Protein 5T93 (pdb70)

Structure (mmCIF, N/CA/C/O backbone):
data_5T93
#
_entry.id   5T93
#
_cell.length_a   38.459
_cell.length_b   42.118
_cell.length_c   64.995
_cell.angle_alpha   80.66
_cell.angle_beta   86.24
_cell.angle_gamma   63.02
#
_symmetry.space_group_name_H-M   'P 1'
#
loop_
_entity.id
_entity.type
_entity.pdbx_description
1 polymer 'ALT-05 immunoglobulin light chain variable domain from light chain amyloidosis patient'
2 non-polymer 'ZINC ION'
3 non-polymer 'ACETATE ION'
4 water water
#
loop_
_atom_site.group_PDB
_atom_site.id
_atom_site.type_symbol
_atom_site.label_atom_id
_atom_site.label_alt_id
_atom_site.label_comp_id
_atom_site.label_asym_id
_atom_site.label_entity_id
_atom_site.label_seq_id
_atom_site.pdbx_PDB_ins_code
_atom_site.Cartn_x
_atom_site.Cartn_y
_atom_site.Cartn_z
_atom_site.occupancy
_atom_site.B_iso_or_equiv
_atom_site.auth_seq_id
_atom_site.auth_comp_id
_atom_site.auth_asym_id
_atom_site.auth_atom_id
_atom_site.pdbx_PDB_model_num
ATOM 1 N N . GLN A 1 1 ? 45.107 25.844 14.510 1.00 28.76 1 GLN A N 1
ATOM 2 C CA . GLN A 1 1 ? 44.900 24.752 15.501 1.00 30.24 1 GLN A CA 1
ATOM 3 C C . GLN A 1 1 ? 45.996 24.785 16.569 1.00 21.13 1 GLN A C 1
ATOM 4 O O . GLN A 1 1 ? 47.069 25.356 16.393 1.00 21.87 1 GLN A O 1
ATOM 20 N N . SER A 1 2 ? 45.685 24.199 17.701 1.00 17.58 2 SER A N 1
ATOM 21 C CA . SER A 1 2 ? 46.609 24.136 18.828 1.00 25.69 2 SER A CA 1
ATOM 22 C C . SER A 1 2 ? 47.499 22.904 18.724 1.00 18.21 2 SER A C 1
ATOM 23 O O . SER A 1 2 ? 47.095 21.867 18.188 1.00 23.76 2 SER A O 1
ATOM 31 N N . VAL A 1 3 ? 48.722 23.024 19.264 1.00 25.85 3 VAL A N 1
ATOM 32 C CA . VAL A 1 3 ? 49.675 21.911 19.254 1.00 21.61 3 VAL A CA 1
ATOM 33 C C . VAL A 1 3 ? 49.181 20.771 20.128 1.00 20.01 3 VAL A C 1
ATOM 34 O O . VAL A 1 3 ? 49.322 19.595 19.781 1.00 18.94 3 VAL A O 1
ATOM 47 N N . LEU A 1 4 ? 48.565 21.100 21.256 1.00 17.00 4 LEU A N 1
ATOM 48 C CA . LEU A 1 4 ? 47.961 20.133 22.146 1.00 20.96 4 LEU A CA 1
ATOM 49 C C . LEU A 1 4 ? 46.471 20.150 21.867 1.00 19.75 4 LEU A C 1
ATOM 50 O O . LEU A 1 4 ? 45.903 21.202 21.566 1.00 22.05 4 LEU A O 1
ATOM 66 N N . THR A 1 5 ? 45.838 18.992 21.936 1.00 18.81 5 THR A N 1
ATOM 67 C CA . THR A 1 5 ? 44.465 18.870 21.483 1.00 18.94 5 THR A CA 1
ATOM 68 C C . THR A 1 5 ? 43.560 18.590 22.665 1.00 15.31 5 THR A C 1
ATOM 69 O O . THR A 1 5 ? 43.739 17.582 23.353 1.00 24.86 5 THR A O 1
ATOM 80 N N . GLN A 1 6 ? 42.578 19.465 22.862 1.00 18.27 6 GLN A N 1
ATOM 81 C CA . GLN A 1 6 ? 41.519 19.406 23.851 1.00 16.87 6 GLN A CA 1
ATOM 82 C C . GLN A 1 6 ? 40.159 19.456 23.178 1.00 22.46 6 GLN A C 1
ATOM 83 O O . GLN A 1 6 ? 40.012 20.099 22.132 1.00 26.42 6 GLN A O 1
ATOM 97 N N . PRO A 1 7 ? 39.133 18.881 23.791 1.00 19.90 7 PRO A N 1
ATOM 98 C CA . PRO A 1 7 ? 37.794 19.044 23.272 1.00 17.34 7 PRO A CA 1
ATOM 99 C C . PRO A 1 7 ? 37.349 20.483 23.441 1.00 22.06 7 PRO A C 1
ATOM 100 O O . PRO A 1 7 ? 37.726 21.124 24.431 1.00 19.33 7 PRO A O 1
ATOM 111 N N . PRO A 1 8 ? 36.607 21.038 22.479 1.00 22.54 8 PRO A N 1
ATOM 112 C CA . PRO A 1 8 ? 36.208 22.444 22.578 1.00 24.06 8 PRO A CA 1
ATOM 113 C C . PRO A 1 8 ? 35.313 22.719 23.764 1.00 20.05 8 PRO A C 1
ATOM 114 O O . PRO A 1 8 ? 35.316 23.840 24.300 1.00 24.51 8 PRO A O 1
ATOM 125 N N . SER A 1 9 ? 34.551 21.717 24.209 1.00 21.50 9 SER A N 1
ATOM 126 C CA . SER A 1 9 ? 33.595 21.973 25.268 1.00 21.07 9 SER A CA 1
ATOM 127 C C . SER A 1 9 ? 33.240 20.691 25.984 1.00 27.18 9 SER A C 1
ATOM 128 O O . SER A 1 9 ? 33.246 19.598 25.395 1.00 25.69 9 SER A O 1
ATOM 136 N N . VAL A 1 10 ? 32.923 20.860 27.263 1.00 22.12 10 VAL A N 1
ATOM 137 C CA . VAL A 1 10 ? 32.461 19.809 28.155 1.00 24.66 10 VAL A CA 1
ATOM 138 C C . VAL A 1 10 ? 31.376 20.419 29.024 1.00 23.07 10 VAL A C 1
ATOM 139 O O . VAL A 1 10 ? 31.412 21.613 29.347 1.00 19.55 10 VAL A O 1
ATOM 152 N N . SER A 1 11 ? 30.396 19.595 29.392 1.00 25.41 11 SER A N 1
ATOM 153 C CA A SER A 1 11 ? 29.257 20.048 30.177 0.60 23.82 11 SER A CA 1
ATOM 154 C CA B SER A 1 11 ? 29.278 20.056 30.197 0.40 23.82 11 SER A CA 1
ATOM 155 C C . SER A 1 11 ? 28.812 18.938 31.115 1.00 24.17 11 SER A C 1
ATOM 156 O O . SER A 1 11 ? 28.854 17.758 30.762 1.00 28.36 11 SER A O 1
ATOM 171 N N . ALA A 1 12 ? 28.373 19.326 32.298 1.00 16.07 12 ALA A N 1
ATOM 172 C CA . ALA A 1 12 ? 27.771 18.393 33.261 1.00 23.25 12 ALA A CA 1
ATOM 173 C C . ALA A 1 12 ? 27.023 19.192 34.312 1.00 23.64 12 ALA A C 1
ATOM 174 O O . ALA A 1 12 ? 27.012 20.420 34.292 1.00 24.35 12 ALA A O 1
ATOM 181 N N . ALA A 1 13 ? 26.401 18.491 35.233 1.00 21.56 13 ALA A N 1
ATOM 182 C CA . ALA A 1 13 ? 25.553 19.144 36.195 1.00 24.50 13 ALA A CA 1
ATOM 183 C C . ALA A 1 13 ? 26.247 19.251 37.555 1.00 19.58 13 ALA A C 1
ATOM 184 O O . ALA A 1 13 ? 27.212 18.527 37.849 1.00 21.90 13 ALA A O 1
ATOM 191 N N . PRO A 1 14 ? 25.804 20.177 38.407 1.00 21.87 14 PRO A N 1
ATOM 192 C CA . PRO A 1 14 ? 26.415 20.297 39.735 1.00 23.08 14 PRO A CA 1
ATOM 193 C C . PRO A 1 14 ? 26.489 18.969 40.477 1.00 21.10 14 PRO A C 1
ATOM 194 O O . PRO A 1 14 ? 25.527 18.193 40.527 1.00 21.01 14 PRO A O 1
ATOM 205 N N . GLY A 1 15 ? 27.645 18.716 41.080 1.00 25.13 15 GLY A N 1
ATOM 206 C CA . GLY A 1 15 ? 27.855 17.517 41.847 1.00 28.08 15 GLY A CA 1
ATOM 207 C C . GLY A 1 15 ? 28.471 16.392 41.060 1.00 21.11 15 GLY A C 1
ATOM 208 O O . GLY A 1 15 ? 29.002 15.451 41.661 1.00 25.25 15 GLY A O 1
ATOM 212 N N . GLN A 1 16 ? 28.462 16.489 39.739 1.00 21.20 16 GLN A N 1
ATOM 213 C CA . GLN A 1 16 ? 28.993 15.444 38.887 1.00 17.83 16 GLN A CA 1
ATOM 214 C C . GLN A 1 16 ? 30.489 15.658 38.639 1.00 24.47 16 GLN A C 1
ATOM 215 O O . GLN A 1 16 ? 31.041 16.729 38.904 1.00 20.97 16 GLN A O 1
ATOM 229 N N . THR A 1 17 ? 31.135 14.617 38.114 1.00 23.51 17 THR A N 1
ATOM 230 C CA . THR A 1 17 ? 32.545 14.651 37.746 1.00 21.53 17 THR A CA 1
ATOM 231 C C . THR A 1 17 ? 32.718 15.008 36.266 1.00 24.95 17 THR A C 1
ATOM 232 O O . THR A 1 17 ? 31.959 14.555 35.408 1.00 25.60 17 THR A O 1
ATOM 243 N N . VAL A 1 18 ? 33.715 15.838 35.970 1.00 17.99 18 VAL A N 1
ATOM 244 C CA . VAL A 1 18 ? 34.085 16.168 34.594 1.00 21.95 18 VAL A CA 1
ATOM 245 C C . VAL A 1 18 ? 35.557 15.807 34.448 1.00 25.34 18 VAL A C 1
ATOM 246 O O . VAL A 1 18 ? 36.334 15.945 35.396 1.00 22.14 18 VAL A O 1
ATOM 259 N N . THR A 1 19 ? 35.939 15.322 33.281 1.00 20.15 19 THR A N 1
ATOM 260 C CA . THR A 1 19 ? 37.341 15.202 32.947 1.00 20.94 19 THR A CA 1
ATOM 261 C C . THR A 1 19 ? 37.557 15.905 31.631 1.00 27.41 19 THR A C 1
ATOM 262 O O . THR A 1 19 ? 36.678 15.906 30.763 1.00 16.97 19 THR A O 1
ATOM 273 N N . ILE A 1 20 ? 38.746 16.486 31.497 1.00 24.29 20 ILE A N 1
ATOM 274 C CA . ILE A 1 20 ? 39.132 17.233 30.312 1.00 29.69 20 ILE A CA 1
ATOM 275 C C . ILE A 1 20 ? 40.442 16.636 29.808 1.00 28.25 20 ILE A C 1
ATOM 276 O O . ILE A 1 20 ? 41.450 16.590 30.533 1.00 24.01 20 ILE A O 1
ATOM 292 N N . SER A 1 21 ? 40.405 16.124 28.595 1.00 17.49 21 SER A N 1
ATOM 293 C CA . SER A 1 21 ? 41.554 15.479 27.987 1.00 19.27 21 SER A CA 1
ATOM 294 C C . SER A 1 21 ? 42.428 16.496 27.265 1.00 21.19 21 SER A C 1
ATOM 295 O O . SER A 1 21 ? 41.990 17.570 26.847 1.00 22.20 21 SER A O 1
ATOM 303 N N . CYS A 1 22 ? 43.692 16.131 27.129 1.00 20.08 22 CYS A N 1
ATOM 304 C CA . CYS A 1 22 ? 44.670 16.938 26.425 1.00 20.24 22 CYS A CA 1
ATOM 305 C C . CYS A 1 22 ? 45.651 15.993 25.752 1.00 23.65 22 CYS A C 1
ATOM 306 O O . CYS A 1 22 ? 46.373 15.275 26.449 1.00 21.82 22 CYS A O 1
ATOM 313 N N . SER A 1 23 ? 45.695 15.991 24.418 1.00 22.96 23 SER A N 1
ATOM 314 C CA . SER A 1 23 ? 46.491 15.034 23.666 1.00 21.06 23 SER A CA 1
ATOM 315 C C . SER A 1 23 ? 47.691 15.712 23.007 1.00 19.09 23 SER A C 1
ATOM 316 O O . SER A 1 23 ? 47.558 16.761 22.391 1.00 16.48 23 SER A O 1
ATOM 324 N N . GLY A 1 24 ? 48.846 15.058 23.054 1.00 17.70 24 GLY A N 1
ATOM 325 C CA . GLY A 1 24 ? 50.062 15.632 22.529 1.00 25.02 24 GLY A CA 1
ATOM 326 C C . GLY A 1 24 ? 50.964 14.566 21.943 1.00 28.36 24 GLY A C 1
ATOM 327 O O . GLY A 1 24 ? 50.481 13.538 21.456 1.00 24.66 24 GLY A O 1
ATOM 331 N N . SER A 1 25 ? 52.273 14.806 22.012 1.00 15.88 25 SER A N 1
ATOM 332 C CA . SER A 1 25 ? 53.299 13.963 21.416 1.00 21.96 25 SER A CA 1
ATOM 333 C C . SER A 1 25 ? 54.336 13.627 22.459 1.00 21.70 25 SER A C 1
ATOM 334 O O . SER A 1 25 ? 54.322 14.146 23.585 1.00 19.87 25 SER A O 1
ATOM 342 N N . SER A 1 26 ? 55.270 12.758 22.060 1.00 23.61 26 SER A N 1
ATOM 343 C CA . SER A 1 26 ? 56.305 12.332 22.993 1.00 27.86 26 SER A CA 1
ATOM 344 C C . SER A 1 26 ? 57.224 13.487 23.355 1.00 22.99 26 SER A C 1
ATOM 345 O O . SER A 1 26 ? 57.797 13.506 24.448 1.00 22.27 26 SER A O 1
ATOM 353 N N . SER A 1 27 ? 57.332 14.461 22.458 1.00 16.21 27 SER A N 1
ATOM 354 C CA . SER A 1 27 ? 58.176 15.645 22.624 1.00 24.16 27 SER A CA 1
ATOM 355 C C . SER A 1 27 ? 57.665 16.590 23.706 1.00 21.66 27 SER A C 1
ATOM 356 O O . SER A 1 27 ? 58.472 17.290 24.347 1.00 21.32 27 SER A O 1
ATOM 364 N N . ASN A 1 28 ? 56.336 16.643 23.894 1.00 19.41 28 ASN A N 1
ATOM 365 C CA . ASN A 1 28 ? 55.733 17.573 24.812 1.00 18.87 28 ASN A CA 1
ATOM 366 C C . ASN A 1 28 ? 55.135 16.763 25.947 1.00 19.12 28 ASN A C 1
ATOM 367 O O . ASN A 1 28 ? 55.845 16.470 26.943 1.00 22.92 28 ASN A O 1
ATOM 378 N N . ILE A 1 29 ? 53.878 16.329 25.861 1.00 19.56 29 ILE A N 1
ATOM 379 C CA . ILE A 1 29 ? 53.232 15.702 27.019 1.00 21.74 29 ILE A CA 1
ATOM 380 C C . ILE A 1 29 ? 53.949 14.415 27.427 1.00 26.25 29 ILE A C 1
ATOM 381 O O . ILE A 1 29 ? 53.994 14.062 28.620 1.00 23.49 29 ILE A O 1
ATOM 397 N N . GLY A 1 30 ? 54.458 13.660 26.454 1.00 20.59 30 GLY A N 1
ATOM 398 C CA . GLY A 1 30 ? 55.111 12.396 26.779 1.00 26.98 30 GLY A CA 1
ATOM 399 C C . GLY A 1 30 ? 56.265 12.545 27.765 1.00 28.53 30 GLY A C 1
ATOM 400 O O . GLY A 1 30 ? 56.373 11.779 28.730 1.00 26.78 30 GLY A O 1
ATOM 404 N N . ASN A 1 31 ? 57.120 13.552 27.556 1.00 26.22 31 ASN A N 1
ATOM 405 C CA . ASN A 1 31 ? 58.385 13.710 28.271 1.00 26.08 31 ASN A CA 1
ATOM 406 C C . ASN A 1 31 ? 58.406 14.868 29.256 1.00 23.50 31 ASN A C 1
ATOM 407 O O . ASN A 1 31 ? 59.435 15.084 29.899 1.00 24.13 31 ASN A O 1
ATOM 418 N N . ASN A 1 32 ? 57.339 15.645 29.363 1.00 18.19 32 ASN A N 1
ATOM 419 C CA . ASN A 1 32 ? 57.419 16.905 30.089 1.00 19.70 32 ASN A CA 1
ATOM 420 C C . ASN A 1 32 ? 56.224 17.095 31.016 1.00 22.22 32 ASN A C 1
ATOM 421 O O . ASN A 1 32 ? 55.150 16.537 30.796 1.00 20.32 32 ASN A O 1
ATOM 432 N N . TYR A 1 33 ? 56.448 17.885 32.071 1.00 19.23 33 TYR A N 1
ATOM 433 C CA . TYR A 1 33 ? 55.438 18.175 33.083 1.00 18.16 33 TYR A CA 1
ATOM 434 C C . TYR A 1 33 ? 54.303 19.006 32.520 1.00 17.26 33 TYR A C 1
ATOM 435 O O . TYR A 1 33 ? 54.529 20.086 31.964 1.00 20.79 33 TYR A O 1
ATOM 453 N N . VAL A 1 34 ? 53.079 18.567 32.771 1.00 25.86 34 VAL A N 1
ATOM 454 C CA . VAL A 1 34 ? 51.885 19.235 32.260 1.00 21.73 34 VAL A CA 1
ATOM 455 C C . VAL A 1 34 ? 51.287 20.116 33.336 1.00 18.45 34 VAL A C 1
ATOM 456 O O . VAL A 1 34 ? 51.156 19.690 34.483 1.00 19.24 34 VAL A O 1
ATOM 469 N N . SER A 1 35 ? 50.883 21.332 32.946 1.00 13.71 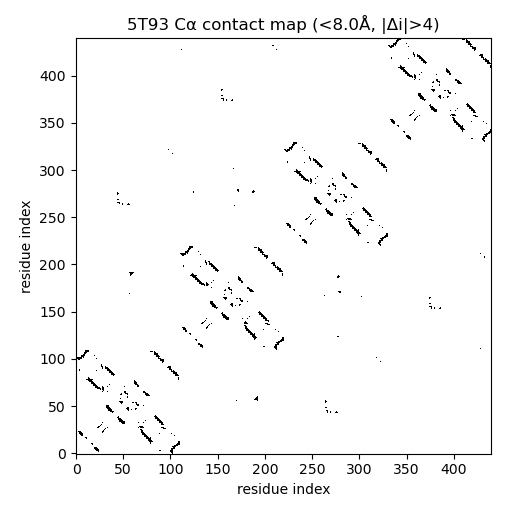35 SER A N 1
ATOM 470 C CA A SER A 1 35 ? 50.118 22.199 33.823 0.56 16.29 35 SER A CA 1
ATOM 471 C CA B SER A 1 35 ? 50.153 22.278 33.776 0.44 17.12 35 SER A CA 1
ATOM 472 C C . SER A 1 35 ? 48.746 22.506 33.239 1.00 14.94 35 SER A C 1
ATOM 473 O O . SER A 1 35 ? 48.501 22.387 32.035 1.00 18.28 35 SER A O 1
ATOM 488 N N . TRP A 1 36 ? 47.837 22.888 34.127 1.00 16.79 36 TRP A N 1
ATOM 489 C CA . TRP A 1 36 ? 46.484 23.300 33.768 1.00 14.69 36 TRP A CA 1
ATOM 490 C C . TRP A 1 36 ? 46.090 24.621 34.429 1.00 16.03 36 TRP A C 1
ATOM 491 O O . TRP A 1 36 ? 46.315 24.827 35.621 1.00 14.75 36 TRP A O 1
ATOM 512 N N . TYR A 1 37 ? 45.373 25.450 33.707 1.00 14.14 37 TYR A N 1
ATOM 513 C CA . TYR A 1 37 ? 44.796 26.648 34.321 1.00 16.95 37 TYR A CA 1
ATOM 514 C C . TYR A 1 37 ? 43.412 26.912 33.763 1.00 17.06 37 TYR A C 1
ATOM 515 O O . TYR A 1 37 ? 43.056 26.421 32.691 1.00 14.81 37 TYR A O 1
ATOM 533 N N . GLN A 1 38 ? 42.655 27.755 34.483 1.00 15.51 38 GLN A N 1
ATOM 534 C CA . GLN A 1 38 ? 41.308 28.153 34.104 1.00 13.16 38 GLN A CA 1
ATOM 535 C C . GLN A 1 38 ? 41.225 29.671 33.993 1.00 16.70 38 GLN A C 1
ATOM 536 O O . GLN A 1 38 ? 41.903 30.406 34.719 1.00 16.45 38 GLN A O 1
ATOM 550 N N . HIS A 1 39 ? 40.400 30.141 33.067 1.00 17.04 39 HIS A N 1
ATOM 551 C CA . HIS A 1 39 ? 40.067 31.547 33.010 1.00 19.52 39 HIS A CA 1
ATOM 552 C C . HIS A 1 39 ? 38.642 31.746 32.532 1.00 26.48 39 HIS A C 1
ATOM 553 O O . HIS A 1 39 ? 38.292 31.277 31.451 1.00 21.24 39 HIS A O 1
ATOM 567 N N . LEU A 1 40 ? 37.851 32.468 33.314 1.00 26.54 40 LEU A N 1
ATOM 568 C CA . LEU A 1 40 ? 36.522 32.955 32.942 1.00 21.24 40 LEU A CA 1
ATOM 569 C C . LEU A 1 40 ? 36.590 34.440 32.694 1.00 23.00 40 LEU A C 1
ATOM 570 O O . LEU A 1 40 ? 37.029 35.168 33.590 1.00 26.67 40 LEU A O 1
ATOM 586 N N . PRO A 1 41 ? 36.151 34.934 31.542 1.00 32.16 41 PRO A N 1
ATOM 587 C CA . PRO A 1 41 ? 36.153 36.382 31.306 1.00 34.03 41 PRO A CA 1
ATOM 588 C C . PRO A 1 41 ? 35.620 37.146 32.501 1.00 21.21 41 PRO A C 1
ATOM 589 O O . PRO A 1 41 ? 34.576 36.809 33.054 1.00 27.88 41 PRO A O 1
ATOM 600 N N . GLY A 1 42 ? 36.375 38.171 32.923 1.00 27.75 42 GLY A N 1
ATOM 601 C CA . GLY A 1 42 ? 36.007 39.013 34.043 1.00 29.26 42 GLY A CA 1
ATOM 602 C C . GLY A 1 42 ? 36.660 38.660 35.366 1.00 24.83 42 GLY A C 1
ATOM 603 O O . GLY A 1 42 ? 36.498 39.408 36.334 1.00 26.19 42 GLY A O 1
ATOM 607 N N . THR A 1 43 ? 37.394 37.558 35.447 1.00 22.99 43 THR A N 1
ATOM 608 C CA . THR A 1 43 ? 37.979 37.141 36.714 1.00 30.26 43 THR A CA 1
ATOM 609 C C . THR A 1 43 ? 39.410 36.702 36.442 1.00 24.53 43 THR A C 1
ATOM 610 O O . THR A 1 43 ? 39.832 36.574 35.292 1.00 19.74 43 THR A O 1
ATOM 621 N N . ALA A 1 44 ? 40.170 36.469 37.503 1.00 18.53 44 ALA A N 1
ATOM 622 C CA . ALA A 1 44 ? 41.583 36.244 37.289 1.00 21.62 44 ALA A CA 1
ATOM 623 C C . ALA A 1 44 ? 41.782 34.850 36.704 1.00 17.96 44 ALA A C 1
ATOM 624 O O . ALA A 1 44 ? 41.118 33.910 37.150 1.00 19.27 44 ALA A O 1
ATOM 631 N N . PRO A 1 45 ? 42.704 34.683 35.747 1.00 19.62 45 PRO A N 1
ATOM 632 C CA . PRO A 1 45 ? 43.205 33.327 35.410 1.00 19.43 45 PRO A CA 1
ATOM 633 C C . PRO A 1 45 ? 43.882 32.713 36.620 1.00 18.67 45 PRO A C 1
ATOM 634 O O . PRO A 1 45 ? 44.538 33.413 37.381 1.00 18.03 45 PRO A O 1
ATOM 645 N N . LYS A 1 46 ? 43.769 31.392 36.768 1.00 18.61 46 LYS A N 1
ATOM 646 C CA . LYS A 1 46 ? 44.323 30.718 37.930 1.00 17.77 46 LYS A CA 1
ATOM 647 C C . LYS A 1 46 ? 44.826 29.332 37.570 1.00 17.22 46 LYS A C 1
ATOM 648 O O . LYS A 1 46 ? 44.126 28.563 36.922 1.00 17.93 46 LYS A O 1
ATOM 667 N N . PHE A 1 47 ? 46.022 29.001 38.021 1.00 12.61 47 PHE A N 1
ATOM 668 C CA . PHE A 1 47 ? 46.583 27.679 37.808 1.00 16.48 47 PHE A CA 1
ATOM 669 C C . PHE A 1 47 ? 45.954 26.673 38.745 1.00 18.04 47 PHE A C 1
ATOM 670 O O . PHE A 1 47 ? 45.726 26.959 39.932 1.00 17.01 47 PHE A O 1
ATOM 687 N N . LEU A 1 48 ? 45.720 25.473 38.228 1.00 13.55 48 LEU A N 1
ATOM 688 C CA . LEU A 1 48 ? 45.061 24.434 39.019 1.00 14.70 48 LEU A CA 1
ATOM 689 C C . LEU A 1 48 ? 45.910 23.213 39.262 1.00 16.88 48 LEU A C 1
ATOM 690 O O . LEU A 1 48 ? 45.743 22.548 40.285 1.00 18.54 48 LEU A O 1
ATOM 706 N N . ILE A 1 49 ? 46.775 22.874 38.318 1.00 14.82 49 ILE A N 1
ATOM 707 C CA . ILE A 1 49 ? 47.625 21.696 38.393 1.00 15.62 49 ILE A CA 1
ATOM 708 C C . ILE A 1 49 ? 48.948 22.063 37.745 1.00 14.89 49 ILE A C 1
ATOM 709 O O . ILE A 1 49 ? 48.982 22.808 36.756 1.00 14.16 49 ILE A O 1
ATOM 725 N N . TYR A 1 50 ? 50.025 21.464 38.255 1.00 16.64 50 TYR A N 1
ATOM 726 C CA . TYR A 1 50 ? 51.361 21.608 37.701 1.00 18.37 50 TYR A CA 1
ATOM 727 C C . TYR A 1 50 ? 52.124 20.312 37.982 1.00 16.32 50 TYR A C 1
ATOM 728 O O . TYR A 1 50 ? 51.700 19.453 38.765 1.00 15.59 50 TYR A O 1
ATOM 746 N N . ASP A 1 51 ? 53.238 20.145 37.299 1.00 16.75 51 ASP A N 1
ATOM 747 C CA . ASP A 1 51 ? 54.014 18.905 37.389 1.00 21.31 51 ASP A CA 1
ATOM 748 C C . ASP A 1 51 ? 53.110 17.663 37.365 1.00 29.56 51 ASP A C 1
ATOM 749 O O . ASP A 1 51 ? 53.258 16.740 38.178 1.00 19.27 51 ASP A O 1
ATOM 758 N N . ASN A 1 52 ? 52.157 17.669 36.413 1.00 23.21 52 ASN A N 1
ATOM 759 C CA . ASN A 1 52 ? 51.254 16.568 36.035 1.00 21.01 52 ASN A CA 1
ATOM 760 C C . ASN A 1 52 ? 50.072 16.396 36.992 1.00 17.67 52 ASN A C 1
ATOM 761 O O . ASN A 1 52 ? 48.926 16.223 36.548 1.00 20.92 52 ASN A O 1
ATOM 772 N N . ASN A 1 53 ? 50.331 16.471 38.308 1.00 19.71 53 ASN A N 1
ATOM 773 C CA . ASN A 1 53 ? 49.342 16.040 39.289 1.00 18.81 53 ASN A CA 1
ATOM 774 C C . ASN A 1 53 ? 49.415 16.821 40.601 1.00 20.13 53 ASN A C 1
ATOM 775 O O . ASN A 1 53 ? 48.732 16.442 41.556 1.00 20.73 53 ASN A O 1
ATOM 786 N N . LYS A 1 54 ? 50.211 17.885 40.684 1.00 17.44 54 LYS A N 1
ATOM 787 C CA . LYS A 1 54 ? 50.382 18.660 41.907 1.00 19.17 54 LYS A CA 1
ATOM 788 C C . LYS A 1 54 ? 49.465 19.872 41.898 1.00 14.69 54 LYS A C 1
ATOM 789 O O . LYS A 1 54 ? 49.238 20.484 40.847 1.00 17.91 54 LYS A O 1
ATOM 808 N N . ARG A 1 55 ? 48.972 20.243 43.093 1.00 16.76 55 ARG A N 1
ATOM 809 C CA . ARG A 1 55 ? 48.068 21.378 43.265 1.00 19.49 55 ARG A CA 1
ATOM 810 C C . ARG A 1 55 ? 48.752 22.568 43.931 1.00 26.44 55 ARG A C 1
ATOM 811 O O . ARG A 1 55 ? 49.266 22.431 45.060 1.00 23.43 55 ARG A O 1
ATOM 832 N N . PRO A 1 56 ? 48.737 23.752 43.300 1.00 18.96 56 PRO A N 1
ATOM 833 C CA . PRO A 1 56 ? 49.114 24.983 44.004 1.00 22.18 56 PRO A CA 1
ATOM 834 C C . PRO A 1 56 ? 48.428 25.074 45.349 1.00 21.98 56 PRO A C 1
ATOM 835 O O . PRO A 1 56 ? 47.322 24.560 45.548 1.00 21.70 56 PRO A O 1
ATOM 846 N N . SER A 1 57 ? 49.095 25.743 46.276 1.00 18.12 57 SER A N 1
ATOM 847 C CA . SER A 1 57 ? 48.474 26.027 47.558 1.00 24.60 57 SER A CA 1
ATOM 848 C C . SER A 1 57 ? 47.172 26.775 47.323 1.00 21.26 57 SER A C 1
ATOM 849 O O . SER A 1 57 ? 47.160 27.790 46.624 1.00 28.34 57 SER A O 1
ATOM 857 N N . GLY A 1 58 ? 46.077 26.255 47.860 1.00 18.11 58 GLY A N 1
ATOM 858 C CA . GLY A 1 58 ? 44.796 26.917 47.767 1.00 26.33 58 GLY A CA 1
ATOM 859 C C . GLY A 1 58 ? 43.856 26.284 46.777 1.00 19.89 58 GLY A C 1
ATOM 860 O O . GLY A 1 58 ? 42.667 26.618 46.771 1.00 21.91 58 GLY A O 1
ATOM 864 N N . ILE A 1 59 ? 44.350 25.383 45.947 1.00 21.17 59 ILE A N 1
ATOM 865 C CA . ILE A 1 59 ? 43.485 24.627 45.066 1.00 26.09 59 ILE A CA 1
ATOM 866 C C . ILE A 1 59 ? 42.969 23.410 45.823 1.00 24.01 59 ILE A C 1
ATOM 867 O O . ILE A 1 59 ? 43.765 22.650 46.399 1.00 18.48 59 ILE A O 1
ATOM 883 N N . PRO A 1 60 ? 41.660 23.182 45.838 1.00 17.09 60 PRO A N 1
ATOM 884 C CA . PRO A 1 60 ? 41.112 22.069 46.604 1.00 25.65 60 PRO A CA 1
ATOM 885 C C . PRO A 1 60 ? 41.281 20.737 45.895 1.00 25.57 60 PRO A C 1
ATOM 886 O O . PRO A 1 60 ? 41.533 20.653 44.692 1.00 19.02 60 PRO A O 1
ATOM 897 N N . ASP A 1 61 ? 41.082 19.672 46.665 1.00 27.27 61 ASP A N 1
ATOM 898 C CA . ASP A 1 61 ? 41.331 18.342 46.133 1.00 28.85 61 ASP A CA 1
ATOM 899 C C . ASP A 1 61 ? 40.244 17.853 45.175 1.00 22.75 61 ASP A C 1
ATOM 900 O O . ASP A 1 61 ? 40.402 16.738 44.666 1.00 23.60 61 ASP A O 1
ATOM 909 N N . ARG A 1 62 ? 39.183 18.638 44.928 1.00 25.76 62 ARG A N 1
ATOM 910 C CA . ARG A 1 62 ? 38.248 18.375 43.825 1.00 22.19 62 ARG A CA 1
ATOM 911 C C . ARG A 1 62 ? 38.936 18.348 42.475 1.00 24.94 62 ARG A C 1
ATOM 912 O O . ARG A 1 62 ? 38.375 17.801 41.500 1.00 22.72 62 ARG A O 1
ATOM 933 N N . PHE A 1 63 ? 40.078 19.009 42.373 1.00 19.48 63 PHE A N 1
ATOM 934 C CA . PHE A 1 63 ? 40.811 19.110 41.123 1.00 20.69 63 PHE A CA 1
ATOM 935 C C . PHE A 1 63 ? 41.956 18.110 41.206 1.00 17.86 63 PHE A C 1
ATOM 936 O O . PHE A 1 63 ? 42.539 17.923 42.273 1.00 22.98 63 PHE A O 1
ATOM 953 N N . SER A 1 64 ? 42.236 17.426 40.114 1.00 16.43 64 SER A N 1
ATOM 954 C CA . SER A 1 64 ? 43.402 16.546 40.091 1.00 19.39 64 SER A CA 1
ATOM 955 C C . SER A 1 64 ? 43.848 16.393 38.658 1.00 21.81 64 SER A C 1
ATOM 956 O O . SER A 1 64 ? 43.097 16.681 37.730 1.00 22.80 64 SER A O 1
ATOM 964 N N . GLY A 1 65 ? 45.075 15.915 38.494 1.00 18.46 65 GLY A N 1
ATOM 965 C CA . GLY A 1 65 ? 45.618 15.659 37.179 1.00 20.15 65 GLY A CA 1
ATOM 966 C C . GLY A 1 65 ? 46.242 14.282 37.104 1.00 20.71 65 GLY A C 1
ATOM 967 O O . GLY A 1 65 ? 46.747 13.760 38.082 1.00 19.80 65 GLY A O 1
ATOM 971 N N . PHE A 1 66 ? 46.219 13.714 35.900 1.00 19.50 66 PHE A N 1
ATOM 972 C CA . PHE A 1 66 ? 46.812 12.419 35.621 1.00 19.08 66 PHE A CA 1
ATOM 973 C C . PHE A 1 66 ? 47.395 12.497 34.237 1.00 23.78 66 PHE A C 1
ATOM 974 O O . PHE A 1 66 ? 46.733 12.989 33.326 1.00 26.21 66 PHE A O 1
ATOM 991 N N . LYS A 1 67 ? 48.623 12.032 34.080 1.00 19.96 67 LYS A N 1
ATOM 992 C CA . LYS A 1 67 ? 49.271 11.959 32.775 1.00 19.32 67 LYS A CA 1
ATOM 993 C C . LYS A 1 67 ? 49.810 10.553 32.586 1.00 32.88 67 LYS A C 1
ATOM 994 O O . LYS A 1 67 ? 50.461 10.011 33.486 1.00 26.88 67 LYS A O 1
ATOM 1013 N N . SER A 1 68 ? 49.541 9.979 31.412 1.00 27.11 68 SER A N 1
ATOM 1014 C CA . SER A 1 68 ? 50.026 8.659 31.025 1.00 25.75 68 SER A CA 1
ATOM 1015 C C . SER A 1 68 ? 50.253 8.674 29.526 1.00 25.60 68 SER A C 1
ATOM 1016 O O . SER A 1 68 ? 49.355 9.055 28.775 1.00 24.12 68 SER A O 1
ATOM 1024 N N . GLY A 1 69 ? 51.437 8.254 29.085 1.00 24.31 69 GLY A N 1
ATOM 1025 C CA . GLY A 1 69 ? 51.711 8.290 27.657 1.00 29.07 69 GLY A CA 1
ATOM 1026 C C . GLY A 1 69 ? 51.778 9.716 27.186 1.00 23.46 69 GLY A C 1
ATOM 1027 O O . GLY A 1 69 ? 52.404 10.561 27.827 1.00 23.94 69 GLY A O 1
ATOM 1031 N N . THR A 1 70 ? 51.117 9.995 26.063 1.00 20.78 70 THR A N 1
ATOM 1032 C CA . THR A 1 70 ? 51.116 11.299 25.421 1.00 23.02 70 THR A CA 1
ATOM 1033 C C . THR A 1 70 ? 49.806 12.045 25.641 1.00 22.63 70 THR A C 1
ATOM 1034 O O . THR A 1 70 ? 49.480 12.938 24.870 1.00 22.90 70 THR A O 1
ATOM 1045 N N . SER A 1 71 ? 49.081 11.751 26.713 1.00 17.75 71 SER A N 1
ATOM 1046 C CA . SER A 1 71 ? 47.828 12.431 27.025 1.00 20.68 71 SER A CA 1
ATOM 1047 C C . SER A 1 71 ? 47.781 12.739 28.519 1.00 17.16 71 SER A C 1
ATOM 1048 O O . SER A 1 71 ? 48.303 11.974 29.333 1.00 22.59 71 SER A O 1
ATOM 1056 N N . ALA A 1 72 ? 47.204 13.882 28.862 1.00 13.92 72 ALA A N 1
ATOM 1057 C CA . ALA A 1 72 ? 47.000 14.290 30.240 1.00 20.75 72 ALA A CA 1
ATOM 1058 C C . ALA A 1 72 ? 45.525 14.605 30.413 1.00 19.65 72 ALA A C 1
ATOM 1059 O O . ALA A 1 72 ? 44.839 14.984 29.452 1.00 21.17 72 ALA A O 1
ATOM 1066 N N . THR A 1 73 ? 45.045 14.462 31.645 1.00 16.79 73 THR A N 1
ATOM 1067 C CA . THR A 1 73 ? 43.645 14.706 31.956 1.00 16.74 73 THR A CA 1
ATOM 1068 C C . THR A 1 73 ? 43.545 15.490 33.255 1.00 21.25 73 THR A C 1
ATOM 1069 O O . THR A 1 73 ? 44.258 15.217 34.229 1.00 18.28 73 THR A O 1
ATOM 1080 N N . LEU A 1 74 ? 42.654 16.472 33.232 1.00 14.86 74 LEU A N 1
ATOM 1081 C CA . LEU A 1 74 ? 42.204 17.200 34.405 1.00 21.71 74 LEU A CA 1
ATOM 1082 C C . LEU A 1 74 ? 40.862 16.642 34.833 1.00 16.85 74 LEU A C 1
ATOM 1083 O O . LEU A 1 74 ? 39.935 16.568 34.025 1.00 18.73 74 LEU A O 1
ATOM 1099 N N . GLY A 1 75 ? 40.782 16.216 36.085 1.00 18.43 75 GLY A N 1
ATOM 1100 C CA . GLY A 1 75 ? 39.543 15.772 36.684 1.00 19.69 75 GLY A CA 1
ATOM 1101 C C . GLY A 1 75 ? 39.023 16.797 37.673 1.00 20.74 75 GLY A C 1
ATOM 1102 O O . GLY A 1 75 ? 39.786 17.387 38.436 1.00 22.33 75 GLY A O 1
ATOM 1106 N N . ILE A 1 76 ? 37.721 17.018 37.627 1.00 18.16 76 ILE A N 1
ATOM 1107 C CA . ILE A 1 76 ? 37.029 17.910 38.545 1.00 16.29 76 ILE A CA 1
ATOM 1108 C C . ILE A 1 76 ? 35.869 17.096 39.130 1.00 21.67 76 ILE A C 1
ATOM 1109 O O . ILE A 1 76 ? 34.980 16.663 38.386 1.00 19.37 76 ILE A O 1
ATOM 1125 N N . THR A 1 77 ? 35.885 16.864 40.435 1.00 15.67 77 THR A N 1
ATOM 1126 C CA . THR A 1 77 ? 34.743 16.274 41.127 1.00 24.90 77 THR A CA 1
ATOM 1127 C C . THR A 1 77 ? 33.924 17.367 41.837 1.00 28.93 77 THR A C 1
ATOM 1128 O O . THR A 1 77 ? 34.377 18.500 42.002 1.00 23.46 77 THR A O 1
ATOM 1139 N N . GLY A 1 78 ? 32.701 17.025 42.240 1.00 22.75 78 GLY A N 1
ATOM 1140 C CA . GLY A 1 78 ? 31.860 17.984 42.943 1.00 19.24 78 GLY A CA 1
ATOM 1141 C C . GLY A 1 78 ? 31.654 19.252 42.153 1.00 25.44 78 GLY A C 1
ATOM 1142 O O . GLY A 1 78 ? 31.701 20.358 42.713 1.00 24.20 78 GLY A O 1
ATOM 1146 N N . LEU A 1 79 ? 31.406 19.117 40.858 1.00 24.30 79 LEU A N 1
ATOM 1147 C CA . LEU A 1 79 ? 31.319 20.281 39.985 1.00 20.47 79 LEU A CA 1
ATOM 1148 C C . LEU A 1 79 ? 30.422 21.359 40.582 1.00 21.75 79 LEU A C 1
ATOM 1149 O O . LEU A 1 79 ? 29.276 21.114 40.953 1.00 20.73 79 LEU A O 1
ATOM 1165 N N . GLN A 1 80 ? 30.949 22.559 40.651 1.00 20.00 80 GLN A N 1
ATOM 1166 C CA . GLN A 1 80 ? 30.234 23.722 41.134 1.00 25.78 80 GLN A CA 1
ATOM 1167 C C . GLN A 1 80 ? 30.029 24.722 40.004 1.00 25.18 80 GLN A C 1
ATOM 1168 O O . GLN A 1 80 ? 30.832 24.812 39.073 1.00 21.58 80 GLN A O 1
ATOM 1182 N N . THR A 1 81 ? 28.956 25.513 40.126 1.00 23.19 81 THR A N 1
ATOM 1183 C CA . THR A 1 81 ? 28.687 26.551 39.153 1.00 21.33 81 THR A CA 1
ATOM 1184 C C . THR A 1 81 ? 29.861 27.509 39.003 1.00 17.82 81 THR A C 1
ATOM 1185 O O . THR A 1 81 ? 30.046 28.104 37.935 1.00 19.98 81 THR A O 1
ATOM 1196 N N . GLY A 1 82 ? 30.628 27.704 40.056 1.00 16.18 82 GLY A N 1
ATOM 1197 C CA . GLY A 1 82 ? 31.817 28.511 39.986 1.00 25.38 82 GLY A CA 1
ATOM 1198 C C . GLY A 1 82 ? 32.958 27.910 39.203 1.00 24.78 82 GLY A C 1
ATOM 1199 O O . GLY A 1 82 ? 33.985 28.576 39.034 1.00 18.89 82 GLY A O 1
ATOM 1203 N N . ASP A 1 83 ? 32.821 26.676 38.727 1.00 25.05 83 ASP A N 1
ATOM 1204 C CA . ASP A 1 83 ? 33.841 26.059 37.895 1.00 23.93 83 ASP A CA 1
ATOM 1205 C C . ASP A 1 83 ? 33.654 26.364 36.421 1.00 25.81 83 ASP A C 1
ATOM 1206 O O . ASP A 1 83 ? 34.461 25.919 35.600 1.00 24.22 83 ASP A O 1
ATOM 1215 N N . GLU A 1 84 ? 32.627 27.117 36.054 1.00 23.75 84 GLU A N 1
ATOM 1216 C CA . GLU A 1 84 ? 32.482 27.497 34.651 1.00 20.61 84 GLU A CA 1
ATOM 1217 C C . GLU A 1 84 ? 33.633 28.389 34.226 1.00 24.18 84 GLU A C 1
ATOM 1218 O O . GLU A 1 84 ? 33.892 29.418 34.849 1.00 18.37 84 GLU A O 1
ATOM 1230 N N . ALA A 1 85 ? 34.278 28.032 33.118 1.00 23.60 85 ALA A N 1
ATOM 1231 C CA . ALA A 1 85 ? 35.468 28.738 32.676 1.00 23.99 85 ALA A CA 1
ATOM 1232 C C . ALA A 1 85 ? 36.054 28.017 31.493 1.00 18.83 85 ALA A C 1
ATOM 1233 O O . ALA A 1 85 ? 35.687 26.871 31.238 1.00 21.02 85 ALA A O 1
ATOM 1240 N N . ASP A 1 86 ? 36.981 28.659 30.805 1.00 15.76 86 ASP A N 1
ATOM 1241 C CA . ASP A 1 86 ? 37.833 28.002 29.828 1.00 19.39 86 ASP A CA 1
ATOM 1242 C C . ASP A 1 86 ? 39.056 27.403 30.510 1.00 16.66 86 ASP A C 1
ATOM 1243 O O . ASP A 1 86 ? 39.789 28.113 31.204 1.00 19.79 86 ASP A O 1
ATOM 1252 N N . TYR A 1 87 ? 39.329 26.138 30.205 1.00 15.24 87 TYR A N 1
ATOM 1253 C CA . TYR A 1 87 ? 40.401 25.361 30.812 1.00 13.37 87 TYR A CA 1
ATOM 1254 C C . TYR A 1 87 ? 41.451 25.008 29.763 1.00 17.70 87 TYR A C 1
ATOM 1255 O O . TYR A 1 87 ? 41.121 24.573 28.658 1.00 16.31 87 TYR A O 1
ATOM 1273 N N . TYR A 1 88 ? 42.717 25.128 30.133 1.00 15.01 88 TYR A N 1
ATOM 1274 C CA . TYR A 1 88 ? 43.844 25.002 29.202 1.00 17.09 88 TYR A CA 1
ATOM 1275 C C . TYR A 1 88 ? 44.954 24.145 29.801 1.00 17.79 88 TYR A C 1
ATOM 1276 O O . TYR A 1 88 ? 45.295 24.303 30.981 1.00 15.61 88 TYR A O 1
ATOM 1294 N N . CYS A 1 89 ? 45.513 23.240 28.992 1.00 14.78 89 CYS A N 1
ATOM 1295 C CA . CYS A 1 89 ? 46.691 22.474 29.373 1.00 19.26 89 CYS A CA 1
ATOM 1296 C C . CYS A 1 89 ? 47.899 23.055 28.671 1.00 18.13 89 CYS A C 1
ATOM 1297 O O . CYS A 1 89 ? 47.793 23.633 27.589 1.00 20.53 89 CYS A O 1
ATOM 1304 N N . GLY A 1 90 ? 49.055 22.912 29.289 1.00 17.88 90 GLY A N 1
ATOM 1305 C CA . GLY A 1 90 ? 50.254 23.459 28.695 1.00 18.95 90 GLY A CA 1
ATOM 1306 C C . GLY A 1 90 ? 51.452 22.651 29.124 1.00 24.32 90 GLY A C 1
ATOM 1307 O O . GLY A 1 90 ? 51.424 22.003 30.168 1.00 18.70 90 GLY A O 1
ATOM 1311 N N . THR A 1 91 ? 52.513 22.699 28.313 1.00 14.37 91 THR A N 1
ATOM 1312 C CA . THR A 1 91 ? 53.706 21.912 28.606 1.00 20.09 91 THR A CA 1
ATOM 1313 C C . THR A 1 91 ? 54.834 22.390 27.719 1.00 18.79 91 THR A C 1
ATOM 1314 O O . THR A 1 91 ? 54.615 23.078 26.723 1.00 19.33 91 THR A O 1
ATOM 1325 N N . TRP A 1 92 ? 56.042 21.967 28.079 1.00 23.27 92 TRP A N 1
ATOM 1326 C CA . TRP A 1 92 ? 57.226 22.227 27.270 1.00 20.93 92 TRP A CA 1
ATOM 1327 C C . TRP A 1 92 ? 57.316 21.247 26.115 1.00 18.74 92 TRP A C 1
ATOM 1328 O O . TRP A 1 92 ? 57.072 20.054 26.277 1.00 24.49 92 TRP A O 1
ATOM 1349 N N . ASP A 1 93 ? 57.691 21.741 24.956 1.00 18.51 93 ASP A N 1
ATOM 1350 C CA . ASP A 1 93 ? 57.933 20.867 23.821 1.00 22.70 93 ASP A CA 1
ATOM 1351 C C . ASP A 1 93 ? 59.420 20.847 23.569 1.00 20.57 93 ASP A C 1
ATOM 1352 O O . ASP A 1 93 ? 60.003 21.859 23.149 1.00 24.45 93 ASP A O 1
ATOM 1361 N N . SER A 1 94 ? 60.017 19.679 23.823 1.00 22.02 94 SER A N 1
ATOM 1362 C CA . SER A 1 94 ? 61.452 19.508 23.686 1.00 29.11 94 SER A CA 1
ATOM 1363 C C . SER A 1 94 ? 61.909 19.730 22.258 1.00 29.84 94 SER A C 1
ATOM 1364 O O . SER A 1 94 ? 63.033 20.190 22.034 1.00 31.57 94 SER A O 1
ATOM 1372 N N . SER A 1 95 ? 61.055 19.423 21.285 1.00 23.24 95 SER A N 1
ATOM 1373 C CA . SER A 1 95 ? 61.455 19.524 19.887 1.00 24.67 95 SER A CA 1
ATOM 1374 C C . SER A 1 95 ? 61.433 20.956 19.413 1.00 28.90 95 SER A C 1
ATOM 1375 O O . SER A 1 95 ? 62.263 21.352 18.591 1.00 25.80 95 SER A O 1
ATOM 1383 N N . LEU A 1 96 ? 60.498 21.743 19.931 1.00 34.52 96 LEU A N 1
ATOM 1384 C CA . LEU A 1 96 ? 60.358 23.132 19.537 1.00 29.86 96 LEU A CA 1
ATOM 1385 C C . LEU A 1 96 ? 61.124 24.079 20.438 1.00 25.82 96 LEU A C 1
ATOM 1386 O O . LEU A 1 96 ? 61.161 25.270 20.142 1.00 28.82 96 LEU A O 1
ATOM 1402 N N . SER A 1 97 ? 61.738 23.560 21.509 1.00 26.67 97 SER A N 1
ATOM 1403 C CA . SER A 1 97 ? 62.218 24.351 22.638 1.00 31.09 97 SER A CA 1
ATOM 1404 C C . SER A 1 97 ? 61.275 25.518 22.901 1.00 25.18 97 SER A C 1
ATOM 1405 O O . SER A 1 97 ? 61.634 26.680 22.720 1.00 24.07 97 SER A O 1
ATOM 1413 N N . ALA A 1 98 ? 60.062 25.215 23.353 1.00 23.88 98 ALA A N 1
ATOM 1414 C CA . ALA A 1 98 ? 59.046 26.239 23.526 1.00 19.63 98 ALA A CA 1
ATOM 1415 C C . ALA A 1 98 ? 57.898 25.642 24.317 1.00 20.56 98 ALA A C 1
ATOM 1416 O O . ALA A 1 98 ? 57.644 24.445 24.235 1.00 21.22 98 ALA A O 1
ATOM 1423 N N . LEU A 1 99 ? 57.209 26.483 25.075 1.00 19.51 99 LEU A N 1
ATOM 1424 C CA . LEU A 1 99 ? 55.981 26.037 25.727 1.00 19.46 99 LEU A CA 1
ATOM 1425 C C . LEU A 1 99 ? 54.877 25.954 24.689 1.00 22.73 99 LEU A C 1
ATOM 1426 O O . LEU A 1 99 ? 54.803 26.782 23.788 1.00 17.92 99 LEU A O 1
ATOM 1442 N N . VAL A 1 100 ? 54.019 24.944 24.815 1.00 23.87 100 VAL A N 1
ATOM 1443 C CA . VAL A 1 100 ? 52.852 24.798 23.963 1.00 19.92 100 VAL A CA 1
ATOM 1444 C C . VAL A 1 100 ? 51.633 24.593 24.839 1.00 19.95 100 VAL A C 1
ATOM 1445 O O . VAL A 1 100 ? 51.741 24.074 25.953 1.00 19.64 100 VAL A O 1
ATOM 1458 N N . PHE A 1 101 ? 50.461 24.947 24.298 1.00 15.63 101 PHE A N 1
ATOM 1459 C CA . PHE A 1 101 ? 49.198 24.925 25.026 1.00 14.66 101 PHE A CA 1
ATOM 1460 C C . PHE A 1 101 ? 48.118 24.275 24.179 1.00 19.42 101 PHE A C 1
ATOM 1461 O O . PHE A 1 101 ? 48.186 24.267 22.954 1.00 20.89 101 PHE A O 1
ATOM 1478 N N . GLY A 1 102 ? 47.133 23.719 24.857 1.00 17.47 102 GLY A N 1
ATOM 1479 C CA . GLY A 1 102 ? 45.898 23.325 24.216 1.00 18.71 102 GLY A CA 1
ATOM 1480 C C . GLY A 1 102 ? 45.115 24.535 23.771 1.00 24.74 102 GLY A C 1
ATOM 1481 O O . GLY A 1 102 ? 45.401 25.665 24.158 1.00 18.68 102 GLY A O 1
ATOM 1485 N N . GLY A 1 103 ? 44.093 24.286 22.945 1.00 20.79 103 GLY A N 1
ATOM 1486 C CA . GLY A 1 103 ? 43.236 25.337 22.438 1.00 18.12 103 GLY A CA 1
ATOM 1487 C C . GLY A 1 103 ? 42.084 25.710 23.345 1.00 17.35 103 GLY A C 1
ATOM 1488 O O . GLY A 1 103 ? 41.303 26.606 23.009 1.00 23.24 103 GLY A O 1
ATOM 1492 N N . GLY A 1 104 ? 41.955 25.064 24.507 1.00 18.59 104 GLY A N 1
ATOM 1493 C CA . GLY A 1 104 ? 40.954 25.447 25.462 1.00 19.27 104 GLY A CA 1
ATOM 1494 C C . GLY A 1 104 ? 39.686 24.629 25.377 1.00 23.78 104 GLY A C 1
ATOM 1495 O O . GLY A 1 104 ? 39.199 24.293 24.290 1.00 20.28 104 GLY A O 1
ATOM 1499 N N . THR A 1 105 ? 39.141 24.325 26.542 1.00 19.32 105 THR A N 1
ATOM 1500 C CA . THR A 1 105 ? 37.867 23.624 26.690 1.00 21.59 105 THR A CA 1
ATOM 1501 C C . THR A 1 105 ? 36.952 24.518 27.522 1.00 23.43 105 THR A C 1
ATOM 1502 O O . THR A 1 105 ? 37.313 24.909 28.632 1.00 19.38 105 THR A O 1
ATOM 1513 N N . LYS A 1 106 ? 35.788 24.857 26.979 1.00 17.41 106 LYS A N 1
ATOM 1514 C CA . LYS A 1 106 ? 34.787 25.626 27.692 1.00 23.42 106 LYS A CA 1
ATOM 1515 C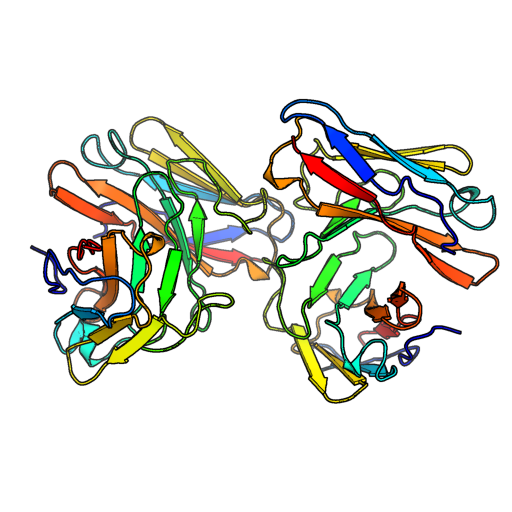 C . LYS A 1 106 ? 33.947 24.684 28.543 1.00 18.79 106 LYS A C 1
ATOM 1516 O O . LYS A 1 106 ? 33.326 23.758 28.014 1.00 24.20 106 LYS A O 1
ATOM 1535 N N . LEU A 1 107 ? 33.951 24.881 29.849 1.00 20.75 107 LEU A N 1
ATOM 1536 C CA . LEU A 1 107 ? 33.159 24.047 30.745 1.00 16.67 107 LEU A CA 1
ATOM 1537 C C . LEU A 1 107 ? 31.847 24.746 31.080 1.00 18.74 107 LEU A C 1
ATOM 1538 O O . LEU A 1 107 ? 31.848 25.873 31.591 1.00 23.36 107 LEU A O 1
ATOM 1554 N N . THR A 1 108 ? 30.742 24.062 30.794 1.00 18.40 108 THR A N 1
ATOM 1555 C CA . THR A 1 108 ? 29.378 24.529 31.003 1.00 21.43 108 THR A CA 1
ATOM 1556 C C . THR A 1 108 ? 28.737 23.701 32.109 1.00 20.26 108 THR A C 1
ATOM 1557 O O . THR A 1 108 ? 28.700 22.474 32.026 1.00 30.17 108 THR A O 1
ATOM 1568 N N . VAL A 1 109 ? 28.254 24.354 33.144 1.00 21.00 109 VAL A N 1
ATOM 1569 C CA . VAL A 1 109 ? 27.525 23.666 34.197 1.00 23.07 109 VAL A CA 1
ATOM 1570 C C . VAL A 1 109 ? 26.048 23.791 33.884 1.00 26.41 109 VAL A C 1
ATOM 1571 O O . VAL A 1 109 ? 25.540 24.896 33.651 1.00 32.84 109 VAL A O 1
ATOM 1584 N N . LEU A 1 110 ? 25.369 22.657 33.846 1.00 34.66 110 LEU A N 1
ATOM 1585 C CA . LEU A 1 110 ? 23.984 22.600 33.387 1.00 40.15 110 LEU A CA 1
ATOM 1586 C C . LEU A 1 110 ? 23.030 22.486 34.563 1.00 38.03 110 LEU A C 1
ATOM 1587 O O . LEU A 1 110 ? 23.332 21.882 35.581 1.00 29.52 110 LEU A O 1
ATOM 1604 N N . GLN B 1 1 ? 44.484 21.503 78.635 1.00 43.82 1 GLN B N 1
ATOM 1605 C CA . GLN B 1 1 ? 44.467 22.823 77.923 1.00 37.00 1 GLN B CA 1
ATOM 1606 C C . GLN B 1 1 ? 45.807 23.198 77.308 1.00 35.42 1 GLN B C 1
ATOM 1607 O O . GLN B 1 1 ? 46.854 23.096 77.943 1.00 33.02 1 GLN B O 1
ATOM 1623 N N . SER B 1 2 ? 45.746 23.673 76.068 1.00 39.51 2 SER B N 1
ATOM 1624 C CA . SER B 1 2 ? 46.936 24.094 75.333 1.00 27.97 2 SER B CA 1
ATOM 1625 C C . SER B 1 2 ? 47.748 25.102 76.137 1.00 22.57 2 SER B C 1
ATOM 1626 O O . SER B 1 2 ? 47.188 25.961 76.812 1.00 21.48 2 SER B O 1
ATOM 1634 N N . VAL B 1 3 ? 49.080 25.025 76.027 1.00 26.59 3 VAL B N 1
ATOM 1635 C CA . VAL B 1 3 ? 49.932 26.054 76.623 1.00 26.68 3 VAL B CA 1
ATOM 1636 C C . VAL B 1 3 ? 49.740 27.388 75.913 1.00 24.97 3 VAL B C 1
ATOM 1637 O O . VAL B 1 3 ? 49.681 28.438 76.563 1.00 18.54 3 VAL B O 1
ATOM 1650 N N . LEU B 1 4 ? 49.697 27.375 74.572 1.00 19.83 4 LEU B N 1
ATOM 1651 C CA . LEU B 1 4 ? 49.420 28.562 73.776 1.00 16.98 4 LEU B CA 1
ATOM 1652 C C . LEU B 1 4 ? 47.956 28.546 73.383 1.00 15.57 4 LEU B C 1
ATOM 1653 O O . LEU B 1 4 ? 47.419 27.490 73.062 1.00 18.15 4 LEU B O 1
ATOM 1669 N N . THR B 1 5 ? 47.319 29.711 73.338 1.00 17.26 5 THR B N 1
ATOM 1670 C CA . THR B 1 5 ? 45.874 29.760 73.138 1.00 20.52 5 THR B CA 1
ATOM 1671 C C . THR B 1 5 ? 45.551 30.339 71.776 1.00 15.96 5 THR B C 1
ATOM 1672 O O . THR B 1 5 ? 46.010 31.431 71.436 1.00 22.81 5 THR B O 1
ATOM 1683 N N . GLN B 1 6 ? 44.745 29.608 71.019 1.00 17.78 6 GLN B N 1
ATOM 1684 C CA . GLN B 1 6 ? 44.286 29.925 69.677 1.00 17.13 6 GLN B CA 1
ATOM 1685 C C . GLN B 1 6 ? 42.769 29.814 69.649 1.00 19.74 6 GLN B C 1
ATOM 1686 O O . GLN B 1 6 ? 42.202 28.932 70.303 1.00 20.28 6 GLN B O 1
ATOM 1700 N N . PRO B 1 7 ? 42.087 30.641 68.866 1.00 23.21 7 PRO B N 1
ATOM 1701 C CA . PRO B 1 7 ? 40.650 30.431 68.669 1.00 20.56 7 PRO B CA 1
ATOM 1702 C C . PRO B 1 7 ? 40.401 29.045 68.103 1.00 21.68 7 PRO B C 1
ATOM 1703 O O . PRO B 1 7 ? 41.174 28.580 67.257 1.00 24.66 7 PRO B O 1
ATOM 1714 N N . PRO B 1 8 ? 39.328 28.362 68.515 1.00 24.93 8 PRO B N 1
ATOM 1715 C CA . PRO B 1 8 ? 39.110 27.001 68.014 1.00 20.73 8 PRO B CA 1
ATOM 1716 C C . PRO B 1 8 ? 38.808 26.944 66.522 1.00 19.18 8 PRO B C 1
ATOM 1717 O O . PRO B 1 8 ? 39.219 25.996 65.845 1.00 21.29 8 PRO B O 1
ATOM 1728 N N . SER B 1 9 ? 38.129 27.943 65.985 1.00 23.75 9 SER B N 1
ATOM 1729 C CA . SER B 1 9 ? 37.745 27.906 64.579 1.00 21.72 9 SER B CA 1
ATOM 1730 C C . SER B 1 9 ? 37.587 29.339 64.121 1.00 21.73 9 SER B C 1
ATOM 1731 O O . SER B 1 9 ? 37.258 30.227 64.922 1.00 21.22 9 SER B O 1
ATOM 1739 N N . VAL B 1 10 ? 37.878 29.554 62.836 1.00 23.49 10 VAL B N 1
ATOM 1740 C CA . VAL B 1 10 ? 37.626 30.816 62.146 1.00 21.73 10 VAL B CA 1
ATOM 1741 C C . VAL B 1 10 ? 37.076 30.483 60.761 1.00 21.85 10 VAL B C 1
ATOM 1742 O O . VAL B 1 10 ? 37.212 29.359 60.275 1.00 21.24 10 VAL B O 1
ATOM 1755 N N . SER B 1 11 ? 36.426 31.464 60.126 1.00 21.64 11 SER B N 1
ATOM 1756 C CA . SER B 1 11 ? 35.910 31.253 58.777 1.00 23.48 11 SER B CA 1
ATOM 1757 C C . SER B 1 11 ? 35.745 32.577 58.044 1.00 26.05 11 SER B C 1
ATOM 1758 O O . SER B 1 11 ? 35.435 33.617 58.635 1.00 15.61 11 SER B O 1
ATOM 1766 N N . ALA B 1 12 ? 35.913 32.517 56.737 1.00 18.99 12 ALA B N 1
ATOM 1767 C CA . ALA B 1 12 ? 35.720 33.693 55.920 1.00 20.36 12 ALA B CA 1
ATOM 1768 C C . ALA B 1 12 ? 35.409 33.191 54.524 1.00 19.86 12 ALA B C 1
ATOM 1769 O O . ALA B 1 12 ? 35.473 31.993 54.260 1.00 17.84 12 ALA B O 1
ATOM 1776 N N . ALA B 1 13 ? 35.088 34.102 53.658 1.00 22.44 13 ALA B N 1
ATOM 1777 C CA . ALA B 1 13 ? 34.768 33.762 52.285 1.00 23.22 13 ALA B CA 1
ATOM 1778 C C . ALA B 1 13 ? 36.001 33.847 51.403 1.00 20.75 13 ALA B C 1
ATOM 1779 O O . ALA B 1 13 ? 36.974 34.526 51.740 1.00 22.99 13 ALA B O 1
ATOM 1786 N N . PRO B 1 14 ? 35.990 33.169 50.254 1.00 21.16 14 PRO B N 1
ATOM 1787 C CA . PRO B 1 14 ? 37.095 33.323 49.309 1.00 23.91 14 PRO B CA 1
ATOM 1788 C C . PRO B 1 14 ? 37.343 34.783 49.003 1.00 24.89 14 PRO B C 1
ATOM 1789 O O . PRO B 1 14 ? 36.410 35.575 48.880 1.00 24.46 14 PRO B O 1
ATOM 1800 N N . GLY B 1 15 ? 38.617 35.122 48.880 1.00 20.58 15 GLY B N 1
ATOM 1801 C CA . GLY B 1 15 ? 39.064 36.466 48.609 1.00 25.16 15 GLY B CA 1
ATOM 1802 C C . GLY B 1 15 ? 39.361 37.290 49.831 1.00 22.60 15 GLY B C 1
ATOM 1803 O O . GLY B 1 15 ? 40.056 38.323 49.713 1.00 23.89 15 GLY B O 1
ATOM 1807 N N . GLN B 1 16 ? 38.881 36.872 50.990 1.00 21.15 16 GLN B N 1
ATOM 1808 C CA . GLN B 1 16 ? 39.015 37.650 52.212 1.00 18.76 16 GLN B CA 1
ATOM 1809 C C . GLN B 1 16 ? 40.330 37.336 52.930 1.00 24.76 16 GLN B C 1
ATOM 1810 O O . GLN B 1 16 ? 40.978 36.314 52.690 1.00 26.46 16 GLN B O 1
ATOM 1824 N N . THR B 1 17 ? 40.714 38.231 53.837 1.00 21.96 17 THR B N 1
ATOM 1825 C CA . THR B 1 17 ? 41.919 38.050 54.629 1.00 23.53 17 THR B CA 1
ATOM 1826 C C . THR B 1 17 ? 41.485 37.537 55.997 1.00 25.12 17 THR B C 1
ATOM 1827 O O . THR B 1 17 ? 40.543 38.065 56.593 1.00 23.48 17 THR B O 1
ATOM 1838 N N . VAL B 1 18 ? 42.126 36.456 56.438 1.00 24.13 18 VAL B N 1
ATOM 1839 C CA . VAL B 1 18 ? 41.885 35.837 57.734 1.00 21.72 18 VAL B CA 1
ATOM 1840 C C . VAL B 1 18 ? 43.125 36.036 58.590 1.00 16.97 18 VAL B C 1
ATOM 1841 O O . VAL B 1 18 ? 44.254 35.950 58.095 1.00 19.66 18 VAL B O 1
ATOM 1854 N N . THR B 1 19 ? 42.915 36.283 59.878 1.00 23.55 19 THR B N 1
ATOM 1855 C CA . THR B 1 19 ? 43.997 36.368 60.836 1.00 18.71 19 THR B CA 1
ATOM 1856 C C . THR B 1 19 ? 43.677 35.407 61.963 1.00 24.65 19 THR B C 1
ATOM 1857 O O . THR B 1 19 ? 42.531 35.304 62.409 1.00 23.05 19 THR B O 1
ATOM 1868 N N . ILE B 1 20 ? 44.704 34.695 62.390 1.00 15.51 20 ILE B N 1
ATOM 1869 C CA . ILE B 1 20 ? 44.608 33.654 63.387 1.00 19.73 20 ILE B CA 1
ATOM 1870 C C . ILE B 1 20 ? 45.566 34.020 64.498 1.00 22.59 20 ILE B C 1
ATOM 1871 O O . ILE B 1 20 ? 46.773 34.159 64.254 1.00 22.12 20 ILE B O 1
ATOM 1887 N N . SER B 1 21 ? 45.038 34.203 65.699 1.00 18.08 21 SER B N 1
ATOM 1888 C CA . SER B 1 21 ? 45.856 34.677 66.808 1.00 17.99 21 SER B CA 1
ATOM 1889 C C . SER B 1 21 ? 46.473 33.543 67.607 1.00 29.75 21 SER B C 1
ATOM 1890 O O . SER B 1 21 ? 45.960 32.424 67.665 1.00 24.71 21 SER B O 1
ATOM 1898 N N . CYS B 1 22 ? 47.590 33.860 68.262 1.00 23.64 22 CYS B N 1
ATOM 1899 C CA . CYS B 1 22 ? 48.249 32.904 69.132 1.00 20.36 22 CYS B CA 1
ATOM 1900 C C . CYS B 1 22 ? 48.710 33.643 70.383 1.00 24.00 22 CYS B C 1
ATOM 1901 O O . CYS B 1 22 ? 49.458 34.615 70.280 1.00 28.94 22 CYS B O 1
ATOM 1908 N N . SER B 1 23 ? 48.225 33.227 71.553 1.00 21.70 23 SER B N 1
ATOM 1909 C CA . SER B 1 23 ? 48.519 33.925 72.807 1.00 22.54 23 SER B CA 1
ATOM 1910 C C . SER B 1 23 ? 49.388 33.095 73.755 1.00 18.82 23 SER B C 1
ATOM 1911 O O . SER B 1 23 ? 49.071 31.952 74.067 1.00 22.87 23 SER B O 1
ATOM 1919 N N . GLY B 1 24 ? 50.436 33.707 74.280 1.00 27.52 24 GLY B N 1
ATOM 1920 C CA . GLY B 1 24 ? 51.289 33.000 75.212 1.00 27.34 24 GLY B CA 1
ATOM 1921 C C . GLY B 1 24 ? 51.747 33.827 76.391 1.00 23.95 24 GLY B C 1
ATOM 1922 O O . GLY B 1 24 ? 51.036 34.718 76.867 1.00 21.40 24 GLY B O 1
ATOM 1926 N N . SER B 1 25 ? 52.951 33.521 76.864 1.00 21.79 25 SER B N 1
ATOM 1927 C CA . SER B 1 25 ? 53.517 34.131 78.069 1.00 25.92 25 SER B CA 1
ATOM 1928 C C . SER B 1 25 ? 54.904 34.682 77.789 1.00 24.68 25 SER B C 1
ATOM 1929 O O . SER B 1 25 ? 55.485 34.471 76.716 1.00 22.86 25 SER B O 1
ATOM 1937 N N . SER B 1 26 ? 55.442 35.381 78.804 1.00 21.76 26 SER B N 1
ATOM 1938 C CA A SER B 1 26 ? 56.805 35.883 78.727 0.72 21.86 26 SER B CA 1
ATOM 1939 C CA B SER B 1 26 ? 56.805 35.882 78.720 0.28 21.87 26 SER B CA 1
ATOM 1940 C C . SER B 1 26 ? 57.820 34.757 78.597 1.00 19.63 26 SER B C 1
ATOM 1941 O O . SER B 1 26 ? 58.947 35.000 78.152 1.00 27.60 26 SER B O 1
ATOM 1956 N N . SER B 1 27 ? 57.457 33.534 78.966 1.00 20.01 27 SER B N 1
ATOM 1957 C CA A SER B 1 27 ? 58.404 32.431 78.912 0.51 23.54 27 SER B CA 1
ATOM 1958 C CA B SER B 1 27 ? 58.430 32.460 78.894 0.49 23.57 27 SER B CA 1
ATOM 1959 C C . SER B 1 27 ? 58.499 31.827 77.516 1.00 30.13 27 SER B C 1
ATOM 1960 O O . SER B 1 27 ? 59.565 31.313 77.138 1.00 28.98 27 SER B O 1
ATOM 1975 N N . ASN B 1 28 ? 57.414 31.882 76.731 1.00 23.82 28 ASN B N 1
ATOM 1976 C CA . ASN B 1 28 ? 57.424 31.240 75.428 1.00 23.81 28 ASN B CA 1
ATOM 1977 C C . ASN B 1 28 ? 57.375 32.326 74.370 1.00 18.37 28 ASN B C 1
ATOM 1978 O O . ASN B 1 28 ? 58.432 32.886 74.011 1.00 21.19 28 ASN B O 1
ATOM 1989 N N . ILE B 1 29 ? 56.199 32.733 73.896 1.00 18.86 29 ILE B N 1
ATOM 1990 C CA . ILE B 1 29 ? 56.144 33.713 72.814 1.00 20.82 29 ILE B CA 1
ATOM 1991 C C . ILE B 1 29 ? 56.922 34.971 73.159 1.00 24.47 29 ILE B C 1
ATOM 1992 O O . ILE B 1 29 ? 57.531 35.581 72.282 1.00 20.77 29 ILE B O 1
ATOM 2008 N N . GLY B 1 30 ? 56.954 35.357 74.440 1.00 22.70 30 GLY B N 1
ATOM 2009 C CA . GLY B 1 30 ? 57.569 36.619 74.810 1.00 20.70 30 GLY B CA 1
ATOM 2010 C C . GLY B 1 30 ? 59.053 36.697 74.521 1.00 23.51 30 GLY B C 1
ATOM 2011 O O . GLY B 1 30 ? 59.576 37.771 74.212 1.00 31.01 30 GLY B O 1
ATOM 2015 N N . ASN B 1 31 ? 59.749 35.576 74.590 1.00 23.13 31 ASN B N 1
ATOM 2016 C CA A ASN B 1 31 ? 61.189 35.558 74.444 0.64 30.45 31 ASN B CA 1
ATOM 2017 C CA B ASN B 1 31 ? 61.195 35.585 74.423 0.36 30.44 31 ASN B CA 1
ATOM 2018 C C . ASN B 1 31 ? 61.681 34.632 73.340 1.00 27.48 31 ASN B C 1
ATOM 2019 O O . ASN B 1 31 ? 62.893 34.465 73.196 1.00 28.72 31 ASN B O 1
ATOM 2040 N N . ASN B 1 32 ? 60.784 34.008 72.572 1.00 25.81 32 ASN B N 1
ATOM 2041 C CA . ASN B 1 32 ? 61.193 32.993 71.609 1.00 25.94 32 ASN B CA 1
ATOM 2042 C C . ASN B 1 32 ? 60.495 33.202 70.273 1.00 24.70 32 ASN B C 1
ATOM 2043 O O . ASN B 1 32 ? 59.472 33.889 70.191 1.00 23.84 32 ASN B O 1
ATOM 2054 N N . TYR B 1 33 ? 61.067 32.573 69.235 1.00 21.15 33 TYR B N 1
ATOM 2055 C CA . TYR B 1 33 ? 60.538 32.636 67.872 1.00 23.08 33 TYR B CA 1
ATOM 2056 C C . TYR B 1 33 ? 59.315 31.748 67.685 1.00 21.87 33 TYR B C 1
ATOM 2057 O O . TYR B 1 33 ? 59.236 30.631 68.190 1.00 21.61 33 TYR B O 1
ATOM 2075 N N . VAL B 1 34 ? 58.408 32.216 66.848 1.00 18.26 34 VAL B N 1
ATOM 2076 C CA . VAL B 1 34 ? 57.151 31.536 66.638 1.00 19.86 34 VAL B CA 1
ATOM 2077 C C . VAL B 1 34 ? 57.141 30.998 65.220 1.00 23.94 34 VAL B C 1
ATOM 2078 O O . VAL B 1 34 ? 57.651 31.637 64.284 1.00 18.65 34 VAL B O 1
ATOM 2091 N N . SER B 1 35 ? 56.564 29.820 65.071 1.00 20.85 35 SER B N 1
ATOM 2092 C CA . SER B 1 35 ? 56.361 29.213 63.777 1.00 16.94 35 SER B CA 1
ATOM 2093 C C . SER B 1 35 ? 54.926 28.732 63.690 1.00 20.96 35 SER B C 1
ATOM 2094 O O . SER B 1 35 ? 54.262 28.522 64.704 1.00 20.31 35 SER B O 1
ATOM 2102 N N . TRP B 1 36 ? 54.462 28.569 62.450 1.00 19.90 36 TRP B N 1
ATOM 2103 C CA . TRP B 1 36 ? 53.116 28.135 62.124 1.00 16.27 36 TRP B CA 1
ATOM 2104 C C . TRP B 1 36 ? 53.156 26.971 61.132 1.00 16.86 36 TRP B C 1
ATOM 2105 O O . TRP B 1 36 ? 53.943 26.989 60.181 1.00 20.04 36 TRP B O 1
ATOM 2126 N N . TYR B 1 37 ? 52.300 25.973 61.311 1.00 12.91 37 TYR B N 1
ATOM 2127 C CA . TYR B 1 37 ? 52.125 24.988 60.249 1.00 13.37 37 TYR B CA 1
ATOM 2128 C C . TYR B 1 37 ? 50.648 24.704 60.076 1.00 16.00 37 TYR B C 1
ATOM 2129 O O . TYR B 1 37 ? 49.844 24.978 60.956 1.00 19.04 37 TYR B O 1
ATOM 2147 N N . GLN B 1 38 ? 50.305 24.202 58.898 1.00 16.82 38 GLN B N 1
ATOM 2148 C CA . GLN B 1 38 ? 48.947 23.803 58.573 1.00 17.09 38 GLN B CA 1
ATOM 2149 C C . GLN B 1 38 ? 48.938 22.294 58.376 1.00 21.63 38 GLN B C 1
ATOM 2150 O O . GLN B 1 38 ? 49.926 21.682 57.935 1.00 18.38 38 GLN B O 1
ATOM 2164 N N . HIS B 1 39 ? 47.825 21.692 58.751 1.00 18.62 39 HIS B N 1
ATOM 2165 C CA . HIS B 1 39 ? 47.602 20.283 58.466 1.00 19.96 39 HIS B CA 1
ATOM 2166 C C . HIS B 1 39 ? 46.142 20.108 58.080 1.00 24.20 39 HIS B C 1
ATOM 2167 O O . HIS B 1 39 ? 45.248 20.263 58.922 1.00 21.30 39 HIS B O 1
ATOM 2182 N N . LEU B 1 40 ? 45.905 19.807 56.810 1.00 20.48 40 LEU B N 1
ATOM 2183 C CA . LEU B 1 40 ? 44.626 19.261 56.399 1.00 23.95 40 LEU B CA 1
ATOM 2184 C C . LEU B 1 40 ? 44.711 17.741 56.476 1.00 22.56 40 LEU B C 1
ATOM 2185 O O . LEU B 1 40 ? 45.528 17.144 55.766 1.00 23.45 40 LEU B O 1
ATOM 2201 N N . PRO B 1 41 ? 43.938 17.090 57.330 1.00 23.29 41 PRO B N 1
ATOM 2202 C CA . PRO B 1 41 ? 43.965 15.624 57.398 1.00 22.96 41 PRO B CA 1
ATOM 2203 C C . PRO B 1 41 ? 43.880 14.983 56.029 1.00 21.94 41 PRO B C 1
ATOM 2204 O O . PRO B 1 41 ? 43.080 15.383 55.185 1.00 19.87 41 PRO B O 1
ATOM 2215 N N . GLY B 1 42 ? 44.690 13.956 55.832 1.00 24.75 42 GLY B N 1
ATOM 2216 C CA . GLY B 1 42 ? 44.771 13.270 54.563 1.00 25.86 42 GLY B CA 1
ATOM 2217 C C . GLY B 1 42 ? 45.848 13.788 53.645 1.00 26.20 42 GLY B C 1
ATOM 2218 O O . GLY B 1 42 ? 46.037 13.241 52.563 1.00 25.60 42 GLY B O 1
ATOM 2222 N N . THR B 1 43 ? 46.554 14.830 54.043 1.00 29.07 43 THR B N 1
ATOM 2223 C CA . THR B 1 43 ? 47.554 15.480 53.215 1.00 29.29 43 THR B CA 1
ATOM 2224 C C . THR B 1 43 ? 48.718 15.849 54.118 1.00 24.53 43 THR B C 1
ATOM 2225 O O . THR B 1 43 ? 48.591 15.889 55.351 1.00 23.65 43 THR B O 1
ATOM 2236 N N . ALA B 1 44 ? 49.847 16.182 53.487 1.00 22.77 44 ALA B N 1
ATOM 2237 C CA . ALA B 1 44 ? 51.071 16.438 54.236 1.00 27.15 44 ALA B CA 1
ATOM 2238 C C . ALA B 1 44 ? 50.906 17.674 55.104 1.00 21.39 44 ALA B C 1
ATOM 2239 O O . ALA B 1 44 ? 50.474 18.721 54.613 1.00 21.93 44 ALA B O 1
ATOM 2246 N N . PRO B 1 45 ? 51.286 17.628 56.355 1.00 19.25 45 PRO B N 1
ATOM 2247 C CA . PRO B 1 45 ? 51.374 18.879 57.080 1.00 22.41 45 PRO B CA 1
ATOM 2248 C C . PRO B 1 45 ? 52.520 19.691 56.490 1.00 20.92 45 PRO B C 1
ATOM 2249 O O . PRO B 1 45 ? 53.493 19.144 55.945 1.00 18.50 45 PRO B O 1
ATOM 2260 N N . LYS B 1 46 ? 52.384 21.014 56.575 1.00 17.15 46 LYS B N 1
ATOM 2261 C CA . LYS B 1 46 ? 53.367 21.900 55.982 1.00 20.65 46 LYS B CA 1
ATOM 2262 C C . LYS B 1 46 ? 53.651 23.117 56.841 1.00 12.39 46 LYS B C 1
ATOM 2263 O O . LYS B 1 46 ? 52.723 23.811 57.265 1.00 16.17 46 LYS B O 1
ATOM 2282 N N . PHE B 1 47 ? 54.929 23.438 57.040 1.00 17.05 47 PHE B N 1
ATOM 2283 C CA . PHE B 1 47 ? 55.243 24.665 57.766 1.00 19.95 47 PHE B CA 1
ATOM 2284 C C . PHE B 1 47 ? 55.061 25.880 56.868 1.00 21.16 47 PHE B C 1
ATOM 2285 O O . PHE B 1 47 ? 55.497 25.890 55.725 1.00 16.93 47 PHE B O 1
ATOM 2302 N N . LEU B 1 48 ? 54.493 26.935 57.441 1.00 14.82 48 LEU B N 1
ATOM 2303 C CA . LEU B 1 48 ? 54.152 28.151 56.729 1.00 19.54 48 LEU B CA 1
ATOM 2304 C C . LEU B 1 48 ? 55.012 29.328 57.118 1.00 20.82 48 LEU B C 1
ATOM 2305 O O . LEU B 1 48 ? 55.378 30.120 56.261 1.00 21.04 48 LEU B O 1
ATOM 2321 N N . ILE B 1 49 ? 55.322 29.460 58.400 1.00 16.18 49 ILE B N 1
ATOM 2322 C CA . ILE B 1 49 ? 56.040 30.606 58.921 1.00 18.29 49 ILE B CA 1
ATOM 2323 C C . ILE B 1 49 ? 56.944 30.097 60.022 1.00 16.99 49 ILE B C 1
ATOM 2324 O O . ILE B 1 49 ? 56.595 29.155 60.748 1.00 18.53 49 ILE B O 1
ATOM 2340 N N . TYR B 1 50 ? 58.113 30.710 60.134 1.00 17.28 50 TYR B N 1
ATOM 2341 C CA . TYR B 1 50 ? 59.066 30.399 61.195 1.00 19.36 50 TYR B CA 1
ATOM 2342 C C . TYR B 1 50 ? 59.823 31.683 61.506 1.00 19.50 50 TYR B C 1
ATOM 2343 O O . TYR B 1 50 ? 59.783 32.632 60.740 1.00 19.44 50 TYR B O 1
ATOM 2361 N N . ASP B 1 51 ? 60.548 31.696 62.624 1.00 21.42 51 ASP B N 1
ATOM 2362 C CA . ASP B 1 51 ? 61.259 32.899 63.060 1.00 22.33 51 ASP B CA 1
ATOM 2363 C C . ASP B 1 51 ? 60.343 34.128 62.999 1.00 21.78 51 ASP B C 1
ATOM 2364 O O . ASP B 1 51 ? 60.743 35.202 62.547 1.00 18.01 51 ASP B O 1
ATOM 2373 N N . ASN B 1 52 ? 59.103 33.943 63.481 1.00 17.71 52 ASN B N 1
ATOM 2374 C CA . ASN B 1 52 ? 58.068 34.964 63.638 1.00 17.69 52 ASN B CA 1
ATOM 2375 C C . ASN B 1 52 ? 57.416 35.344 62.307 1.00 21.32 52 ASN B C 1
ATOM 2376 O O . ASN B 1 52 ? 56.181 35.403 62.233 1.00 16.87 52 ASN B O 1
ATOM 2387 N N . ASN B 1 53 ? 58.224 35.618 61.253 1.00 22.67 53 ASN B N 1
ATOM 2388 C CA . ASN B 1 53 ? 57.703 36.237 60.034 1.00 18.65 53 ASN B CA 1
ATOM 2389 C C . ASN B 1 53 ? 58.368 35.733 58.748 1.00 16.04 53 ASN B C 1
ATOM 2390 O O . ASN B 1 53 ? 58.091 36.279 57.666 1.00 18.23 53 ASN B O 1
ATOM 2401 N N . LYS B 1 54 ? 59.227 34.734 58.814 1.00 18.43 54 LYS B N 1
ATOM 2402 C CA . LYS B 1 54 ? 59.848 34.192 57.614 1.00 22.33 54 LYS B CA 1
ATOM 2403 C C . LYS B 1 54 ? 59.027 33.070 57.003 1.00 27.01 54 LYS B C 1
ATOM 2404 O O . LYS B 1 54 ? 58.407 32.267 57.707 1.00 22.04 54 LYS B O 1
ATOM 2423 N N . ARG B 1 55 ? 59.051 33.014 55.672 1.00 20.95 55 ARG B N 1
ATOM 2424 C CA A ARG B 1 55 ? 58.371 32.002 54.882 0.40 21.10 55 ARG B CA 1
ATOM 2425 C CA B ARG B 1 55 ? 58.376 31.990 54.909 0.60 21.03 55 ARG B CA 1
ATOM 2426 C C . ARG B 1 55 ? 59.366 30.979 54.358 1.00 30.26 55 ARG B C 1
ATOM 2427 O O . ARG B 1 55 ? 60.367 31.368 53.733 1.00 23.71 55 ARG B O 1
ATOM 2468 N N . PRO B 1 56 ? 59.125 29.680 54.551 1.00 21.63 56 PRO B N 1
ATOM 2469 C CA . PRO B 1 56 ? 59.953 28.683 53.876 1.00 27.74 56 PRO B CA 1
ATOM 2470 C C . PRO B 1 56 ? 59.855 28.835 52.373 1.00 34.38 56 PRO B C 1
ATOM 2471 O O . PRO B 1 56 ? 58.874 29.352 51.840 1.00 21.95 56 PRO B O 1
ATOM 2482 N N . SER B 1 57 ? 60.882 28.373 51.679 1.00 28.89 57 SER B N 1
ATOM 2483 C CA A SER B 1 57 ? 60.821 28.382 50.227 0.61 33.99 57 SER B CA 1
ATOM 2484 C CA B SER B 1 57 ? 60.827 28.368 50.226 0.39 33.97 57 SER B CA 1
ATOM 2485 C C . SER B 1 57 ? 59.629 27.560 49.760 1.00 30.16 57 SER B C 1
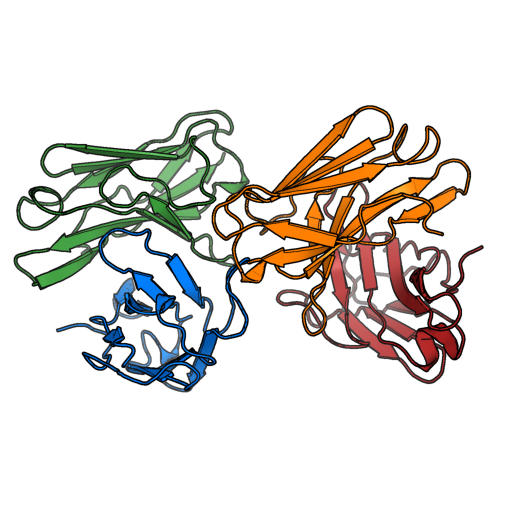ATOM 2486 O O . SER B 1 57 ? 59.344 26.482 50.287 1.00 32.15 57 SER B O 1
ATOM 2501 N N . GLY B 1 58 ? 58.925 28.082 48.784 1.00 24.51 58 GLY B N 1
ATOM 2502 C CA . GLY B 1 58 ? 57.759 27.418 48.260 1.00 28.66 58 GLY B CA 1
ATOM 2503 C C . GLY B 1 58 ? 56.454 27.913 48.830 1.00 35.62 58 GLY B C 1
ATOM 2504 O O . GLY B 1 58 ? 55.395 27.582 48.290 1.00 41.85 58 GLY B O 1
ATOM 2508 N N . ILE B 1 59 ? 56.491 28.680 49.911 1.00 29.23 59 ILE B N 1
ATOM 2509 C CA . ILE B 1 59 ? 55.284 29.162 50.566 1.00 25.77 59 ILE B CA 1
ATOM 2510 C C . ILE B 1 59 ? 54.941 30.528 49.969 1.00 24.50 59 ILE B C 1
ATOM 2511 O O . ILE B 1 59 ? 55.775 31.448 50.042 1.00 24.24 59 ILE B O 1
ATOM 2527 N N . PRO B 1 60 ? 53.749 30.713 49.405 1.00 20.61 60 PRO B N 1
ATOM 2528 C CA . PRO B 1 60 ? 53.455 32.001 48.775 1.00 33.66 60 PRO B CA 1
ATOM 2529 C C . PRO B 1 60 ? 53.288 33.089 49.823 1.00 27.54 60 PRO B C 1
ATOM 2530 O O . PRO B 1 60 ? 52.875 32.832 50.955 1.00 25.37 60 PRO B O 1
ATOM 2541 N N . ASP B 1 61 ? 53.659 34.311 49.445 1.00 26.45 61 ASP B N 1
ATOM 2542 C CA . ASP B 1 61 ? 53.609 35.445 50.356 1.00 27.33 61 ASP B CA 1
ATOM 2543 C C . ASP B 1 61 ? 52.192 35.847 50.731 1.00 28.41 61 ASP B C 1
ATOM 2544 O O . ASP B 1 61 ? 52.068 36.824 51.467 1.00 29.33 61 ASP B O 1
ATOM 2553 N N . ARG B 1 62 ? 51.167 35.103 50.272 1.00 20.39 62 ARG B N 1
ATOM 2554 C CA . ARG B 1 62 ? 49.819 35.144 50.835 1.00 27.75 62 ARG B CA 1
ATOM 2555 C C . ARG B 1 62 ? 49.796 34.918 52.342 1.00 25.38 62 ARG B C 1
ATOM 2556 O O . ARG B 1 62 ? 48.837 35.303 53.029 1.00 23.07 62 ARG B O 1
ATOM 2577 N N . PHE B 1 63 ? 50.761 34.181 52.841 1.00 18.29 63 PHE B N 1
ATOM 2578 C CA . PHE B 1 63 ? 50.861 33.854 54.254 1.00 19.41 63 PHE B CA 1
ATOM 2579 C C . PHE B 1 63 ? 51.900 34.757 54.874 1.00 22.98 63 PHE B C 1
ATOM 2580 O O . PHE B 1 63 ? 53.012 34.894 54.352 1.00 19.40 63 PHE B O 1
ATOM 2597 N N . SER B 1 64 ? 51.532 35.387 55.975 1.00 21.41 64 SER B N 1
ATOM 2598 C CA . SER B 1 64 ? 52.478 36.209 56.691 1.00 16.00 64 SER B CA 1
ATOM 2599 C C . SER B 1 64 ? 52.267 36.023 58.182 1.00 19.42 64 SER B C 1
ATOM 2600 O O . SER B 1 64 ? 51.217 35.541 58.657 1.00 20.07 64 SER B O 1
ATOM 2608 N N . GLY B 1 65 ? 53.300 36.406 58.910 1.00 19.27 65 GLY B N 1
ATOM 2609 C CA . GLY B 1 65 ? 53.321 36.237 60.345 1.00 17.56 65 GLY B CA 1
ATOM 2610 C C . GLY B 1 65 ? 53.698 37.533 61.025 1.00 18.03 65 GLY B C 1
ATOM 2611 O O . GLY B 1 65 ? 54.478 38.326 60.504 1.00 17.55 65 GLY B O 1
ATOM 2615 N N . PHE B 1 66 ? 53.111 37.742 62.204 1.00 19.19 66 PHE B N 1
ATOM 2616 C CA . PHE B 1 66 ? 53.438 38.895 63.026 1.00 17.89 66 PHE B CA 1
ATOM 2617 C C . PHE B 1 66 ? 53.512 38.455 64.479 1.00 17.48 66 PHE B C 1
ATOM 2618 O O . PHE B 1 66 ? 52.747 37.590 64.900 1.00 18.20 66 PHE B O 1
ATOM 2635 N N . LYS B 1 67 ? 54.433 39.048 65.242 1.00 19.55 67 LYS B N 1
ATOM 2636 C CA . LYS B 1 67 ? 54.607 38.702 66.658 1.00 17.79 67 LYS B CA 1
ATOM 2637 C C . LYS B 1 67 ? 54.912 39.991 67.370 1.00 23.66 67 LYS B C 1
ATOM 2638 O O . LYS B 1 67 ? 55.732 40.785 66.903 1.00 20.31 67 LYS B O 1
ATOM 2657 N N . SER B 1 68 ? 54.226 40.207 68.469 1.00 23.29 68 SER B N 1
ATOM 2658 C CA . SER B 1 68 ? 54.413 41.421 69.232 1.00 23.80 68 SER B CA 1
ATOM 2659 C C . SER B 1 68 ? 54.114 41.099 70.680 1.00 23.03 68 SER B C 1
ATOM 2660 O O . SER B 1 68 ? 53.034 40.591 70.986 1.00 22.87 68 SER B O 1
ATOM 2668 N N . GLY B 1 69 ? 55.057 41.377 71.564 1.00 24.56 69 GLY B N 1
ATOM 2669 C CA . GLY B 1 69 ? 54.875 41.012 72.963 1.00 23.50 69 GLY B CA 1
ATOM 2670 C C . GLY B 1 69 ? 54.810 39.512 73.166 1.00 20.81 69 GLY B C 1
ATOM 2671 O O . GLY B 1 69 ? 55.719 38.785 72.768 1.00 24.43 69 GLY B O 1
ATOM 2675 N N . THR B 1 70 ? 53.739 39.039 73.794 1.00 22.57 70 THR B N 1
ATOM 2676 C CA . THR B 1 70 ? 53.546 37.620 74.036 1.00 16.59 70 THR B CA 1
ATOM 2677 C C . THR B 1 70 ? 52.479 37.013 73.148 1.00 23.97 70 THR B C 1
ATOM 2678 O O . THR B 1 70 ? 51.976 35.931 73.469 1.00 22.45 70 THR B O 1
ATOM 2689 N N . SER B 1 71 ? 52.102 37.692 72.063 1.00 21.12 71 SER B N 1
ATOM 2690 C CA . SER B 1 71 ? 51.092 37.185 71.142 1.00 26.56 71 SER B CA 1
ATOM 2691 C C . SER B 1 71 ? 51.651 37.133 69.724 1.00 18.68 71 SER B C 1
ATOM 2692 O O . SER B 1 71 ? 52.531 37.927 69.353 1.00 23.82 71 SER B O 1
ATOM 2700 N N . ALA B 1 72 ? 51.138 36.191 68.924 1.00 17.80 72 ALA B N 1
ATOM 2701 C CA . ALA B 1 72 ? 51.544 36.102 67.530 1.00 20.70 72 ALA B CA 1
ATOM 2702 C C . ALA B 1 72 ? 50.298 35.892 66.675 1.00 18.76 72 ALA B C 1
ATOM 2703 O O . ALA B 1 72 ? 49.252 35.444 67.158 1.00 23.64 72 ALA B O 1
ATOM 2710 N N . THR B 1 73 ? 50.415 36.247 65.397 1.00 18.23 73 THR B N 1
ATOM 2711 C CA . THR B 1 73 ? 49.301 36.128 64.468 1.00 15.09 73 THR B CA 1
ATOM 2712 C C . THR B 1 73 ? 49.777 35.614 63.121 1.00 23.76 73 THR B C 1
ATOM 2713 O O . THR B 1 73 ? 50.817 36.047 62.607 1.00 19.15 73 THR B O 1
ATOM 2724 N N . LEU B 1 74 ? 48.961 34.758 62.529 1.00 15.36 74 LEU B N 1
ATOM 2725 C CA . LEU B 1 74 ? 49.108 34.326 61.149 1.00 19.38 74 LEU B CA 1
ATOM 2726 C C . LEU B 1 74 ? 48.076 35.031 60.274 1.00 16.95 74 LEU B C 1
ATOM 2727 O O . LEU B 1 74 ? 46.878 35.010 60.581 1.00 19.57 74 LEU B O 1
ATOM 2743 N N . GLY B 1 75 ? 48.519 35.569 59.151 1.00 19.92 75 GLY B N 1
ATOM 2744 C CA . GLY B 1 75 ? 47.625 36.194 58.174 1.00 18.10 75 GLY B CA 1
ATOM 2745 C C . GLY B 1 75 ? 47.540 35.346 56.920 1.00 14.96 75 GLY B C 1
ATOM 2746 O O . GLY B 1 75 ? 48.558 34.855 56.427 1.00 14.46 75 GLY B O 1
ATOM 2750 N N . ILE B 1 76 ? 46.322 35.190 56.401 1.00 18.09 76 ILE B N 1
ATOM 2751 C CA . ILE B 1 76 ? 46.084 34.513 55.119 1.00 14.95 76 ILE B CA 1
ATOM 2752 C C . ILE B 1 76 ? 45.339 35.513 54.237 1.00 18.52 76 ILE B C 1
ATOM 2753 O O . ILE B 1 76 ? 44.144 35.753 54.454 1.00 23.37 76 ILE B O 1
ATOM 2769 N N . THR B 1 77 ? 46.019 36.115 53.259 1.00 24.03 77 THR B N 1
ATOM 2770 C CA . THR B 1 77 ? 45.342 36.995 52.313 1.00 29.70 77 THR B CA 1
ATOM 2771 C C . THR B 1 77 ? 44.898 36.179 51.107 1.00 27.56 77 THR B C 1
ATOM 2772 O O . THR B 1 77 ? 45.441 35.113 50.820 1.00 19.78 77 THR B O 1
ATOM 2783 N N . GLY B 1 78 ? 43.874 36.681 50.432 1.00 22.86 78 GLY B N 1
ATOM 2784 C CA . GLY B 1 78 ? 43.352 36.051 49.237 1.00 23.14 78 GLY B CA 1
ATOM 2785 C C . GLY B 1 78 ? 42.907 34.645 49.530 1.00 20.95 78 GLY B C 1
ATOM 2786 O O . GLY B 1 78 ? 43.263 33.719 48.811 1.00 23.79 78 GLY B O 1
ATOM 2790 N N . LEU B 1 79 ? 42.164 34.476 50.623 1.00 23.25 79 LEU B N 1
ATOM 2791 C CA . LEU B 1 79 ? 41.704 33.161 51.046 1.00 18.41 79 LEU B CA 1
ATOM 2792 C C . LEU B 1 79 ? 41.158 32.361 49.877 1.00 21.98 79 LEU B C 1
ATOM 2793 O O . LEU B 1 79 ? 40.348 32.872 49.095 1.00 23.94 79 LEU B O 1
ATOM 2809 N N . GLN B 1 80 ? 41.579 31.095 49.781 1.00 21.07 80 GLN B N 1
ATOM 2810 C CA . GLN B 1 80 ? 41.011 30.159 48.816 1.00 21.78 80 GLN B CA 1
ATOM 2811 C C . GLN B 1 80 ? 40.529 28.884 49.493 1.00 25.27 80 GLN B C 1
ATOM 2812 O O . GLN B 1 80 ? 40.952 28.516 50.598 1.00 23.02 80 GLN B O 1
ATOM 2826 N N . THR B 1 81 ? 39.634 28.183 48.799 1.00 27.35 81 THR B N 1
ATOM 2827 C CA . THR B 1 81 ? 38.967 27.066 49.453 1.00 24.14 81 THR B CA 1
ATOM 2828 C C . THR B 1 81 ? 39.925 25.943 49.784 1.00 23.09 81 THR B C 1
ATOM 2829 O O . THR B 1 81 ? 39.618 25.131 50.665 1.00 25.76 81 THR B O 1
ATOM 2840 N N . GLY B 1 82 ? 41.080 25.895 49.145 1.00 23.47 82 GLY B N 1
ATOM 2841 C CA . GLY B 1 82 ? 42.083 24.906 49.496 1.00 24.93 82 GLY B CA 1
ATOM 2842 C C . GLY B 1 82 ? 42.943 25.252 50.694 1.00 35.92 82 GLY B C 1
ATOM 2843 O O . GLY B 1 82 ? 43.886 24.520 51.028 1.00 22.38 82 GLY B O 1
ATOM 2847 N N . ASP B 1 83 ? 42.663 26.389 51.324 1.00 23.17 83 ASP B N 1
ATOM 2848 C CA . ASP B 1 83 ? 43.310 26.765 52.571 1.00 24.82 83 ASP B CA 1
ATOM 2849 C C . ASP B 1 83 ? 42.607 26.149 53.770 1.00 25.54 83 ASP B C 1
ATOM 2850 O O . ASP B 1 83 ? 43.124 26.243 54.893 1.00 24.96 83 ASP B O 1
ATOM 2859 N N . GLU B 1 84 ? 41.445 25.521 53.574 1.00 19.62 84 GLU B N 1
ATOM 2860 C CA . GLU B 1 84 ? 40.824 24.798 54.669 1.00 23.60 84 GLU B CA 1
ATOM 2861 C C . GLU B 1 84 ? 41.817 23.811 55.255 1.00 29.94 84 GLU B C 1
ATOM 2862 O O . GLU B 1 84 ? 42.424 23.012 54.531 1.00 30.73 84 GLU B O 1
ATOM 2874 N N . ALA B 1 85 ? 42.012 23.900 56.571 1.00 18.45 85 ALA B N 1
ATOM 2875 C CA . ALA B 1 85 ? 42.983 23.063 57.249 1.00 18.70 85 ALA B CA 1
ATOM 2876 C C . ALA B 1 85 ? 42.907 23.471 58.711 1.00 19.02 85 ALA B C 1
ATOM 2877 O O . ALA B 1 85 ? 42.173 24.399 59.057 1.00 20.89 85 ALA B O 1
ATOM 2884 N N . ASP B 1 86 ? 43.610 22.724 59.566 1.00 21.55 86 ASP B N 1
ATOM 2885 C CA . ASP B 1 86 ? 43.885 23.148 60.937 1.00 20.85 86 ASP B CA 1
ATOM 2886 C C . ASP B 1 86 ? 45.230 23.853 60.972 1.00 17.88 86 ASP B C 1
ATOM 2887 O O . ASP B 1 86 ? 46.186 23.386 60.359 1.00 20.07 86 ASP B O 1
ATOM 2896 N N . TYR B 1 87 ? 45.306 24.952 61.706 1.00 16.14 87 TYR B N 1
ATOM 2897 C CA . TYR B 1 87 ? 46.506 25.779 61.757 1.00 14.33 87 TYR B CA 1
ATOM 2898 C C . TYR B 1 87 ? 47.055 25.839 63.176 1.00 16.49 87 TYR B C 1
ATOM 2899 O O . TYR B 1 87 ? 46.304 26.079 64.115 1.00 18.19 87 TYR B O 1
ATOM 2917 N N . TYR B 1 88 ? 48.367 25.677 63.333 1.00 18.04 88 TYR B N 1
ATOM 2918 C CA . TYR B 1 88 ? 48.968 25.602 64.670 1.00 13.84 88 TYR B CA 1
ATOM 2919 C C . TYR B 1 88 ? 50.120 26.577 64.793 1.00 17.44 88 TYR B C 1
ATOM 2920 O O . TYR B 1 88 ? 50.918 26.717 63.878 1.00 19.42 88 TYR B O 1
ATOM 2938 N N . CYS B 1 89 ? 50.248 27.207 65.953 1.00 22.70 89 CYS B N 1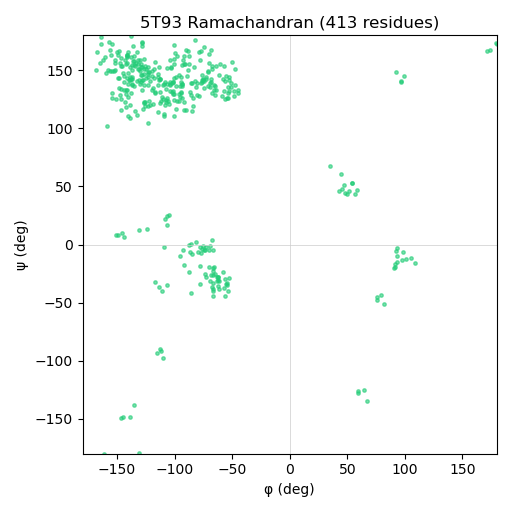
ATOM 2939 C CA . CYS B 1 89 ? 51.428 27.974 66.293 1.00 21.27 89 CYS B CA 1
ATOM 2940 C C . CYS B 1 89 ? 52.229 27.202 67.324 1.00 15.56 89 CYS B C 1
ATOM 2941 O O . CYS B 1 89 ? 51.681 26.417 68.098 1.00 17.86 89 CYS B O 1
ATOM 2948 N N . GLY B 1 90 ? 53.531 27.428 67.323 1.00 18.32 90 GLY B N 1
ATOM 2949 C CA . GLY B 1 90 ? 54.406 26.786 68.276 1.00 18.46 90 GLY B CA 1
ATOM 2950 C C . GLY B 1 90 ? 55.615 27.657 68.533 1.00 22.55 90 GLY B C 1
ATOM 2951 O O . GLY B 1 90 ? 55.967 28.523 67.723 1.00 20.86 90 GLY B O 1
ATOM 2955 N N . THR B 1 91 ? 56.251 27.421 69.676 1.00 19.97 91 THR B N 1
ATOM 2956 C CA . THR B 1 91 ? 57.475 28.123 70.037 1.00 23.43 91 THR B CA 1
ATOM 2957 C C . THR B 1 91 ? 58.165 27.364 71.169 1.00 17.43 91 THR B C 1
ATOM 2958 O O . THR B 1 91 ? 57.611 26.428 71.745 1.00 21.79 91 THR B O 1
ATOM 2969 N N . TRP B 1 92 ? 59.376 27.813 71.497 1.00 20.65 92 TRP B N 1
ATOM 2970 C CA . TRP B 1 92 ? 60.113 27.284 72.636 1.00 24.86 92 TRP B CA 1
ATOM 2971 C C . TRP B 1 92 ? 59.635 27.958 73.913 1.00 21.16 92 TRP B C 1
ATOM 2972 O O . TRP B 1 92 ? 59.322 29.148 73.918 1.00 22.39 92 TRP B O 1
ATOM 2993 N N . ASP B 1 93 ? 59.532 27.177 74.982 1.00 23.83 93 ASP B N 1
ATOM 2994 C CA . ASP B 1 93 ? 59.174 27.694 76.298 1.00 19.50 93 ASP B CA 1
ATOM 2995 C C . ASP B 1 93 ? 60.426 27.609 77.164 1.00 23.03 93 ASP B C 1
ATOM 2996 O O . ASP B 1 93 ? 60.899 26.516 77.489 1.00 26.69 93 ASP B O 1
ATOM 3005 N N . SER B 1 94 ? 60.977 28.768 77.492 1.00 21.38 94 SER B N 1
ATOM 3006 C CA . SER B 1 94 ? 62.214 28.839 78.260 1.00 32.27 94 SER B CA 1
ATOM 3007 C C . SER B 1 94 ? 62.059 28.321 79.693 1.00 27.10 94 SER B C 1
ATOM 3008 O O . SER B 1 94 ? 63.066 27.985 80.328 1.00 32.59 94 SER B O 1
ATOM 3016 N N . SER B 1 95 ? 60.839 28.252 80.232 1.00 30.02 95 SER B N 1
ATOM 3017 C CA . SER B 1 95 ? 60.668 27.692 81.580 1.00 33.09 95 SER B CA 1
ATOM 3018 C C . SER B 1 95 ? 60.537 26.170 81.572 1.00 33.69 95 SER B C 1
ATOM 3019 O O . SER B 1 95 ? 61.059 25.484 82.465 1.00 28.51 95 SER B O 1
ATOM 3027 N N . LEU B 1 96 ? 59.786 25.632 80.615 1.00 25.45 96 LEU B N 1
ATOM 3028 C CA . LEU B 1 96 ? 59.648 24.184 80.490 1.00 25.07 96 LEU B CA 1
ATOM 3029 C C . LEU B 1 96 ? 60.856 23.548 79.831 1.00 22.54 96 LEU B C 1
ATOM 3030 O O . LEU B 1 96 ? 61.039 22.338 79.963 1.00 25.30 96 LEU B O 1
ATOM 3046 N N . SER B 1 97 ? 61.666 24.341 79.128 1.00 28.57 97 SER B N 1
ATOM 3047 C CA . SER B 1 97 ? 62.752 23.837 78.294 1.00 33.05 97 SER B CA 1
ATOM 3048 C C . SER B 1 97 ? 62.229 22.797 77.304 1.00 28.16 97 SER B C 1
ATOM 3049 O O . SER B 1 97 ? 62.746 21.685 77.197 1.00 25.68 97 SER B O 1
ATOM 3057 N N . ALA B 1 98 ? 61.195 23.187 76.561 1.00 23.29 98 ALA B N 1
ATOM 3058 C CA . ALA B 1 98 ? 60.530 22.306 75.613 1.00 27.97 98 ALA B CA 1
ATOM 3059 C C . ALA B 1 98 ? 59.714 23.158 74.654 1.00 25.39 98 ALA B C 1
ATOM 3060 O O . ALA B 1 98 ? 59.344 24.290 74.968 1.00 24.26 98 ALA B O 1
ATOM 3067 N N . LEU B 1 99 ? 59.416 22.588 73.496 1.00 25.56 99 LEU B N 1
ATOM 3068 C CA . LEU B 1 99 ? 58.488 23.227 72.570 1.00 22.37 99 LEU B CA 1
ATOM 3069 C C . LEU B 1 99 ? 57.066 23.128 73.088 1.00 18.62 99 LEU B C 1
ATOM 3070 O O . LEU B 1 99 ? 56.672 22.136 73.716 1.00 18.97 99 LEU B O 1
ATOM 3086 N N . VAL B 1 100 ? 56.300 24.186 72.867 1.00 19.56 100 VAL B N 1
ATOM 3087 C CA . VAL B 1 100 ? 54.899 24.196 73.234 1.00 19.29 100 VAL B CA 1
ATOM 3088 C C . VAL B 1 100 ? 54.141 24.699 72.026 1.00 19.15 100 VAL B C 1
ATOM 3089 O O . VAL B 1 100 ? 54.664 25.498 71.248 1.00 16.01 100 VAL B O 1
ATOM 3102 N N . PHE B 1 101 ? 52.887 24.241 71.897 1.00 21.61 101 PHE B N 1
ATOM 3103 C CA . PHE B 1 101 ? 52.055 24.521 70.742 1.00 18.96 101 PHE B CA 1
ATOM 3104 C C . PHE B 1 101 ? 50.687 25.022 71.179 1.00 19.07 101 PHE B C 1
ATOM 3105 O O . PHE B 1 101 ? 50.238 24.762 72.297 1.00 20.04 101 PHE B O 1
ATOM 3122 N N . GLY B 1 102 ? 50.019 25.711 70.267 1.00 22.94 102 GLY B N 1
ATOM 3123 C CA . GLY B 1 102 ? 48.616 26.015 70.457 1.00 25.38 102 GLY B CA 1
ATOM 3124 C C . GLY B 1 102 ? 47.743 24.794 70.237 1.00 20.34 102 GLY B C 1
ATOM 3125 O O . GLY B 1 102 ? 48.181 23.751 69.747 1.00 16.71 102 GLY B O 1
ATOM 3129 N N . GLY B 1 103 ? 46.460 24.941 70.593 1.00 17.14 103 GLY B N 1
ATOM 3130 C CA . GLY B 1 103 ? 45.474 23.891 70.397 1.00 28.44 103 GLY B CA 1
ATOM 3131 C C . GLY B 1 103 ? 44.981 23.741 68.968 1.00 25.47 103 GLY B C 1
ATOM 3132 O O . GLY B 1 103 ? 44.240 22.800 68.694 1.00 21.94 103 GLY B O 1
ATOM 3136 N N . GLY B 1 104 ? 45.364 24.649 68.073 1.00 25.34 104 GLY B N 1
ATOM 3137 C CA . GLY B 1 104 ? 44.936 24.577 66.681 1.00 21.09 104 GLY B CA 1
ATOM 3138 C C . GLY B 1 104 ? 43.672 25.374 66.429 1.00 20.34 104 GLY B C 1
ATOM 3139 O O . GLY B 1 104 ? 42.834 25.573 67.307 1.00 20.90 104 GLY B O 1
ATOM 3143 N N . THR B 1 105 ? 43.574 25.899 65.213 1.00 15.89 105 THR B N 1
ATOM 3144 C CA . THR B 1 105 ? 42.410 26.646 64.763 1.00 16.20 105 THR B CA 1
ATOM 3145 C C . THR B 1 105 ? 41.937 25.987 63.480 1.00 13.72 105 THR B C 1
ATOM 3146 O O . THR B 1 105 ? 42.703 25.918 62.513 1.00 16.51 105 THR B O 1
ATOM 3157 N N . LYS B 1 106 ? 40.679 25.546 63.461 1.00 16.79 106 LYS B N 1
ATOM 3158 C CA . LYS B 1 106 ? 40.064 25.018 62.253 1.00 15.92 106 LYS B CA 1
ATOM 3159 C C . LYS B 1 106 ? 39.601 26.170 61.371 1.00 21.33 106 LYS B C 1
ATOM 3160 O O . LYS B 1 106 ? 38.888 27.080 61.823 1.00 19.23 106 LYS B O 1
ATOM 3179 N N . LEU B 1 107 ? 39.998 26.135 60.108 1.00 19.58 107 LEU B N 1
ATOM 3180 C CA . LEU B 1 107 ? 39.637 27.190 59.171 1.00 24.94 107 LEU B CA 1
ATOM 3181 C C . LEU B 1 107 ? 38.639 26.638 58.168 1.00 22.88 107 LEU B C 1
ATOM 3182 O O . LEU B 1 107 ? 38.898 25.612 57.530 1.00 19.36 107 LEU B O 1
ATOM 3198 N N . THR B 1 108 ? 37.494 27.303 58.054 1.00 17.25 108 THR B N 1
ATOM 3199 C CA . THR B 1 108 ? 36.483 26.957 57.069 1.00 21.61 108 THR B CA 1
ATOM 3200 C C . THR B 1 108 ? 36.301 28.115 56.096 1.00 26.99 108 THR B C 1
ATOM 3201 O O . THR B 1 108 ? 36.116 29.272 56.503 1.00 20.29 108 THR B O 1
ATOM 3212 N N . VAL B 1 109 ? 36.334 27.805 54.811 1.00 29.51 109 VAL B N 1
ATOM 3213 C CA . VAL B 1 109 ? 36.073 28.791 53.783 1.00 18.34 109 VAL B CA 1
ATOM 3214 C C . VAL B 1 109 ? 34.606 28.657 53.406 1.00 29.75 109 VAL B C 1
ATOM 3215 O O . VAL B 1 109 ? 34.129 27.544 53.146 1.00 26.63 109 VAL B O 1
ATOM 3228 N N . LEU B 1 110 ? 33.887 29.777 53.406 1.00 30.05 110 LEU B N 1
ATOM 3229 C CA . LEU B 1 110 ? 32.432 29.782 53.190 1.00 33.45 110 LEU B CA 1
ATOM 3230 C C . LEU B 1 110 ? 32.027 29.919 51.719 1.00 38.65 110 LEU B C 1
ATOM 3231 O O . LEU B 1 110 ? 30.849 29.768 51.364 1.00 46.49 110 LEU B O 1
ATOM 3248 N N . GLN C 1 1 ? 59.887 30.904 16.646 1.00 50.80 1 GLN C N 1
ATOM 3249 C CA . GLN C 1 1 ? 60.085 32.159 17.455 1.00 59.29 1 GLN C CA 1
ATOM 3250 C C . GLN C 1 1 ? 58.768 32.631 18.061 1.00 45.66 1 GLN C C 1
ATOM 3251 O O . GLN C 1 1 ? 57.719 32.549 17.424 1.00 32.37 1 GLN C O 1
ATOM 3267 N N . SER C 1 2 ? 58.817 33.156 19.285 1.00 36.54 2 SER C N 1
ATOM 3268 C CA . SER C 1 2 ? 57.580 33.475 19.976 1.00 28.68 2 SER C CA 1
ATOM 3269 C C . SER C 1 2 ? 56.893 34.676 19.333 1.00 27.99 2 SER C C 1
ATOM 3270 O O . SER C 1 2 ? 57.534 35.581 18.804 1.00 22.20 2 SER C O 1
ATOM 3278 N N . VAL C 1 3 ? 55.561 34.674 19.406 1.00 28.69 3 VAL C N 1
ATOM 3279 C CA . VAL C 1 3 ? 54.745 35.724 18.807 1.00 24.45 3 VAL C CA 1
ATOM 3280 C C . VAL C 1 3 ? 54.968 37.058 19.509 1.00 26.66 3 VAL C C 1
ATOM 3281 O O . VAL C 1 3 ? 54.956 38.119 18.870 1.00 24.23 3 VAL C O 1
ATOM 3294 N N . LEU C 1 4 ? 55.081 37.025 20.842 1.00 24.71 4 LEU C N 1
ATOM 3295 C CA . LEU C 1 4 ? 55.358 38.191 21.665 1.00 18.06 4 LEU C CA 1
ATOM 3296 C C . LEU C 1 4 ? 56.813 38.136 22.089 1.00 23.59 4 LEU C C 1
ATOM 3297 O O . LEU C 1 4 ? 57.329 37.064 22.427 1.00 23.98 4 LEU C O 1
ATOM 3313 N N . THR C 1 5 ? 57.473 39.291 22.081 1.00 24.31 5 THR C N 1
ATOM 3314 C CA . THR C 1 5 ? 58.912 39.361 22.278 1.00 14.91 5 THR C CA 1
ATOM 3315 C C . THR C 1 5 ? 59.222 39.960 23.656 1.00 18.85 5 THR C C 1
ATOM 3316 O O . THR C 1 5 ? 58.797 41.082 23.969 1.00 22.14 5 THR C O 1
ATOM 3327 N N . GLN C 1 6 ? 59.919 39.176 24.487 1.00 16.37 6 GLN C N 1
ATOM 3328 C CA . GLN C 1 6 ? 60.405 39.549 25.800 1.00 18.69 6 GLN C CA 1
ATOM 3329 C C . GLN C 1 6 ? 61.924 39.436 25.829 1.00 22.86 6 GLN C C 1
ATOM 3330 O O . GLN C 1 6 ? 62.489 38.593 25.132 1.00 21.48 6 GLN C O 1
ATOM 3344 N N . PRO C 1 7 ? 62.607 40.247 26.622 1.00 23.06 7 PRO C N 1
ATOM 3345 C CA . PRO C 1 7 ? 64.058 40.008 26.866 1.00 22.93 7 PRO C CA 1
ATOM 3346 C C . PRO C 1 7 ? 64.296 38.607 27.408 1.00 21.12 7 PRO C C 1
ATOM 3347 O O . PRO C 1 7 ? 63.552 38.143 28.279 1.00 22.13 7 PRO C O 1
ATOM 3358 N N . PRO C 1 8 ? 65.353 37.920 26.978 1.00 20.74 8 PRO C N 1
ATOM 3359 C CA . PRO C 1 8 ? 65.602 36.587 27.532 1.00 20.52 8 PRO C CA 1
ATOM 3360 C C . PRO C 1 8 ? 65.857 36.565 29.044 1.00 21.90 8 PRO C C 1
ATOM 3361 O O . PRO C 1 8 ? 65.434 35.613 29.713 1.00 20.99 8 PRO C O 1
ATOM 3372 N N . SER C 1 9 ? 66.576 37.540 29.602 1.00 25.16 9 SER C N 1
ATOM 3373 C CA . SER C 1 9 ? 66.866 37.542 31.044 1.00 21.45 9 SER C CA 1
ATOM 3374 C C . SER C 1 9 ? 66.936 38.971 31.559 1.00 21.73 9 SER C C 1
ATOM 3375 O O . SER C 1 9 ? 67.177 39.907 30.810 1.00 25.87 9 SER C O 1
ATOM 3383 N N . VAL C 1 10 ? 66.691 39.124 32.861 1.00 24.00 10 VAL C N 1
ATOM 3384 C CA . VAL C 1 10 ? 66.900 40.382 33.574 1.00 20.70 10 VAL C CA 1
ATOM 3385 C C . VAL C 1 10 ? 67.470 40.049 34.946 1.00 24.15 10 VAL C C 1
ATOM 3386 O O . VAL C 1 10 ? 67.294 38.943 35.462 1.00 20.23 10 VAL C O 1
ATOM 3399 N N . SER C 1 11 ? 68.164 41.021 35.541 1.00 23.99 11 SER C N 1
ATOM 3400 C CA . SER C 1 11 ? 68.805 40.804 36.829 1.00 24.51 11 SER C CA 1
ATOM 3401 C C . SER C 1 11 ? 68.861 42.093 37.634 1.00 21.16 11 SER C C 1
ATOM 3402 O O . SER C 1 11 ? 69.043 43.183 37.079 1.00 24.21 11 SER C O 1
ATOM 3410 N N . ALA C 1 12 ? 68.691 41.947 38.938 1.00 22.36 12 ALA C N 1
ATOM 3411 C CA . ALA C 1 12 ? 68.705 43.076 39.848 1.00 24.39 12 ALA C CA 1
ATOM 3412 C C . ALA C 1 12 ? 68.971 42.572 41.254 1.00 19.63 12 ALA C C 1
ATOM 3413 O O . ALA C 1 12 ? 68.772 41.394 41.559 1.00 21.81 12 ALA C O 1
ATOM 3420 N N . ALA C 1 13 ? 69.392 43.488 42.108 1.00 24.25 13 ALA C N 1
ATOM 3421 C CA . ALA C 1 13 ? 69.628 43.194 43.505 1.00 28.85 13 ALA C CA 1
ATOM 3422 C C . ALA C 1 13 ? 68.335 43.260 44.322 1.00 31.50 13 ALA C C 1
ATOM 3423 O O . ALA C 1 13 ? 67.417 44.007 43.983 1.00 28.80 13 ALA C O 1
ATOM 3430 N N . PRO C 1 14 ? 68.254 42.510 45.423 1.00 26.19 14 PRO C N 1
ATOM 3431 C CA . PRO C 1 14 ? 67.114 42.653 46.332 1.00 30.24 14 PRO C CA 1
ATOM 3432 C C . PRO C 1 14 ? 66.896 44.104 46.711 1.00 31.39 14 PRO C C 1
ATOM 3433 O O . PRO C 1 14 ? 67.846 44.856 46.934 1.00 27.07 14 PRO C O 1
ATOM 3444 N N . GLY C 1 15 ? 65.626 44.492 46.758 1.00 24.91 15 GLY C N 1
ATOM 3445 C CA . GLY C 1 15 ? 65.213 45.829 47.077 1.00 22.96 15 GLY C CA 1
ATOM 3446 C C . GLY C 1 15 ? 65.050 46.732 45.884 1.00 26.58 15 GLY C C 1
ATOM 3447 O O . GLY C 1 15 ? 64.364 47.753 45.990 1.00 31.04 15 GLY C O 1
ATOM 3451 N N . GLN C 1 16 ? 65.650 46.384 44.749 1.00 21.55 16 GLN C N 1
ATOM 3452 C CA . GLN C 1 16 ? 65.552 47.222 43.576 1.00 25.07 16 GLN C CA 1
ATOM 3453 C C . GLN C 1 16 ? 64.250 46.955 42.840 1.00 23.90 16 GLN C C 1
ATOM 3454 O O . GLN C 1 16 ? 63.446 46.085 43.209 1.00 25.91 16 GLN C O 1
ATOM 3468 N N . THR C 1 17 ? 64.040 47.743 41.798 1.00 26.82 17 THR C N 1
ATOM 3469 C CA . THR C 1 17 ? 62.888 47.627 40.929 1.00 25.10 17 THR C CA 1
ATOM 3470 C C . THR C 1 17 ? 63.334 46.969 39.628 1.00 30.38 17 THR C C 1
ATOM 3471 O O . THR C 1 17 ? 64.430 47.230 39.121 1.00 30.36 17 THR C O 1
ATOM 3482 N N . VAL C 1 18 ? 62.531 46.052 39.143 1.00 17.77 18 VAL C N 1
ATOM 3483 C CA A VAL C 1 18 ? 62.725 45.419 37.846 0.44 21.13 18 VAL C CA 1
ATOM 3484 C CA B VAL C 1 18 ? 62.756 45.501 37.814 0.56 21.08 18 VAL C CA 1
ATOM 3485 C C . VAL C 1 18 ? 61.493 45.707 36.997 1.00 16.92 18 VAL C C 1
ATOM 3486 O O . VAL C 1 18 ? 60.372 45.730 37.518 1.00 19.21 18 VAL C O 1
ATOM 3511 N N . THR C 1 19 ? 61.697 45.896 35.704 1.00 19.36 19 THR C N 1
ATOM 3512 C CA . THR C 1 19 ? 60.627 45.939 34.719 1.00 22.06 19 THR C CA 1
ATOM 3513 C C . THR C 1 19 ? 60.982 44.946 33.621 1.00 24.70 19 THR C C 1
ATOM 3514 O O . THR C 1 19 ? 62.157 44.802 33.242 1.00 19.61 19 THR C O 1
ATOM 3525 N N . ILE C 1 20 ? 59.962 44.259 33.122 1.00 19.87 20 ILE C N 1
ATOM 3526 C CA . ILE C 1 20 ? 60.098 43.240 32.079 1.00 22.40 20 ILE C CA 1
ATOM 3527 C C . ILE C 1 20 ? 59.142 43.605 30.964 1.00 22.99 20 ILE C C 1
ATOM 3528 O O . ILE C 1 20 ? 57.935 43.733 31.196 1.00 21.03 20 ILE C O 1
ATOM 3544 N N . SER C 1 21 ? 59.675 43.798 29.770 1.00 21.09 21 SER C N 1
ATOM 3545 C CA . SER C 1 21 ? 58.873 44.268 28.650 1.00 21.48 21 SER C CA 1
ATOM 3546 C C . SER C 1 21 ? 58.343 43.118 27.806 1.00 28.87 21 SER C C 1
ATOM 3547 O O . SER C 1 21 ? 58.912 42.025 27.750 1.00 20.71 21 SER C O 1
ATOM 3555 N N . CYS C 1 22 ? 57.231 43.384 27.135 1.00 24.43 22 CYS C N 1
ATOM 3556 C CA . CYS C 1 22 ? 56.611 42.413 26.254 1.00 21.77 22 CYS C CA 1
ATOM 3557 C C . CYS C 1 22 ? 56.047 43.160 25.067 1.00 20.95 22 CYS C C 1
ATOM 3558 O O . CYS C 1 22 ? 55.22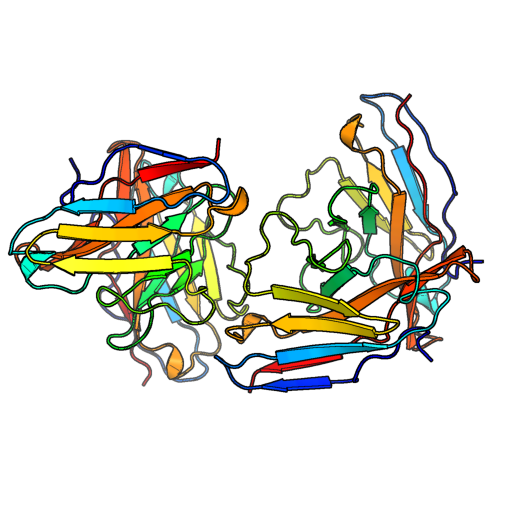5 44.058 25.263 1.00 27.31 22 CYS C O 1
ATOM 3565 N N . SER C 1 23 ? 56.472 42.809 23.849 1.00 26.50 23 SER C N 1
ATOM 3566 C CA . SER C 1 23 ? 56.059 43.559 22.673 1.00 32.91 23 SER C CA 1
ATOM 3567 C C . SER C 1 23 ? 55.373 42.650 21.668 1.00 18.84 23 SER C C 1
ATOM 3568 O O . SER C 1 23 ? 55.832 41.536 21.411 1.00 24.85 23 SER C O 1
ATOM 3576 N N . GLY C 1 24 ? 54.275 43.146 21.101 1.00 22.75 24 GLY C N 1
ATOM 3577 C CA . GLY C 1 24 ? 53.544 42.466 20.051 1.00 27.71 24 GLY C CA 1
ATOM 3578 C C . GLY C 1 24 ? 53.127 43.357 18.894 1.00 19.53 24 GLY C C 1
ATOM 3579 O O . GLY C 1 24 ? 53.903 44.209 18.447 1.00 27.62 24 GLY C O 1
ATOM 3583 N N . SER C 1 25 ? 51.887 43.178 18.416 1.00 24.94 25 SER C N 1
ATOM 3584 C CA . SER C 1 25 ? 51.340 43.893 17.274 1.00 25.85 25 SER C CA 1
ATOM 3585 C C . SER C 1 25 ? 49.906 44.304 17.580 1.00 26.52 25 SER C C 1
ATOM 3586 O O . SER C 1 25 ? 49.358 43.994 18.637 1.00 29.98 25 SER C O 1
ATOM 3594 N N . SER C 1 26 ? 49.275 44.983 16.622 1.00 21.54 26 SER C N 1
ATOM 3595 C CA . SER C 1 26 ? 47.904 45.423 16.828 1.00 24.50 26 SER C CA 1
ATOM 3596 C C . SER C 1 26 ? 46.963 44.245 16.908 1.00 29.28 26 SER C C 1
ATOM 3597 O O . SER C 1 26 ? 45.870 44.369 17.473 1.00 33.45 26 SER C O 1
ATOM 3605 N N . SER C 1 27 ? 47.365 43.110 16.341 1.00 28.09 27 SER C N 1
ATOM 3606 C CA . SER C 1 27 ? 46.521 41.925 16.370 1.00 31.58 27 SER C CA 1
ATOM 3607 C C . SER C 1 27 ? 46.473 41.308 17.763 1.00 35.22 27 SER C C 1
ATOM 3608 O O . SER C 1 27 ? 45.472 40.664 18.110 1.00 30.15 27 SER C O 1
ATOM 3616 N N . ASN C 1 28 ? 47.535 41.480 18.567 1.00 22.79 28 ASN C N 1
ATOM 3617 C CA . ASN C 1 28 ? 47.509 40.929 19.924 1.00 27.24 28 ASN C CA 1
ATOM 3618 C C . ASN C 1 28 ? 47.554 42.039 20.973 1.00 21.32 28 ASN C C 1
ATOM 3619 O O . ASN C 1 28 ? 46.505 42.597 21.307 1.00 23.87 28 ASN C O 1
ATOM 3630 N N . ILE C 1 29 ? 48.733 42.421 21.468 1.00 27.73 29 ILE C N 1
ATOM 3631 C CA . ILE C 1 29 ? 48.784 43.342 22.609 1.00 18.34 29 ILE C CA 1
ATOM 3632 C C . ILE C 1 29 ? 47.998 44.617 22.314 1.00 29.59 29 ILE C C 1
ATOM 3633 O O . ILE C 1 29 ? 47.357 45.183 23.207 1.00 29.80 29 ILE C O 1
ATOM 3649 N N . GLY C 1 30 ? 47.998 45.059 21.053 1.00 25.55 30 GLY C N 1
ATOM 3650 C CA . GLY C 1 30 ? 47.399 46.326 20.703 1.00 25.10 30 GLY C CA 1
ATOM 3651 C C . GLY C 1 30 ? 45.918 46.408 20.997 1.00 30.84 30 GLY C C 1
ATOM 3652 O O . GLY C 1 30 ? 45.405 47.480 21.323 1.00 41.26 30 GLY C O 1
ATOM 3656 N N . ASN C 1 31 ? 45.213 45.293 20.905 1.00 26.27 31 ASN C N 1
ATOM 3657 C CA . ASN C 1 31 ? 43.757 45.303 21.026 1.00 37.14 31 ASN C CA 1
ATOM 3658 C C . ASN C 1 31 ? 43.219 44.259 21.998 1.00 32.19 31 ASN C C 1
ATOM 3659 O O . ASN C 1 31 ? 42.005 44.025 22.032 1.00 27.34 31 ASN C O 1
ATOM 3670 N N . ASN C 1 32 ? 44.075 43.646 22.802 1.00 25.27 32 ASN C N 1
ATOM 3671 C CA . ASN C 1 32 ? 43.649 42.572 23.675 1.00 21.18 32 ASN C CA 1
ATOM 3672 C C . ASN C 1 32 ? 44.287 42.735 25.045 1.00 22.80 32 ASN C C 1
ATOM 3673 O O . ASN C 1 32 ? 45.337 43.366 25.188 1.00 26.44 32 ASN C O 1
ATOM 3684 N N . TYR C 1 33 ? 43.609 42.180 26.048 1.00 19.70 33 TYR C N 1
ATOM 3685 C CA . TYR C 1 33 ? 44.075 42.228 27.429 1.00 20.94 33 TYR C CA 1
ATOM 3686 C C . TYR C 1 33 ? 45.316 41.362 27.607 1.00 23.41 33 TYR C C 1
ATOM 3687 O O . TYR C 1 33 ? 45.390 40.241 27.103 1.00 29.48 33 TYR C O 1
ATOM 3705 N N . VAL C 1 34 ? 46.273 41.864 28.375 1.00 25.52 34 VAL C N 1
ATOM 3706 C CA . VAL C 1 34 ? 47.507 41.143 28.614 1.00 20.36 34 VAL C CA 1
ATOM 3707 C C . VAL C 1 34 ? 47.517 40.627 30.041 1.00 17.64 34 VAL C C 1
ATOM 3708 O O . VAL C 1 34 ? 47.078 41.316 30.980 1.00 15.71 34 VAL C O 1
ATOM 3721 N N . SER C 1 35 ? 48.010 39.399 30.183 1.00 18.18 35 SER C N 1
ATOM 3722 C CA A SER C 1 35 ? 48.267 38.806 31.483 0.37 15.99 35 SER C CA 1
ATOM 3723 C CA B SER C 1 35 ? 48.258 38.752 31.464 0.63 15.02 35 SER C CA 1
ATOM 3724 C C . SER C 1 35 ? 49.730 38.398 31.576 1.00 15.27 35 SER C C 1
ATOM 3725 O O . SER C 1 35 ? 50.447 38.343 30.573 1.00 18.47 35 SER C O 1
ATOM 3740 N N . TRP C 1 36 ? 50.151 38.142 32.818 1.00 18.45 36 TRP C N 1
ATOM 3741 C CA . TRP C 1 36 ? 51.501 37.751 33.174 1.00 16.48 36 TRP C CA 1
ATOM 3742 C C . TRP C 1 36 ? 51.448 36.620 34.192 1.00 16.29 36 TRP C C 1
ATOM 3743 O O . TRP C 1 36 ? 50.596 36.631 35.085 1.00 21.12 36 TRP C O 1
ATOM 3764 N N . TYR C 1 37 ? 52.364 35.661 34.087 1.00 16.46 37 TYR C N 1
ATOM 3765 C CA . TYR C 1 37 ? 52.521 34.679 35.156 1.00 18.15 37 TYR C CA 1
ATOM 3766 C C . TYR C 1 37 ? 53.993 34.362 35.360 1.00 16.04 37 TYR C C 1
ATOM 3767 O O . TYR C 1 37 ? 54.843 34.677 34.530 1.00 19.28 37 TYR C O 1
ATOM 3785 N N . GLN C 1 38 ? 54.282 33.775 36.511 1.00 16.55 38 GLN C N 1
ATOM 3786 C CA . GLN C 1 38 ? 55.628 33.366 36.867 1.00 18.74 38 GLN C CA 1
ATOM 3787 C C . GLN C 1 38 ? 55.638 31.873 37.085 1.00 15.38 38 GLN C C 1
ATOM 3788 O O . GLN C 1 38 ? 54.632 31.283 37.505 1.00 17.84 38 GLN C O 1
ATOM 3802 N N . HIS C 1 39 ? 56.753 31.263 36.702 1.00 19.91 39 HIS C N 1
ATOM 3803 C CA . HIS C 1 39 ? 57.008 29.863 36.982 1.00 18.34 39 HIS C CA 1
ATOM 3804 C C . HIS C 1 39 ? 58.460 29.704 37.393 1.00 19.58 39 HIS C C 1
ATOM 3805 O O . HIS C 1 39 ? 59.354 29.860 36.555 1.00 20.56 39 HIS C O 1
ATOM 3819 N N . LEU C 1 40 ? 58.691 29.421 38.670 1.00 17.72 40 LEU C N 1
ATOM 3820 C CA . LEU C 1 40 ? 59.991 28.918 39.113 1.00 17.95 40 LEU C CA 1
ATOM 3821 C C . LEU C 1 40 ? 59.969 27.394 39.093 1.00 21.20 40 LEU C C 1
ATOM 3822 O O . LEU C 1 40 ? 59.184 26.791 39.839 1.00 27.30 40 LEU C O 1
ATOM 3838 N N . PRO C 1 41 ? 60.773 26.735 38.258 1.00 21.27 41 PRO C N 1
ATOM 3839 C CA . PRO C 1 41 ? 60.767 25.277 38.236 1.00 26.17 41 PRO C CA 1
ATOM 3840 C C . PRO C 1 41 ? 60.862 24.719 39.642 1.00 19.12 41 PRO C C 1
ATOM 3841 O O . PRO C 1 41 ? 61.665 25.169 40.458 1.00 23.77 41 PRO C O 1
ATOM 3852 N N . GLY C 1 42 ? 59.998 23.774 39.929 1.00 19.95 42 GLY C N 1
ATOM 3853 C CA . GLY C 1 42 ? 59.939 23.140 41.220 1.00 29.16 42 GLY C CA 1
ATOM 3854 C C . GLY C 1 42 ? 58.832 23.661 42.094 1.00 28.61 42 GLY C C 1
ATOM 3855 O O . GLY C 1 42 ? 58.549 23.051 43.123 1.00 28.19 42 GLY C O 1
ATOM 3859 N N . THR C 1 43 ? 58.206 24.773 41.717 1.00 21.20 43 THR C N 1
ATOM 3860 C CA . THR C 1 43 ? 57.125 25.361 42.497 1.00 26.17 43 THR C CA 1
ATOM 3861 C C . THR C 1 43 ? 55.937 25.607 41.585 1.00 25.03 43 THR C C 1
ATOM 3862 O O . THR C 1 43 ? 56.021 25.454 40.367 1.00 21.34 43 THR C O 1
ATOM 3873 N N . ALA C 1 44 ? 54.816 25.966 42.198 1.00 23.07 44 ALA C N 1
ATOM 3874 C CA . ALA C 1 44 ? 53.593 26.173 41.440 1.00 22.82 44 ALA C CA 1
ATOM 3875 C C . ALA C 1 44 ? 53.721 27.426 40.575 1.00 23.62 44 ALA C C 1
ATOM 3876 O O . ALA C 1 44 ? 54.222 28.457 41.035 1.00 23.18 44 ALA C O 1
ATOM 3883 N N . PRO C 1 45 ? 53.308 27.372 39.319 1.00 18.49 45 PRO C N 1
ATOM 3884 C CA . PRO C 1 45 ? 53.223 28.601 38.552 1.00 18.41 45 PRO C CA 1
ATOM 3885 C C . PRO C 1 45 ? 52.071 29.420 39.099 1.00 20.86 45 PRO C C 1
ATOM 3886 O O . PRO C 1 45 ? 51.147 28.888 39.717 1.00 20.78 45 PRO C O 1
ATOM 3897 N N . LYS C 1 46 ? 52.138 30.731 38.885 1.00 19.33 46 LYS C N 1
ATOM 3898 C CA . LYS C 1 46 ? 51.129 31.603 39.443 1.00 20.30 46 LYS C CA 1
ATOM 3899 C C . LYS C 1 46 ? 50.880 32.816 38.570 1.00 17.13 46 LYS C C 1
ATOM 3900 O O . LYS C 1 46 ? 51.818 33.498 38.146 1.00 16.09 46 LYS C O 1
ATOM 3919 N N . PHE C 1 47 ? 49.609 33.126 38.361 1.00 12.85 47 PHE C N 1
ATOM 3920 C CA . PHE C 1 47 ? 49.268 34.347 37.648 1.00 14.75 47 PHE C CA 1
ATOM 3921 C C . PHE C 1 47 ? 49.487 35.566 38.531 1.00 16.17 47 PHE C C 1
ATOM 3922 O O . PHE C 1 47 ? 49.139 35.551 39.710 1.00 17.78 47 PHE C O 1
ATOM 3939 N N . LEU C 1 48 ? 50.120 36.600 37.959 1.00 15.46 48 LEU C N 1
ATOM 3940 C CA . LEU C 1 48 ? 50.433 37.849 38.649 1.00 14.21 48 LEU C CA 1
ATOM 3941 C C . LEU C 1 48 ? 49.573 39.022 38.232 1.00 18.22 48 LEU C C 1
ATOM 3942 O O . LEU C 1 48 ? 49.283 39.880 39.058 1.00 15.68 48 LEU C O 1
ATOM 3958 N N . ILE C 1 49 ? 49.199 39.090 36.960 1.00 15.63 49 ILE C N 1
ATOM 3959 C CA . ILE C 1 49 ? 48.530 40.243 36.388 1.00 18.80 49 ILE C CA 1
ATOM 3960 C C . ILE C 1 49 ? 47.605 39.736 35.291 1.00 21.44 49 ILE C C 1
ATOM 3961 O O . ILE C 1 49 ? 47.930 38.778 34.583 1.00 18.64 49 ILE C O 1
ATOM 3977 N N . TYR C 1 50 ? 46.441 40.366 35.161 1.00 20.11 50 TYR C N 1
ATOM 3978 C CA . TYR C 1 50 ? 45.523 40.058 34.070 1.00 17.44 50 TYR C CA 1
ATOM 3979 C C . TYR C 1 50 ? 44.755 41.314 33.728 1.00 19.88 50 TYR C C 1
ATOM 3980 O O . TYR C 1 50 ? 44.704 42.252 34.510 1.00 17.24 50 TYR C O 1
ATOM 3998 N N . ASP C 1 51 ? 44.134 41.316 32.555 1.00 17.96 51 ASP C N 1
ATOM 3999 C CA . ASP C 1 51 ? 43.435 42.500 32.059 1.00 16.94 51 ASP C CA 1
ATOM 4000 C C . ASP C 1 51 ? 44.318 43.746 32.146 1.00 22.13 51 ASP C C 1
ATOM 4001 O O . ASP C 1 51 ? 43.883 44.807 32.598 1.00 20.59 51 ASP C O 1
ATOM 4010 N N . ASN C 1 52 ? 45.588 43.592 31.757 1.00 18.20 52 ASN C N 1
ATOM 4011 C CA . ASN C 1 52 ? 46.570 44.665 31.634 1.00 17.86 52 ASN C CA 1
ATOM 4012 C C . ASN C 1 52 ? 47.172 44.995 32.992 1.00 18.30 52 ASN C C 1
ATOM 4013 O O . ASN C 1 52 ? 48.394 45.051 33.128 1.00 20.02 52 ASN C O 1
ATOM 4024 N N . ASN C 1 53 ? 46.343 45.229 33.991 1.00 24.08 53 ASN C N 1
ATOM 4025 C CA . ASN C 1 53 ? 46.868 45.848 35.204 1.00 18.56 53 ASN C CA 1
ATOM 4026 C C . ASN C 1 53 ? 46.225 45.383 36.500 1.00 18.80 53 ASN C C 1
ATOM 4027 O O . ASN C 1 53 ? 46.483 46.014 37.537 1.00 19.37 53 ASN C O 1
ATOM 4038 N N . LYS C 1 54 ? 45.389 44.334 36.484 1.00 19.53 54 LYS C N 1
ATOM 4039 C CA . LYS C 1 54 ? 44.683 43.838 37.667 1.00 20.91 54 LYS C CA 1
ATOM 4040 C C . LYS C 1 54 ? 45.477 42.720 38.315 1.00 21.23 54 LYS C C 1
ATOM 4041 O O . LYS C 1 54 ? 45.983 41.838 37.623 1.00 19.03 54 LYS C O 1
ATOM 4060 N N . ARG C 1 55 ? 45.538 42.727 39.631 1.00 21.56 55 ARG C N 1
ATOM 4061 C CA . ARG C 1 55 ? 46.193 41.650 40.372 1.00 22.76 55 ARG C CA 1
ATOM 4062 C C . ARG C 1 55 ? 45.194 40.600 40.807 1.00 22.28 55 ARG C C 1
ATOM 4063 O O . ARG C 1 55 ? 44.188 40.940 41.449 1.00 22.97 55 ARG C O 1
ATOM 4084 N N . PRO C 1 56 ? 45.481 39.325 40.552 1.00 20.35 56 PRO C N 1
ATOM 4085 C CA . PRO C 1 56 ? 44.680 38.258 41.151 1.00 18.20 56 PRO C CA 1
ATOM 4086 C C . PRO C 1 56 ? 44.673 38.349 42.668 1.00 26.31 56 PRO C C 1
ATOM 4087 O O . PRO C 1 56 ? 45.594 38.874 43.299 1.00 22.93 56 PRO C O 1
ATOM 4098 N N . SER C 1 57 ? 43.611 37.825 43.250 1.00 19.00 57 SER C N 1
ATOM 4099 C CA . SER C 1 57 ? 43.519 37.725 44.691 1.00 24.56 57 SER C CA 1
ATOM 4100 C C . SER C 1 57 ? 44.748 37.028 45.242 1.00 19.90 57 SER C C 1
ATOM 4101 O O . SER C 1 57 ? 45.141 35.968 44.764 1.00 20.10 57 SER C O 1
ATOM 4109 N N . GLY C 1 58 ? 45.339 37.599 46.268 1.00 22.28 58 GLY C N 1
ATOM 4110 C CA . GLY C 1 58 ? 46.534 36.995 46.837 1.00 27.63 58 GLY C CA 1
ATOM 4111 C C . GLY C 1 58 ? 47.860 37.490 46.302 1.00 30.45 58 GLY C C 1
ATOM 4112 O O . GLY C 1 58 ? 48.894 37.141 46.882 1.00 25.54 58 GLY C O 1
ATOM 4116 N N . ILE C 1 59 ? 47.885 38.277 45.224 1.00 25.95 59 ILE C N 1
ATOM 4117 C CA . ILE C 1 59 ? 49.131 38.822 44.681 1.00 22.97 59 ILE C CA 1
ATOM 4118 C C . ILE C 1 59 ? 49.360 40.212 45.268 1.00 20.12 59 ILE C C 1
ATOM 4119 O O . ILE C 1 59 ? 48.487 41.082 45.124 1.00 25.86 59 ILE C O 1
ATOM 4135 N N . PRO C 1 60 ? 50.516 40.484 45.877 1.00 19.85 60 PRO C N 1
ATOM 4136 C CA . PRO C 1 60 ? 50.737 41.793 46.506 1.00 31.14 60 PRO C CA 1
ATOM 4137 C C . PRO C 1 60 ? 51.072 42.887 45.500 1.00 21.41 60 PRO C C 1
ATOM 4138 O O . PRO C 1 60 ? 51.500 42.624 44.378 1.00 17.79 60 PRO C O 1
ATOM 4149 N N . ASP C 1 61 ? 50.852 44.140 45.929 1.00 22.58 61 ASP C N 1
ATOM 4150 C CA . ASP C 1 61 ? 50.879 45.302 45.046 1.00 20.55 61 ASP C CA 1
ATOM 4151 C C . ASP C 1 61 ? 52.286 45.694 44.598 1.00 27.75 61 ASP C C 1
ATOM 4152 O O . ASP C 1 61 ? 52.411 46.617 43.778 1.00 25.70 61 ASP C O 1
ATOM 4161 N N . ARG C 1 62 ? 53.341 45.005 45.053 1.00 21.92 62 ARG C N 1
ATOM 4162 C CA . ARG C 1 62 ? 54.630 45.289 44.456 1.00 22.65 62 ARG C CA 1
ATOM 4163 C C . ARG C 1 62 ? 54.741 44.717 43.039 1.00 19.78 62 ARG C C 1
ATOM 4164 O O . ARG C 1 62 ? 55.721 45.006 42.347 1.00 25.53 62 ARG C O 1
ATOM 4185 N N . PHE C 1 63 ? 53.739 43.981 42.571 1.00 20.19 63 PHE C N 1
ATOM 4186 C CA . PHE C 1 63 ? 53.665 43.555 41.177 1.00 16.11 63 PHE C CA 1
ATOM 4187 C C . PHE C 1 63 ? 52.677 44.465 40.483 1.00 20.63 63 PHE C C 1
ATOM 4188 O O . PHE C 1 63 ? 51.578 44.722 40.991 1.00 24.05 63 PHE C O 1
ATOM 4205 N N . SER C 1 64 ? 53.067 44.974 39.332 1.00 16.87 64 SER C N 1
ATOM 4206 C CA . SER C 1 64 ? 52.122 45.795 38.626 1.00 17.29 64 SER C CA 1
ATOM 4207 C C . SER C 1 64 ? 52.337 45.604 37.142 1.00 16.36 64 SER C C 1
ATOM 4208 O O . SER C 1 64 ? 53.393 45.146 36.700 1.00 19.92 64 SER C O 1
ATOM 4216 N N . GLY C 1 65 ? 51.309 45.956 36.394 1.00 17.01 65 GLY C N 1
ATOM 4217 C CA . GLY C 1 65 ? 51.344 45.854 34.955 1.00 22.72 65 GLY C CA 1
ATOM 4218 C C . GLY C 1 65 ? 50.907 47.155 34.329 1.00 22.80 65 GLY C C 1
ATOM 4219 O O . GLY C 1 65 ? 50.120 47.905 34.893 1.00 19.16 65 GLY C O 1
ATOM 4223 N N . PHE C 1 66 ? 51.467 47.420 33.156 1.00 21.82 66 PHE C N 1
ATOM 4224 C CA . PHE C 1 66 ? 51.093 48.563 32.341 1.00 19.96 66 PHE C CA 1
ATOM 4225 C C . PHE C 1 66 ? 51.094 48.112 30.889 1.00 20.47 66 PHE C C 1
ATOM 4226 O O . PHE C 1 66 ? 51.938 47.304 30.501 1.00 24.88 66 PHE C O 1
ATOM 4243 N N . LYS C 1 67 ? 50.156 48.624 30.091 1.00 15.84 67 LYS C N 1
ATOM 4244 C CA . LYS C 1 67 ? 50.070 48.282 28.669 1.00 18.78 67 LYS C CA 1
ATOM 4245 C C . LYS C 1 67 ? 49.720 49.556 27.950 1.00 26.78 67 LYS C C 1
ATOM 4246 O O . LYS C 1 67 ? 48.757 50.210 28.346 1.00 25.61 67 LYS C O 1
ATOM 4265 N N . SER C 1 68 ? 50.517 49.914 26.936 1.00 24.70 68 SER C N 1
ATOM 4266 C CA . SER C 1 68 ? 50.277 51.073 26.087 1.00 24.65 68 SER C CA 1
ATOM 4267 C C . SER C 1 68 ? 50.667 50.746 24.651 1.00 28.82 68 SER C C 1
ATOM 4268 O O . SER C 1 68 ? 51.793 50.302 24.407 1.00 26.74 68 SER C O 1
ATOM 4276 N N . GLY C 1 69 ? 49.769 51.020 23.701 1.00 30.71 69 GLY C N 1
ATOM 4277 C CA . GLY C 1 69 ? 50.030 50.654 22.309 1.00 28.48 69 GLY C CA 1
ATOM 4278 C C . GLY C 1 69 ? 50.227 49.154 22.188 1.00 20.64 69 GLY C C 1
ATOM 4279 O O . GLY C 1 69 ? 49.360 48.365 22.584 1.00 28.79 69 GLY C O 1
ATOM 4283 N N . THR C 1 70 ? 51.348 48.729 21.596 1.00 22.05 70 THR C N 1
ATOM 4284 C CA . THR C 1 70 ? 51.575 47.315 21.300 1.00 26.46 70 THR C CA 1
ATOM 4285 C C . THR C 1 70 ? 52.596 46.682 22.221 1.00 22.10 70 THR C C 1
ATOM 4286 O O . THR C 1 70 ? 53.199 45.665 21.860 1.00 25.29 70 THR C O 1
ATOM 4297 N N . SER C 1 71 ? 52.784 47.237 23.407 1.00 24.13 71 SER C N 1
ATOM 4298 C CA . SER C 1 71 ? 53.734 46.689 24.348 1.00 22.44 71 SER C CA 1
ATOM 4299 C C . SER C 1 71 ? 53.138 46.724 25.737 1.00 21.60 71 SER C C 1
ATOM 4300 O O . SER C 1 71 ? 52.326 47.604 26.077 1.00 22.47 71 SER C O 1
ATOM 4308 N N . ALA C 1 72 ? 53.603 45.790 26.550 1.00 26.85 72 ALA C N 1
ATOM 4309 C CA . ALA C 1 72 ? 53.169 45.666 27.928 1.00 17.56 72 ALA C CA 1
ATOM 4310 C C . ALA C 1 72 ? 54.402 45.406 28.782 1.00 20.27 72 ALA C C 1
ATOM 4311 O O . ALA C 1 72 ? 55.385 44.806 28.334 1.00 23.39 72 ALA C O 1
ATOM 4318 N N . THR C 1 73 ? 54.322 45.865 30.021 1.00 19.26 73 THR C N 1
ATOM 4319 C CA . THR C 1 73 ? 55.431 45.790 30.952 1.00 20.57 73 THR C CA 1
ATOM 4320 C C . THR C 1 73 ? 54.922 45.359 32.305 1.00 20.86 73 THR C C 1
ATOM 4321 O O . THR C 1 73 ? 53.860 45.820 32.743 1.00 16.95 73 THR C O 1
ATOM 4332 N N . LEU C 1 74 ? 55.701 44.457 32.927 1.00 17.92 74 LEU C N 1
ATOM 4333 C CA . LEU C 1 74 ? 55.544 43.998 34.302 1.00 16.45 74 LEU C CA 1
ATOM 4334 C C . LEU C 1 74 ? 56.576 44.692 35.176 1.00 14.84 74 LEU C C 1
ATOM 4335 O O . LEU C 1 74 ? 57.758 44.730 34.829 1.00 21.21 74 LEU C O 1
ATOM 4351 N N . GLY C 1 75 ? 56.132 45.246 36.290 1.00 15.25 75 GLY C N 1
ATOM 4352 C CA . GLY C 1 75 ? 57.034 45.808 37.293 1.00 18.59 75 GLY C CA 1
ATOM 4353 C C . GLY C 1 75 ? 56.976 45.047 38.596 1.00 19.45 75 GLY C C 1
ATOM 4354 O O . GLY C 1 75 ? 55.909 44.599 39.004 1.00 15.57 75 GLY C O 1
ATOM 4358 N N . ILE C 1 76 ? 58.140 44.935 39.247 1.00 20.48 76 ILE C N 1
ATOM 4359 C CA . ILE C 1 76 ? 58.339 44.271 40.537 1.00 19.89 76 ILE C CA 1
ATOM 4360 C C . ILE C 1 76 ? 59.161 45.238 41.380 1.00 17.75 76 ILE C C 1
ATOM 4361 O O . ILE C 1 76 ? 60.318 45.523 41.042 1.00 18.87 76 ILE C O 1
ATOM 4377 N N . THR C 1 77 ? 58.564 45.796 42.406 1.00 19.51 77 THR C N 1
ATOM 4378 C CA . THR C 1 77 ? 59.321 46.644 43.307 1.00 22.90 77 THR C CA 1
ATOM 4379 C C . THR C 1 77 ? 59.730 45.835 44.532 1.00 22.71 77 THR C C 1
ATOM 4380 O O . THR C 1 77 ? 59.182 44.764 44.813 1.00 29.32 77 THR C O 1
ATOM 4391 N N . GLY C 1 78 ? 60.720 46.346 45.246 1.00 20.92 78 GLY C N 1
ATOM 4392 C CA . GLY C 1 78 ? 61.184 45.676 46.429 1.00 21.51 78 GLY C CA 1
ATOM 4393 C C . GLY C 1 78 ? 61.552 44.237 46.141 1.00 24.80 78 GLY C C 1
ATOM 4394 O O . GLY C 1 78 ? 61.058 43.315 46.793 1.00 25.93 78 GLY C O 1
ATOM 4398 N N . LEU C 1 79 ? 62.399 44.038 45.139 1.00 26.74 79 LEU C N 1
ATOM 4399 C CA . LEU C 1 79 ? 62.742 42.689 44.699 1.00 23.10 79 LEU C CA 1
ATOM 4400 C C . LEU C 1 79 ? 63.230 41.833 45.855 1.00 28.29 79 LEU C C 1
ATOM 4401 O O . LEU C 1 79 ? 64.039 42.272 46.677 1.00 23.75 79 LEU C O 1
ATOM 4417 N N . GLN C 1 80 ? 62.730 40.597 45.892 1.00 25.06 80 GLN C N 1
ATOM 4418 C CA . GLN C 1 80 ? 63.053 39.591 46.897 1.00 29.85 80 GLN C CA 1
ATOM 4419 C C . GLN C 1 80 ? 63.717 38.393 46.241 1.00 36.15 80 GLN C C 1
ATOM 4420 O O . GLN C 1 80 ? 63.427 38.054 45.089 1.00 22.74 80 GLN C O 1
ATOM 4434 N N . THR C 1 81 ? 64.572 37.713 47.007 1.00 32.12 81 THR C N 1
ATOM 4435 C CA . THR C 1 81 ? 65.185 36.487 46.507 1.00 31.22 81 THR C CA 1
ATOM 4436 C C . THR C 1 81 ? 64.142 35.494 46.040 1.00 26.22 81 THR C C 1
ATOM 4437 O O . THR C 1 81 ? 64.364 34.772 45.058 1.00 28.81 81 THR C O 1
ATOM 4448 N N . GLY C 1 82 ? 62.989 35.456 46.712 1.00 25.54 82 GLY C N 1
ATOM 4449 C CA . GLY C 1 82 ? 61.898 34.610 46.282 1.00 35.30 82 GLY C CA 1
ATOM 4450 C C . GLY C 1 82 ? 61.272 34.996 44.955 1.00 41.34 82 GLY C C 1
ATOM 4451 O O . GLY C 1 82 ? 60.387 34.273 44.483 1.00 32.94 82 GLY C O 1
ATOM 4455 N N . ASP C 1 83 ? 61.684 36.110 44.344 1.00 33.52 83 ASP C N 1
ATOM 4456 C CA . ASP C 1 83 ? 61.115 36.497 43.054 1.00 26.27 83 ASP C CA 1
ATOM 4457 C C . ASP C 1 83 ? 61.833 35.861 41.867 1.00 33.07 83 ASP C C 1
ATOM 4458 O O . ASP C 1 83 ? 61.372 36.008 40.722 1.00 25.41 83 ASP C O 1
ATOM 4467 N N . GLU C 1 84 ? 62.941 35.155 42.101 1.00 22.40 84 GLU C N 1
ATOM 4468 C CA . GLU C 1 84 ? 63.572 34.396 41.026 1.00 32.41 84 GLU C CA 1
ATOM 4469 C C . GLU C 1 84 ? 62.575 33.445 40.379 1.00 24.28 84 GLU C C 1
ATOM 4470 O O . GLU C 1 84 ? 61.938 32.640 41.055 1.00 28.07 84 GLU C O 1
ATOM 4482 N N . ALA C 1 85 ? 62.432 33.540 39.064 1.00 16.22 85 ALA C N 1
ATOM 4483 C CA . ALA C 1 85 ? 61.492 32.734 38.322 1.00 14.46 85 ALA C CA 1
ATOM 4484 C C . ALA C 1 85 ? 61.617 33.144 36.864 1.00 15.04 85 ALA C C 1
ATOM 4485 O O . ALA C 1 85 ? 62.334 34.089 36.521 1.00 23.37 85 ALA C O 1
ATOM 4492 N N . ASP C 1 86 ? 60.915 32.406 36.013 1.00 26.18 86 ASP C N 1
ATOM 4493 C CA . ASP C 1 86 ? 60.650 32.803 34.639 1.00 17.74 86 ASP C CA 1
ATOM 4494 C C . ASP C 1 86 ? 59.301 33.516 34.572 1.00 16.31 86 ASP C C 1
ATOM 4495 O O . ASP C 1 86 ? 58.325 33.069 35.187 1.00 20.22 86 ASP C O 1
ATOM 4504 N N . TYR C 1 87 ? 59.249 34.624 33.835 1.00 14.56 87 TYR C N 1
ATOM 4505 C CA . TYR C 1 87 ? 58.041 35.449 33.751 1.00 13.54 87 TYR C CA 1
ATOM 4506 C C . TYR C 1 87 ? 57.557 35.431 32.312 1.00 15.81 87 TYR C C 1
ATOM 4507 O O . TYR C 1 87 ? 58.360 35.638 31.408 1.00 15.90 87 TYR C O 1
ATOM 4525 N N . TYR C 1 88 ? 56.254 35.169 32.104 1.00 17.90 88 TYR C N 1
ATOM 4526 C CA . TYR C 1 88 ? 55.663 35.124 30.760 1.00 14.79 88 TYR C CA 1
ATOM 4527 C C . TYR C 1 88 ? 54.525 36.128 30.603 1.00 18.28 88 TYR C C 1
ATOM 4528 O O . TYR C 1 88 ? 53.713 36.302 31.513 1.00 18.11 88 TYR C O 1
ATOM 4546 N N . CYS C 1 89 ? 54.445 36.781 29.428 1.00 19.04 89 CYS C N 1
ATOM 4547 C CA . CYS C 1 89 ? 53.278 37.562 29.039 1.00 15.07 89 CYS C CA 1
ATOM 4548 C C . CYS C 1 89 ? 52.449 36.777 28.036 1.00 19.90 89 CYS C C 1
ATOM 4549 O O . CYS C 1 89 ? 52.965 35.950 27.268 1.00 18.27 89 CYS C O 1
ATOM 4556 N N . GLY C 1 90 ? 51.158 37.066 28.028 1.00 21.92 90 GLY C N 1
ATOM 4557 C CA . GLY C 1 90 ? 50.222 36.375 27.149 1.00 16.20 90 GLY C CA 1
ATOM 4558 C C . GLY C 1 90 ? 49.054 37.271 26.817 1.00 24.71 90 GLY C C 1
ATOM 4559 O O . GLY C 1 90 ? 48.660 38.132 27.614 1.00 18.48 90 GLY C O 1
ATOM 4563 N N . THR C 1 91 ? 48.495 37.067 25.623 1.00 22.28 91 THR C N 1
ATOM 4564 C CA . THR C 1 91 ? 47.307 37.798 25.197 1.00 22.14 91 THR C CA 1
ATOM 4565 C C . THR C 1 91 ? 46.564 36.998 24.122 1.00 24.33 91 THR C C 1
ATOM 4566 O O . THR C 1 91 ? 47.087 36.043 23.548 1.00 21.24 91 THR C O 1
ATOM 4577 N N . TRP C 1 92 ? 45.341 37.426 23.835 1.00 24.44 92 TRP C N 1
ATOM 4578 C CA . TRP C 1 92 ? 44.623 36.918 22.668 1.00 24.13 92 TRP C CA 1
ATOM 4579 C C . TRP C 1 92 ? 45.185 37.569 21.426 1.00 28.86 92 TRP C C 1
ATOM 4580 O O . TRP C 1 92 ? 45.500 38.762 21.437 1.00 32.30 92 TRP C O 1
ATOM 4601 N N . ASP C 1 93 ? 45.332 36.771 20.359 1.00 26.35 93 ASP C N 1
ATOM 4602 C CA . ASP C 1 93 ? 45.791 37.260 19.065 1.00 25.51 93 ASP C CA 1
ATOM 4603 C C . ASP C 1 93 ? 44.641 37.100 18.087 1.00 22.93 93 ASP C C 1
ATOM 4604 O O . ASP C 1 93 ? 44.248 35.980 17.754 1.00 26.52 93 ASP C O 1
ATOM 4613 N N . SER C 1 94 ? 44.122 38.227 17.618 1.00 31.78 94 SER C N 1
ATOM 4614 C CA . SER C 1 94 ? 42.922 38.232 16.792 1.00 33.39 94 SER C CA 1
ATOM 4615 C C . SER C 1 94 ? 43.148 37.655 15.401 1.00 26.47 94 SER C C 1
ATOM 4616 O O . SER C 1 94 ? 42.175 37.319 14.723 1.00 28.95 94 SER C O 1
ATOM 4624 N N . SER C 1 95 ? 44.380 37.578 14.921 1.00 38.98 95 SER C N 1
ATOM 4625 C CA . SER C 1 95 ? 44.581 37.010 13.590 1.00 38.74 95 SER C CA 1
ATOM 4626 C C . SER C 1 95 ? 44.743 35.498 13.615 1.00 39.21 95 SER C C 1
ATOM 4627 O O . SER C 1 95 ? 44.478 34.835 12.602 1.00 37.49 95 SER C O 1
ATOM 4635 N N . LEU C 1 96 ? 45.162 34.950 14.757 1.00 28.80 96 LEU C N 1
ATOM 4636 C CA . LEU C 1 96 ? 45.247 33.526 14.993 1.00 29.96 96 LEU C CA 1
ATOM 4637 C C . LEU C 1 96 ? 43.984 32.982 15.612 1.00 27.36 96 LEU C C 1
ATOM 4638 O O . LEU C 1 96 ? 43.762 31.763 15.576 1.00 37.68 96 LEU C O 1
ATOM 4654 N N . SER C 1 97 ? 43.167 33.856 16.179 1.00 28.00 97 SER C N 1
ATOM 4655 C CA . SER C 1 97 ? 42.079 33.455 17.041 1.00 26.98 97 SER C CA 1
ATOM 4656 C C . SER C 1 97 ? 42.569 32.382 18.023 1.00 29.78 97 SER C C 1
ATOM 4657 O O . SER C 1 97 ? 42.110 31.242 18.056 1.00 29.40 97 SER C O 1
ATOM 4665 N N . ALA C 1 98 ? 43.547 32.787 18.822 1.00 24.92 98 ALA C N 1
ATOM 4666 C CA . ALA C 1 98 ? 44.210 31.936 19.797 1.00 22.85 98 ALA C CA 1
ATOM 4667 C C . ALA C 1 98 ? 44.977 32.816 20.768 1.00 19.77 98 ALA C C 1
ATOM 4668 O O . ALA C 1 98 ? 45.361 33.946 20.450 1.00 20.79 98 ALA C O 1
ATOM 4675 N N . LEU C 1 99 ? 45.218 32.272 21.946 1.00 22.96 99 LEU C N 1
ATOM 4676 C CA . LEU C 1 99 ? 46.159 32.897 22.862 1.00 20.07 99 LEU C CA 1
ATOM 4677 C C . LEU C 1 99 ? 47.572 32.689 22.353 1.00 18.68 99 LEU C C 1
ATOM 4678 O O . LEU C 1 99 ? 47.899 31.642 21.795 1.00 22.97 99 LEU C O 1
ATOM 4694 N N . VAL C 1 100 ? 48.412 33.706 22.557 1.00 20.32 100 VAL C N 1
ATOM 4695 C CA . VAL C 1 100 ? 49.829 33.645 22.257 1.00 18.66 100 VAL C CA 1
ATOM 4696 C C . VAL C 1 100 ? 50.572 34.170 23.476 1.00 22.10 100 VAL C C 1
ATOM 4697 O O . VAL C 1 100 ? 50.044 34.986 24.227 1.00 22.95 100 VAL C O 1
ATOM 4710 N N . PHE C 1 101 ? 51.836 33.742 23.620 1.00 21.32 101 PHE C N 1
ATOM 4711 C CA . PHE C 1 101 ? 52.696 34.052 24.777 1.00 22.31 101 PHE C CA 1
ATOM 4712 C C . PHE C 1 101 ? 54.087 34.484 24.331 1.00 22.59 101 PHE C C 1
ATOM 4713 O O . PHE C 1 101 ? 54.566 34.115 23.255 1.00 19.83 101 PHE C O 1
ATOM 4730 N N . GLY C 1 102 ? 54.759 35.233 25.207 1.00 21.24 102 GLY C N 1
ATOM 4731 C CA . GLY C 1 102 ? 56.138 35.591 24.975 1.00 23.04 102 GLY C CA 1
ATOM 4732 C C . GLY C 1 102 ? 57.012 34.422 25.280 1.00 19.81 102 GLY C C 1
ATOM 4733 O O . GLY C 1 102 ? 56.551 33.435 25.845 1.00 18.60 102 GLY C O 1
ATOM 4737 N N . GLY C 1 103 ? 58.269 34.513 24.856 1.00 20.65 103 GLY C N 1
ATOM 4738 C CA . GLY C 1 103 ? 59.193 33.419 25.080 1.00 19.57 103 GLY C CA 1
ATOM 4739 C C . GLY C 1 103 ? 59.685 33.273 26.502 1.00 22.71 103 GLY C C 1
ATOM 4740 O O . GLY C 1 103 ? 60.418 32.326 26.778 1.00 23.01 103 GLY C O 1
ATOM 4744 N N . GLY C 1 104 ? 59.328 34.177 27.409 1.00 17.47 104 GLY C N 1
ATOM 4745 C CA . GLY C 1 104 ? 59.802 34.030 28.777 1.00 21.48 104 GLY C CA 1
ATOM 4746 C C . GLY C 1 104 ? 61.008 34.911 29.081 1.00 22.99 104 GLY C C 1
ATOM 4747 O O . GLY C 1 104 ? 61.863 35.164 28.219 1.00 18.55 104 GLY C O 1
ATOM 4751 N N . THR C 1 105 ? 61.057 35.408 30.333 1.00 19.46 105 THR C N 1
ATOM 4752 C CA . THR C 1 105 ? 62.198 36.149 30.869 1.00 18.66 105 THR C CA 1
ATOM 4753 C C . THR C 1 105 ? 62.653 35.503 32.174 1.00 23.15 105 THR C C 1
ATOM 4754 O O . THR C 1 105 ? 61.883 35.419 33.133 1.00 17.94 105 THR C O 1
ATOM 4765 N N . LYS C 1 106 ? 63.916 35.096 32.225 1.00 19.27 106 LYS C N 1
ATOM 4766 C CA . LYS C 1 106 ? 64.477 34.567 33.454 1.00 21.75 106 LYS C CA 1
ATOM 4767 C C . LYS C 1 106 ? 64.941 35.731 34.306 1.00 21.25 106 LYS C C 1
ATOM 4768 O O . LYS C 1 106 ? 65.689 36.595 33.834 1.00 19.35 106 LYS C O 1
ATOM 4787 N N . LEU C 1 107 ? 64.481 35.778 35.543 1.00 23.05 107 LEU C N 1
ATOM 4788 C CA . LEU C 1 107 ? 64.875 36.827 36.475 1.00 22.24 107 LEU C CA 1
ATOM 4789 C C . LEU C 1 107 ? 65.813 36.226 37.508 1.00 23.97 107 LEU C C 1
ATOM 4790 O O . LEU C 1 107 ? 65.466 35.244 38.169 1.00 23.04 107 LEU C O 1
ATOM 4806 N N . THR C 1 108 ? 67.008 36.783 37.609 1.00 22.86 108 THR C N 1
ATOM 4807 C CA . THR C 1 108 ? 67.954 36.416 38.653 1.00 22.57 108 THR C CA 1
ATOM 4808 C C . THR C 1 108 ? 68.036 37.551 39.658 1.00 25.90 108 THR C C 1
ATOM 4809 O O . THR C 1 108 ? 68.146 38.715 39.268 1.00 24.28 108 THR C O 1
ATOM 4820 N N . VAL C 1 109 ? 67.976 37.210 40.939 1.00 31.22 109 VAL C N 1
ATOM 4821 C CA . VAL C 1 109 ? 68.197 38.153 42.024 1.00 24.35 109 VAL C CA 1
ATOM 4822 C C . VAL C 1 109 ? 69.630 37.972 42.482 1.00 32.90 109 VAL C C 1
ATOM 4823 O O . VAL C 1 109 ? 69.995 36.892 42.960 1.00 35.53 109 VAL C O 1
ATOM 4836 N N . LEU C 1 110 ? 70.432 39.013 42.327 1.00 22.89 110 LEU C N 1
ATOM 4837 C CA . LEU C 1 110 ? 71.872 38.922 42.510 1.00 32.52 110 LEU C CA 1
ATOM 4838 C C . LEU C 1 110 ? 72.257 38.922 43.986 1.00 31.91 110 LEU C C 1
ATOM 4839 O O . LEU C 1 110 ? 73.399 38.594 44.327 1.00 36.78 110 LEU C O 1
ATOM 4856 N N . GLN D 1 1 ? 59.077 15.846 81.428 1.00 42.74 1 GLN D N 1
ATOM 4857 C CA . GLN D 1 1 ? 59.601 15.108 80.238 1.00 49.58 1 GLN D CA 1
ATOM 4858 C C . GLN D 1 1 ? 58.481 14.803 79.234 1.00 38.95 1 GLN D C 1
ATOM 4859 O O . GLN D 1 1 ? 57.297 14.798 79.581 1.00 34.65 1 GLN D O 1
ATOM 4875 N N . SER D 1 2 ? 58.865 14.526 77.993 1.00 32.90 2 SER D N 1
ATOM 4876 C CA A SER D 1 2 ? 57.906 14.471 76.898 0.36 33.54 2 SER D CA 1
ATOM 4877 C CA B SER D 1 2 ? 57.901 14.474 76.904 0.64 33.49 2 SER D CA 1
ATOM 4878 C C . SER D 1 2 ? 57.013 13.228 76.970 1.00 35.04 2 SER D C 1
ATOM 4879 O O . SER D 1 2 ? 57.379 12.188 77.523 1.00 32.40 2 SER D O 1
ATOM 4894 N N . VAL D 1 3 ? 55.820 13.352 76.385 1.00 27.74 3 VAL D N 1
ATOM 4895 C CA . VAL D 1 3 ? 54.881 12.246 76.327 1.00 26.24 3 VAL D CA 1
ATOM 4896 C C . VAL D 1 3 ? 55.423 11.158 75.431 1.00 29.76 3 VAL D C 1
ATOM 4897 O O . VAL D 1 3 ? 55.195 9.972 75.669 1.00 25.84 3 VAL D O 1
ATOM 4910 N N . LEU D 1 4 ? 56.093 11.550 74.351 1.00 30.51 4 LEU D N 1
ATOM 4911 C CA . LEU D 1 4 ? 56.748 10.608 73.469 1.00 20.30 4 LEU D CA 1
ATOM 4912 C C . LEU D 1 4 ? 58.223 10.644 73.769 1.00 24.67 4 LEU D C 1
ATOM 4913 O O . LEU D 1 4 ? 58.781 11.715 74.014 1.00 32.24 4 LEU D O 1
ATOM 4929 N N . THR D 1 5 ? 58.845 9.472 73.777 1.00 24.45 5 THR D N 1
ATOM 4930 C CA . THR D 1 5 ? 60.238 9.340 74.183 1.00 22.14 5 THR D CA 1
ATOM 4931 C C . THR D 1 5 ? 61.116 9.130 72.956 1.00 24.13 5 THR D C 1
ATOM 4932 O O . THR D 1 5 ? 60.923 8.166 72.199 1.00 25.92 5 THR D O 1
ATOM 4943 N N . GLN D 1 6 ? 62.069 10.039 72.773 1.00 21.71 6 GLN D N 1
ATOM 4944 C CA . GLN D 1 6 ? 63.119 10.017 71.776 1.00 18.22 6 GLN D CA 1
ATOM 4945 C C . GLN D 1 6 ? 64.483 10.067 72.446 1.00 18.94 6 GLN D C 1
ATOM 4946 O O . GLN D 1 6 ? 64.634 10.694 73.497 1.00 24.69 6 GLN D O 1
ATOM 4960 N N . PRO D 1 7 ? 65.497 9.456 71.856 1.00 20.31 7 PRO D N 1
ATOM 4961 C CA . PRO D 1 7 ? 66.861 9.699 72.315 1.00 21.67 7 PRO D CA 1
ATOM 4962 C C . PRO D 1 7 ? 67.258 11.145 72.071 1.00 22.23 7 PRO D C 1
ATOM 4963 O O . PRO D 1 7 ? 66.974 11.707 71.002 1.00 24.44 7 PRO D O 1
ATOM 4974 N N . PRO D 1 8 ? 67.905 11.792 73.024 1.00 26.70 8 PRO D N 1
ATOM 4975 C CA . PRO D 1 8 ? 68.317 13.180 72.784 1.00 27.54 8 PRO D CA 1
ATOM 4976 C C . PRO D 1 8 ? 69.344 13.348 71.673 1.00 21.07 8 PRO D C 1
ATOM 4977 O O . PRO D 1 8 ? 69.386 14.417 71.043 1.00 25.74 8 PRO D O 1
ATOM 4988 N N . SER D 1 9 ? 70.139 12.328 71.370 1.00 25.22 9 SER D N 1
ATOM 4989 C CA A SER D 1 9 ? 71.253 12.447 70.432 0.52 28.38 9 SER D CA 1
ATOM 4990 C CA B SER D 1 9 ? 71.186 12.474 70.371 0.48 28.37 9 SER D CA 1
ATOM 4991 C C . SER D 1 9 ? 71.397 11.163 69.633 1.00 33.01 9 SER D C 1
ATOM 4992 O O . SER D 1 9 ? 71.127 10.084 70.150 1.00 24.76 9 SER D O 1
ATOM 5007 N N . VAL D 1 10 ? 71.855 11.295 68.385 1.00 31.11 10 VAL D N 1
ATOM 5008 C CA . VAL D 1 10 ? 72.282 10.179 67.551 1.00 19.70 10 VAL D CA 1
ATOM 5009 C C . VAL D 1 10 ? 73.311 10.754 66.595 1.00 33.29 10 VAL D C 1
ATOM 5010 O O . VAL D 1 10 ? 73.250 11.933 66.231 1.00 26.38 10 VAL D O 1
ATOM 5023 N N . SER D 1 11 ? 74.270 9.938 66.191 1.00 30.96 11 SER D N 1
ATOM 5024 C CA A SER D 1 11 ? 75.332 10.430 65.325 0.42 27.64 11 SER D CA 1
ATOM 5025 C CA B SER D 1 11 ? 75.340 10.428 65.332 0.58 27.62 11 SER D CA 1
ATOM 5026 C C . SER D 1 11 ? 75.819 9.310 64.430 1.00 27.57 11 SER D C 1
ATOM 5027 O O . SER D 1 11 ? 75.800 8.145 64.813 1.00 28.59 11 SER D O 1
ATOM 5042 N N . ALA D 1 12 ? 76.243 9.683 63.230 1.00 23.37 12 ALA D N 1
ATOM 5043 C CA . ALA D 1 12 ? 76.891 8.752 62.325 1.00 26.34 12 ALA D CA 1
ATOM 5044 C C . ALA D 1 12 ? 77.659 9.558 61.286 1.00 23.57 12 ALA D C 1
ATOM 5045 O O . ALA D 1 12 ? 77.646 10.792 61.274 1.00 24.74 12 ALA D O 1
ATOM 5052 N N . ALA D 1 13 ? 78.277 8.868 60.424 1.00 27.56 13 ALA D N 1
ATOM 5053 C CA . ALA D 1 13 ? 79.140 9.463 59.423 1.00 28.20 13 ALA D CA 1
ATOM 5054 C C . ALA D 1 13 ? 78.406 9.548 58.102 1.00 27.69 13 ALA D C 1
ATOM 5055 O O . ALA D 1 13 ? 77.397 8.869 57.893 1.00 21.91 13 ALA D O 1
ATOM 5062 N N . PRO D 1 14 ? 78.866 10.410 57.206 1.00 25.91 14 PRO D N 1
ATOM 5063 C CA . PRO D 1 14 ? 78.236 10.518 55.887 1.00 31.93 14 PRO D CA 1
ATOM 5064 C C . PRO D 1 14 ? 78.206 9.171 55.198 1.00 26.89 14 PRO D C 1
ATOM 5065 O O . PRO D 1 14 ? 79.128 8.363 55.330 1.00 26.47 14 PRO D O 1
ATOM 5076 N N . GLY D 1 15 ? 77.133 8.936 54.451 1.00 27.41 15 GLY D N 1
ATOM 5077 C CA . GLY D 1 15 ? 76.946 7.696 53.733 1.00 30.75 15 GLY D CA 1
ATOM 5078 C C . GLY D 1 15 ? 76.204 6.644 54.516 1.00 19.85 15 GLY D C 1
ATOM 5079 O O . GLY D 1 15 ? 75.623 5.739 53.913 1.00 23.77 15 GLY D O 1
ATOM 5083 N N . GLN D 1 16 ? 76.162 6.776 55.835 1.00 23.19 16 GLN D N 1
ATOM 5084 C CA . GLN D 1 16 ? 75.633 5.761 56.729 1.00 19.01 16 GLN D CA 1
ATOM 5085 C C . GLN D 1 16 ? 74.145 5.981 57.010 1.00 21.67 16 GLN D C 1
ATOM 5086 O O . GLN D 1 16 ? 73.598 7.057 56.791 1.00 27.39 16 GLN D O 1
ATOM 5100 N N . THR D 1 17 ? 73.509 4.926 57.494 1.00 19.14 17 THR D N 1
ATOM 5101 C CA . THR D 1 17 ? 72.138 4.946 57.973 1.00 17.91 17 THR D CA 1
ATOM 5102 C C . THR D 1 17 ? 72.064 5.376 59.436 1.00 21.56 17 THR D C 1
ATOM 5103 O O . THR D 1 17 ? 72.897 4.989 60.261 1.00 20.18 17 THR D O 1
ATOM 5114 N N . VAL D 1 18 ? 71.062 6.209 59.742 1.00 21.71 18 VAL D N 1
ATOM 5115 C CA . VAL D 1 18 ? 70.673 6.560 61.098 1.00 20.64 18 VAL D CA 1
ATOM 5116 C C . VAL D 1 18 ? 69.207 6.206 61.264 1.00 20.80 18 VAL D C 1
ATOM 5117 O O . VAL D 1 18 ? 68.419 6.267 60.320 1.00 23.03 18 VAL D O 1
ATOM 5130 N N . THR D 1 19 ? 68.837 5.838 62.476 1.00 24.64 19 THR D N 1
ATOM 5131 C CA . THR D 1 19 ? 67.442 5.646 62.810 1.00 16.68 19 THR D CA 1
ATOM 5132 C C . THR D 1 19 ? 67.158 6.361 64.117 1.00 21.37 19 THR D C 1
ATOM 5133 O O . THR D 1 19 ? 67.976 6.323 65.051 1.00 23.34 19 THR D O 1
ATOM 5144 N N . ILE D 1 20 ? 65.986 6.982 64.198 1.00 21.19 20 ILE D N 1
ATOM 5145 C CA . ILE D 1 20 ? 65.567 7.698 65.391 1.00 22.91 20 ILE D CA 1
ATOM 5146 C C . ILE D 1 20 ? 64.265 7.097 65.888 1.00 22.77 20 ILE D C 1
ATOM 5147 O O . ILE D 1 20 ? 63.256 7.127 65.180 1.00 22.30 20 ILE D O 1
ATOM 5163 N N . SER D 1 21 ? 64.267 6.595 67.111 1.00 15.73 21 SER D N 1
ATOM 5164 C CA . SER D 1 21 ? 63.080 5.968 67.667 1.00 21.03 21 SER D CA 1
ATOM 5165 C C . SER D 1 21 ? 62.227 6.999 68.385 1.00 29.22 21 SER D C 1
ATOM 5166 O O . SER D 1 21 ? 62.671 8.098 68.714 1.00 26.46 21 SER D O 1
ATOM 5174 N N . CYS D 1 22 ? 61.004 6.583 68.693 1.00 27.35 22 CYS D N 1
ATOM 5175 C CA . CYS D 1 22 ? 59.982 7.451 69.281 1.00 24.95 22 CYS D CA 1
ATOM 5176 C C . CYS D 1 22 ? 58.980 6.518 69.960 1.00 29.47 22 CYS D C 1
ATOM 5177 O O . CYS D 1 22 ? 58.172 5.883 69.274 1.00 26.89 22 CYS D O 1
ATOM 5184 N N . SER D 1 23 ? 59.069 6.401 71.284 1.00 23.59 23 SER D N 1
ATOM 5185 C CA . SER D 1 23 ? 58.288 5.415 72.018 1.00 24.89 23 SER D CA 1
ATOM 5186 C C . SER D 1 23 ? 57.092 6.061 72.688 1.00 18.66 23 SER D C 1
ATOM 5187 O O . SER D 1 23 ? 57.212 7.125 73.290 1.00 20.30 23 SER D O 1
ATOM 5195 N N . GLY D 1 24 ? 55.961 5.380 72.667 1.00 21.42 24 GLY D N 1
ATOM 5196 C CA . GLY D 1 24 ? 54.742 5.928 73.238 1.00 22.66 24 GLY D CA 1
ATOM 5197 C C . GLY D 1 24 ? 53.892 4.856 73.871 1.00 25.48 24 GLY D C 1
ATOM 5198 O O . GLY D 1 24 ? 54.403 3.850 74.375 1.00 27.75 24 GLY D O 1
ATOM 5202 N N . SER D 1 25 ? 52.583 5.069 73.823 1.00 23.51 25 SER D N 1
ATOM 5203 C CA . SER D 1 25 ? 51.609 4.166 74.408 1.00 29.87 25 SER D CA 1
ATOM 5204 C C . SER D 1 25 ? 50.526 3.877 73.380 1.00 25.78 25 SER D C 1
ATOM 5205 O O . SER D 1 25 ? 50.551 4.384 72.251 1.00 29.81 25 SER D O 1
ATOM 5213 N N . SER D 1 26 ? 49.542 3.063 73.780 1.00 25.22 26 SER D N 1
ATOM 5214 C CA . SER D 1 26 ? 48.448 2.744 72.856 1.00 24.92 26 SER D CA 1
ATOM 5215 C C . SER D 1 26 ? 47.566 3.954 72.572 1.00 22.90 26 SER D C 1
ATOM 5216 O O . SER D 1 26 ? 46.967 4.042 71.492 1.00 28.96 26 SER D O 1
ATOM 5224 N N . SER D 1 27 ? 47.499 4.907 73.504 1.00 21.59 27 SER D N 1
ATOM 5225 C CA . SER D 1 27 ? 46.642 6.081 73.345 1.00 24.55 27 SER D CA 1
ATOM 5226 C C . SER D 1 27 ? 47.197 7.063 72.324 1.00 26.99 27 SER D C 1
ATOM 5227 O O . SER D 1 27 ? 46.426 7.831 71.737 1.00 32.83 27 SER D O 1
ATOM 5235 N N . ASN D 1 28 ? 48.518 7.065 72.103 1.00 24.07 28 ASN D N 1
ATOM 5236 C CA . ASN D 1 28 ? 49.122 7.907 71.077 1.00 24.08 28 ASN D CA 1
ATOM 5237 C C . ASN D 1 28 ? 49.622 7.025 69.945 1.00 17.43 28 ASN D C 1
ATOM 5238 O O . ASN D 1 28 ? 48.831 6.685 69.038 1.00 25.45 28 ASN D O 1
ATOM 5249 N N . ILE D 1 29 ? 50.917 6.675 69.899 1.00 20.97 29 ILE D N 1
ATOM 5250 C CA . ILE D 1 29 ? 51.504 5.964 68.754 1.00 26.67 29 ILE D CA 1
ATOM 5251 C C . ILE D 1 29 ? 50.719 4.698 68.420 1.00 27.61 29 ILE D C 1
ATOM 5252 O O . ILE D 1 29 ? 50.559 4.326 67.243 1.00 28.52 29 ILE D O 1
ATOM 5268 N N . GLY D 1 30 ? 50.277 3.979 69.442 1.00 23.29 30 GLY D N 1
ATOM 5269 C CA . GLY D 1 30 ? 49.677 2.682 69.198 1.00 25.19 30 GLY D CA 1
ATOM 5270 C C . GLY D 1 30 ? 48.500 2.752 68.248 1.00 29.29 30 GLY D C 1
ATOM 5271 O O . GLY D 1 30 ? 48.334 1.883 67.392 1.00 28.82 30 GLY D O 1
ATOM 5275 N N . ASN D 1 31 ? 47.699 3.818 68.344 1.00 27.39 31 ASN D N 1
ATOM 5276 C CA . ASN D 1 31 ? 46.449 3.896 67.596 1.00 36.55 31 ASN D CA 1
ATOM 5277 C C . ASN D 1 31 ? 46.334 5.129 66.708 1.00 30.33 31 ASN D C 1
ATOM 5278 O O . ASN D 1 31 ? 45.247 5.369 66.182 1.00 28.97 31 ASN D O 1
ATOM 5289 N N . ASN D 1 32 ? 47.420 5.874 66.467 1.00 21.37 32 ASN D N 1
ATOM 5290 C CA . ASN D 1 32 ? 47.335 7.135 65.739 1.00 25.79 32 ASN D CA 1
ATOM 5291 C C . ASN D 1 32 ? 48.528 7.342 64.809 1.00 25.20 32 ASN D C 1
ATOM 5292 O O . ASN D 1 32 ? 49.610 6.813 65.033 1.00 24.74 32 ASN D O 1
ATOM 5303 N N . TYR D 1 33 ? 48.309 8.152 63.759 1.00 24.74 33 TYR D N 1
ATOM 5304 C CA . TYR D 1 33 ? 49.324 8.427 62.737 1.00 22.06 33 TYR D CA 1
ATOM 5305 C C . TYR D 1 33 ? 50.460 9.300 63.261 1.00 22.68 33 TYR D C 1
ATOM 5306 O O . TYR D 1 33 ? 50.232 10.338 63.887 1.00 23.47 33 TYR D O 1
ATOM 5324 N N . VAL D 1 34 ? 51.685 8.927 62.917 1.00 24.30 34 VAL D N 1
ATOM 5325 C CA . VAL D 1 34 ? 52.872 9.603 63.404 1.00 19.92 34 VAL D CA 1
ATOM 5326 C C . VAL D 1 34 ? 53.406 10.478 62.282 1.00 19.00 34 VAL D C 1
ATOM 5327 O O . VAL D 1 34 ? 53.405 10.074 61.118 1.00 17.90 34 VAL D O 1
ATOM 5340 N N . SER D 1 35 ? 53.819 11.687 62.640 1.00 19.17 35 SER D N 1
ATOM 5341 C CA A SER D 1 35 ? 54.542 12.553 61.735 0.54 19.56 35 SER D CA 1
ATOM 5342 C CA B SER D 1 35 ? 54.503 12.640 61.782 0.46 19.58 35 SER D CA 1
ATOM 5343 C C . SER D 1 35 ? 55.907 12.889 62.308 1.00 19.97 35 SER D C 1
ATOM 5344 O O . SER D 1 35 ? 56.168 12.765 63.505 1.00 20.11 35 SER D O 1
ATOM 5359 N N . TRP D 1 36 ? 56.785 13.327 61.421 1.00 16.37 36 TRP D N 1
ATOM 5360 C CA . TRP D 1 36 ? 58.134 13.693 61.807 1.00 15.74 36 TRP D CA 1
ATOM 5361 C C . TRP D 1 36 ? 58.550 14.981 61.104 1.00 16.46 36 TRP D C 1
ATOM 5362 O O . TRP D 1 36 ? 58.232 15.180 59.930 1.00 19.64 36 TRP D O 1
ATOM 5383 N N . TYR D 1 37 ? 59.292 15.834 61.800 1.00 14.37 37 TYR D N 1
ATOM 5384 C CA . TYR D 1 37 ? 59.855 17.031 61.192 1.00 14.79 37 TYR D CA 1
ATOM 5385 C C . TYR D 1 37 ? 61.240 17.297 61.765 1.00 20.25 37 TYR D C 1
ATOM 5386 O O . TYR D 1 37 ? 61.613 16.779 62.826 1.00 16.98 37 TYR D O 1
ATOM 5404 N N . GLN D 1 38 ? 62.017 18.064 60.989 1.00 14.77 38 GLN D N 1
ATOM 5405 C CA . GLN D 1 38 ? 63.376 18.485 61.310 1.00 15.15 38 GLN D CA 1
ATOM 5406 C C . GLN D 1 38 ? 63.407 19.996 61.406 1.00 14.74 38 GLN D C 1
ATOM 5407 O O . GLN D 1 38 ? 62.673 20.686 60.695 1.00 23.66 38 GLN D O 1
ATOM 5421 N N . HIS D 1 39 ? 64.203 20.507 62.331 1.00 16.54 39 HIS D N 1
ATOM 5422 C CA . HIS D 1 39 ? 64.513 21.935 62.402 1.00 16.15 39 HIS D CA 1
ATOM 5423 C C . HIS D 1 39 ? 65.970 22.140 62.816 1.00 20.29 39 HIS D C 1
ATOM 5424 O O . HIS D 1 39 ? 66.367 21.732 63.906 1.00 21.76 39 HIS D O 1
ATOM 5438 N N . LEU D 1 40 ? 66.750 22.760 61.956 1.00 22.40 40 LEU D N 1
ATOM 5439 C CA . LEU D 1 40 ? 68.049 23.386 62.276 1.00 22.85 40 LEU D CA 1
ATOM 5440 C C . LEU D 1 40 ? 67.853 24.880 62.534 1.00 23.94 40 LEU D C 1
ATOM 5441 O O . LEU D 1 40 ? 67.357 25.585 61.652 1.00 30.93 40 LEU D O 1
ATOM 5457 N N . PRO D 1 41 ? 68.242 25.416 63.685 1.00 26.03 41 PRO D N 1
ATOM 5458 C CA . PRO D 1 41 ? 68.105 26.856 63.917 1.00 33.92 41 PRO D CA 1
ATOM 5459 C C . PRO D 1 41 ? 68.764 27.677 62.820 1.00 21.10 41 PRO D C 1
ATOM 5460 O O . PRO D 1 41 ? 69.903 27.429 62.434 1.00 30.31 41 PRO D O 1
ATOM 5471 N N . GLY D 1 42 ? 68.023 28.646 62.293 1.00 30.96 42 GLY D N 1
ATOM 5472 C CA . GLY D 1 42 ? 68.482 29.479 61.200 1.00 34.82 42 GLY D CA 1
ATOM 5473 C C . GLY D 1 42 ? 67.791 29.200 59.890 1.00 26.92 42 GLY D C 1
ATOM 5474 O O . GLY D 1 42 ? 67.855 30.042 58.979 1.00 26.55 42 GLY D O 1
ATOM 5478 N N . THR D 1 43 ? 67.110 28.058 59.777 1.00 27.57 43 THR D N 1
ATOM 5479 C CA . THR D 1 43 ? 66.533 27.572 58.540 1.00 22.23 43 THR D CA 1
ATOM 5480 C C . THR D 1 43 ? 65.102 27.130 58.812 1.00 26.29 43 THR D C 1
ATOM 5481 O O . THR D 1 43 ? 64.673 26.967 59.956 1.00 20.60 43 THR D O 1
ATOM 5492 N N . ALA D 1 44 ? 64.359 26.950 57.746 1.00 19.73 44 ALA D N 1
ATOM 5493 C CA . ALA D 1 44 ? 62.952 26.618 57.900 1.00 19.29 44 ALA D CA 1
ATOM 5494 C C . ALA D 1 44 ? 62.812 25.240 58.539 1.00 19.18 44 AL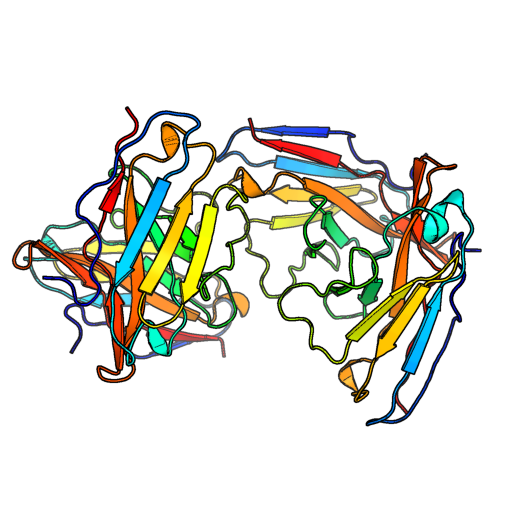A D C 1
ATOM 5495 O O . ALA D 1 44 ? 63.580 24.340 58.206 1.00 25.33 44 ALA D O 1
ATOM 5502 N N . PRO D 1 45 ? 61.880 25.063 59.501 1.00 22.44 45 PRO D N 1
ATOM 5503 C CA . PRO D 1 45 ? 61.423 23.713 59.863 1.00 23.11 45 PRO D CA 1
ATOM 5504 C C . PRO D 1 45 ? 60.721 23.080 58.685 1.00 19.16 45 PRO D C 1
ATOM 5505 O O . PRO D 1 45 ? 60.108 23.785 57.878 1.00 20.63 45 PRO D O 1
ATOM 5516 N N . LYS D 1 46 ? 60.742 21.742 58.638 1.00 15.92 46 LYS D N 1
ATOM 5517 C CA . LYS D 1 46 ? 60.261 21.014 57.462 1.00 16.51 46 LYS D CA 1
ATOM 5518 C C . LYS D 1 46 ? 59.799 19.604 57.820 1.00 18.97 46 LYS D C 1
ATOM 5519 O O . LYS D 1 46 ? 60.575 18.837 58.401 1.00 19.96 46 LYS D O 1
ATOM 5538 N N . PHE D 1 47 ? 58.553 19.257 57.451 1.00 13.36 47 PHE D N 1
ATOM 5539 C CA . PHE D 1 47 ? 58.029 17.924 57.695 1.00 15.70 47 PHE D CA 1
ATOM 5540 C C . PHE D 1 47 ? 58.627 16.921 56.723 1.00 12.25 47 PHE D C 1
ATOM 5541 O O . PHE D 1 47 ? 58.697 17.168 55.512 1.00 20.73 47 PHE D O 1
ATOM 5558 N N . LEU D 1 48 ? 58.909 15.741 57.235 1.00 15.44 48 LEU D N 1
ATOM 5559 C CA . LEU D 1 48 ? 59.584 14.679 56.503 1.00 16.22 48 LEU D CA 1
ATOM 5560 C C . LEU D 1 48 ? 58.700 13.479 56.257 1.00 13.17 48 LEU D C 1
ATOM 5561 O O . LEU D 1 48 ? 58.772 12.885 55.191 1.00 21.79 48 LEU D O 1
ATOM 5577 N N . ILE D 1 49 ? 57.851 13.150 57.221 1.00 15.71 49 ILE D N 1
ATOM 5578 C CA . ILE D 1 49 ? 57.023 11.952 57.230 1.00 16.53 49 ILE D CA 1
ATOM 5579 C C . ILE D 1 49 ? 55.699 12.340 57.881 1.00 16.39 49 ILE D C 1
ATOM 5580 O O . ILE D 1 49 ? 55.660 13.114 58.847 1.00 16.79 49 ILE D O 1
ATOM 5596 N N . TYR D 1 50 ? 54.614 11.826 57.320 1.00 15.89 50 TYR D N 1
ATOM 5597 C CA . TYR D 1 50 ? 53.300 11.947 57.915 1.00 16.35 50 TYR D CA 1
ATOM 5598 C C . TYR D 1 50 ? 52.592 10.618 57.688 1.00 15.30 50 TYR D C 1
ATOM 5599 O O . TYR D 1 50 ? 53.017 9.794 56.875 1.00 20.43 50 TYR D O 1
ATOM 5617 N N . ASP D 1 51 ? 51.537 10.395 58.457 1.00 17.42 51 ASP D N 1
ATOM 5618 C CA . ASP D 1 51 ? 50.720 9.191 58.365 1.00 19.82 51 ASP D CA 1
ATOM 5619 C C . ASP D 1 51 ? 51.586 7.937 58.436 1.00 24.73 51 ASP D C 1
ATOM 5620 O O . ASP D 1 51 ? 51.429 6.994 57.649 1.00 26.49 51 ASP D O 1
ATOM 5629 N N . ASN D 1 52 ? 52.505 7.946 59.410 1.00 20.29 52 ASN D N 1
ATOM 5630 C CA . ASN D 1 52 ? 53.415 6.857 59.739 1.00 23.98 52 ASN D CA 1
ATOM 5631 C C . ASN D 1 52 ? 54.568 6.721 58.753 1.00 19.20 52 ASN D C 1
ATOM 5632 O O . ASN D 1 52 ? 55.710 6.553 59.176 1.00 19.50 52 ASN D O 1
ATOM 5643 N N . ASN D 1 53 ? 54.299 6.785 57.449 1.00 22.60 53 ASN D N 1
ATOM 5644 C CA . ASN D 1 53 ? 55.300 6.331 56.490 1.00 23.78 53 ASN D CA 1
ATOM 5645 C C . ASN D 1 53 ? 55.233 7.041 55.146 1.00 24.71 53 ASN D C 1
ATOM 5646 O O . ASN D 1 53 ? 55.896 6.581 54.196 1.00 23.63 53 ASN D O 1
ATOM 5657 N N . LYS D 1 54 ? 54.425 8.097 55.014 1.00 20.69 54 LYS D N 1
ATOM 5658 C CA . LYS D 1 54 ? 54.286 8.831 53.760 1.00 20.53 54 LYS D CA 1
ATOM 5659 C C . LYS D 1 54 ? 55.231 10.031 53.740 1.00 18.74 54 LYS D C 1
ATOM 5660 O O . LYS D 1 54 ? 55.412 10.711 54.750 1.00 18.52 54 LYS D O 1
ATOM 5679 N N . ARG D 1 55 ? 55.771 10.321 52.565 1.00 16.56 55 ARG D N 1
ATOM 5680 C CA A ARG D 1 55 ? 56.685 11.447 52.381 0.50 20.17 55 ARG D CA 1
ATOM 5681 C CA B ARG D 1 55 ? 56.683 11.446 52.379 0.50 20.17 55 ARG D CA 1
ATOM 5682 C C . ARG D 1 55 ? 55.957 12.596 51.707 1.00 27.35 55 ARG D C 1
ATOM 5683 O O . ARG D 1 55 ? 55.386 12.402 50.619 1.00 27.36 55 ARG D O 1
ATOM 5724 N N . PRO D 1 56 ? 55.957 13.793 52.284 1.00 22.71 56 PRO D N 1
ATOM 5725 C CA . PRO D 1 56 ? 55.530 14.965 51.524 1.00 24.13 56 PRO D CA 1
ATOM 5726 C C . PRO D 1 56 ? 56.236 15.038 50.192 1.00 32.55 56 PRO D C 1
ATOM 5727 O O . PRO D 1 56 ? 57.339 14.511 50.015 1.00 20.78 56 PRO D O 1
ATOM 5738 N N . SER D 1 57 ? 55.608 15.739 49.264 1.00 26.12 57 SER D N 1
ATOM 5739 C CA . SER D 1 57 ? 56.187 15.939 47.952 1.00 31.52 57 SER D CA 1
ATOM 5740 C C . SER D 1 57 ? 57.536 16.639 48.065 1.00 26.10 57 SER D C 1
ATOM 5741 O O . SER D 1 57 ? 57.652 17.665 48.729 1.00 29.47 57 SER D O 1
ATOM 5749 N N . GLY D 1 58 ? 58.567 16.062 47.437 1.00 35.91 58 GLY D N 1
ATOM 5750 C CA . GLY D 1 58 ? 59.887 16.680 47.406 1.00 36.70 58 GLY D CA 1
ATOM 5751 C C . GLY D 1 58 ? 60.820 16.251 48.517 1.00 36.58 58 GLY D C 1
ATOM 5752 O O . GLY D 1 58 ? 61.992 16.643 48.515 1.00 27.71 58 GLY D O 1
ATOM 5756 N N . ILE D 1 59 ? 60.344 15.467 49.462 1.00 28.03 59 ILE D N 1
ATOM 5757 C CA . ILE D 1 59 ? 61.228 14.877 50.458 1.00 27.62 59 ILE D CA 1
ATOM 5758 C C . ILE D 1 59 ? 61.920 13.683 49.822 1.00 23.65 59 ILE D C 1
ATOM 5759 O O . ILE D 1 59 ? 61.232 12.830 49.257 1.00 21.87 59 ILE D O 1
ATOM 5775 N N . PRO D 1 60 ? 63.253 13.592 49.883 1.00 25.96 60 PRO D N 1
ATOM 5776 C CA . PRO D 1 60 ? 63.946 12.481 49.214 1.00 34.44 60 PRO D CA 1
ATOM 5777 C C . PRO D 1 60 ? 63.652 11.134 49.858 1.00 29.38 60 PRO D C 1
ATOM 5778 O O . PRO D 1 60 ? 63.349 11.027 51.050 1.00 22.01 60 PRO D O 1
ATOM 5789 N N . ASP D 1 61 ? 63.765 10.092 49.041 1.00 23.40 61 ASP D N 1
ATOM 5790 C CA . ASP D 1 61 ? 63.461 8.746 49.474 1.00 23.73 61 ASP D CA 1
ATOM 5791 C C . ASP D 1 61 ? 64.482 8.203 50.477 1.00 21.25 61 ASP D C 1
ATOM 5792 O O . ASP D 1 61 ? 64.305 7.070 50.964 1.00 22.17 61 ASP D O 1
ATOM 5801 N N . ARG D 1 62 ? 65.505 9.001 50.796 1.00 24.17 62 ARG D N 1
ATOM 5802 C CA . ARG D 1 62 ? 66.422 8.720 51.899 1.00 22.72 62 ARG D CA 1
ATOM 5803 C C . ARG D 1 62 ? 65.709 8.692 53.246 1.00 23.28 62 ARG D C 1
ATOM 5804 O O . ARG D 1 62 ? 66.194 8.059 54.199 1.00 20.94 62 ARG D O 1
ATOM 5825 N N . PHE D 1 63 ? 64.606 9.425 53.369 1.00 26.58 63 PHE D N 1
ATOM 5826 C CA . PHE D 1 63 ? 63.837 9.468 54.607 1.00 25.01 63 PHE D CA 1
ATOM 5827 C C . PHE D 1 63 ? 62.694 8.456 54.543 1.00 21.97 63 PHE D C 1
ATOM 5828 O O . PHE D 1 63 ? 62.017 8.315 53.527 1.00 22.46 63 PHE D O 1
ATOM 5845 N N . SER D 1 64 ? 62.491 7.734 55.632 1.00 20.39 64 SER D N 1
ATOM 5846 C CA . SER D 1 64 ? 61.448 6.725 55.667 1.00 18.36 64 SER D CA 1
ATOM 5847 C C . SER D 1 64 ? 60.868 6.671 57.062 1.00 17.07 64 SER D C 1
ATOM 5848 O O . SER D 1 64 ? 61.549 6.999 58.041 1.00 18.59 64 SER D O 1
ATOM 5856 N N . GLY D 1 65 ? 59.610 6.241 57.152 1.00 18.94 65 GLY D N 1
ATOM 5857 C CA . GLY D 1 65 ? 58.972 6.028 58.442 1.00 17.94 65 GLY D CA 1
ATOM 5858 C C . GLY D 1 65 ? 58.413 4.633 58.587 1.00 23.78 65 GLY D C 1
ATOM 5859 O O . GLY D 1 65 ? 57.877 4.068 57.647 1.00 17.75 65 GLY D O 1
ATOM 5863 N N . PHE D 1 66 ? 58.523 4.096 59.799 1.00 16.76 66 PHE D N 1
ATOM 5864 C CA . PHE D 1 66 ? 57.984 2.798 60.128 1.00 20.17 66 PHE D CA 1
ATOM 5865 C C . PHE D 1 66 ? 57.404 2.901 61.517 1.00 24.35 66 PHE D C 1
ATOM 5866 O O . PHE D 1 66 ? 57.985 3.543 62.388 1.00 29.02 66 PHE D O 1
ATOM 5883 N N . LYS D 1 67 ? 56.247 2.306 61.713 1.00 17.92 67 LYS D N 1
ATOM 5884 C CA . LYS D 1 67 ? 55.645 2.242 63.033 1.00 26.00 67 LYS D CA 1
ATOM 5885 C C . LYS D 1 67 ? 55.050 0.867 63.251 1.00 34.57 67 LYS D C 1
ATOM 5886 O O . LYS D 1 67 ? 54.463 0.280 62.338 1.00 27.15 67 LYS D O 1
ATOM 5905 N N . SER D 1 68 ? 55.189 0.376 64.475 1.00 28.08 68 SER D N 1
ATOM 5906 C CA . SER D 1 68 ? 54.718 -0.946 64.838 1.00 23.65 68 SER D CA 1
ATOM 5907 C C . SER D 1 68 ? 54.447 -0.930 66.335 1.00 25.23 68 SER D C 1
ATOM 5908 O O . SER D 1 68 ? 55.308 -0.493 67.103 1.00 24.95 68 SER D O 1
ATOM 5916 N N . GLY D 1 69 ? 53.269 -1.405 66.751 1.00 27.42 69 GLY D N 1
ATOM 5917 C CA . GLY D 1 69 ? 52.917 -1.316 68.161 1.00 30.96 69 GLY D CA 1
ATOM 5918 C C . GLY D 1 69 ? 52.923 0.125 68.618 1.00 28.38 69 GLY D C 1
ATOM 5919 O O . GLY D 1 69 ? 52.312 0.995 67.995 1.00 24.58 69 GLY D O 1
ATOM 5923 N N . THR D 1 70 ? 53.644 0.397 69.705 1.00 27.92 70 THR D N 1
ATOM 5924 C CA . THR D 1 70 ? 53.657 1.710 70.331 1.00 26.47 70 THR D CA 1
ATOM 5925 C C . THR D 1 70 ? 54.982 2.440 70.114 1.00 24.91 70 THR D C 1
ATOM 5926 O O . THR D 1 70 ? 55.331 3.335 70.897 1.00 21.92 70 THR D O 1
ATOM 5937 N N . SER D 1 71 ? 55.740 2.063 69.087 1.00 24.35 71 SER D N 1
ATOM 5938 C CA A SER D 1 71 ? 56.997 2.712 68.753 0.64 23.28 71 SER D CA 1
ATOM 5939 C CA B SER D 1 71 ? 56.989 2.727 68.755 0.36 23.38 71 SER D CA 1
ATOM 5940 C C . SER D 1 71 ? 56.977 3.103 67.281 1.00 21.76 71 SER D C 1
ATOM 5941 O O . SER D 1 71 ? 56.434 2.390 66.441 1.00 22.35 71 SER D O 1
ATOM 5956 N N . ALA D 1 72 ? 57.582 4.224 66.982 1.00 21.01 72 ALA D N 1
ATOM 5957 C CA . ALA D 1 72 ? 57.755 4.665 65.616 1.00 24.34 72 ALA D CA 1
ATOM 5958 C C . ALA D 1 72 ? 59.213 5.019 65.412 1.00 22.98 72 ALA D C 1
ATOM 5959 O O . ALA D 1 72 ? 59.929 5.386 66.348 1.00 21.58 72 ALA D O 1
ATOM 5966 N N . THR D 1 73 ? 59.640 4.891 64.172 1.00 14.31 73 THR D N 1
ATOM 5967 C CA . THR D 1 73 ? 61.036 5.066 63.814 1.00 22.78 73 THR D CA 1
ATOM 5968 C C . THR D 1 73 ? 61.138 5.868 62.529 1.00 27.55 73 THR D C 1
ATOM 5969 O O . THR D 1 73 ? 60.467 5.549 61.541 1.00 21.42 73 THR D O 1
ATOM 5980 N N . LEU D 1 74 ? 61.981 6.895 62.555 1.00 19.84 74 LEU D N 1
ATOM 5981 C CA . LEU D 1 74 ? 62.435 7.587 61.357 1.00 16.57 74 LEU D CA 1
ATOM 5982 C C . LEU D 1 74 ? 63.750 6.993 60.891 1.00 21.88 74 LEU D C 1
ATOM 5983 O O . LEU D 1 74 ? 64.673 6.813 61.688 1.00 20.40 74 LEU D O 1
ATOM 5999 N N . GLY D 1 75 ? 63.835 6.687 59.609 1.00 20.98 75 GLY D N 1
ATOM 6000 C CA . GLY D 1 75 ? 65.058 6.180 59.012 1.00 21.39 75 GLY D CA 1
ATOM 6001 C C . GLY D 1 75 ? 65.627 7.179 58.021 1.00 20.81 75 GLY D C 1
ATOM 6002 O O . GLY D 1 75 ? 64.892 7.859 57.317 1.00 21.79 75 GLY D O 1
ATOM 6006 N N . ILE D 1 76 ? 66.947 7.288 58.002 1.00 19.22 76 ILE D N 1
ATOM 6007 C CA . ILE D 1 76 ? 67.642 8.210 57.114 1.00 18.61 76 ILE D CA 1
ATOM 6008 C C . ILE D 1 76 ? 68.780 7.420 56.510 1.00 28.90 76 ILE D C 1
ATOM 6009 O O . ILE D 1 76 ? 69.679 6.997 57.244 1.00 20.32 76 ILE D O 1
ATOM 6025 N N . THR D 1 77 ? 68.749 7.208 55.201 1.00 17.32 77 THR D N 1
ATOM 6026 C CA . THR D 1 77 ? 69.886 6.587 54.536 1.00 21.40 77 THR D CA 1
ATOM 6027 C C . THR D 1 77 ? 70.737 7.651 53.840 1.00 23.68 77 THR D C 1
ATOM 6028 O O . THR D 1 77 ? 70.366 8.822 53.741 1.00 23.33 77 THR D O 1
ATOM 6039 N N . GLY D 1 78 ? 71.903 7.221 53.350 1.00 32.70 78 GLY D N 1
ATOM 6040 C CA . GLY D 1 78 ? 72.820 8.116 52.664 1.00 25.56 78 GLY D CA 1
ATOM 6041 C C . GLY D 1 78 ? 73.015 9.408 53.432 1.00 27.49 78 GLY D C 1
ATOM 6042 O O . GLY D 1 78 ? 72.865 10.499 52.888 1.00 20.47 78 GLY D O 1
ATOM 6046 N N . LEU D 1 79 ? 73.335 9.296 54.714 1.00 20.68 79 LEU D N 1
ATOM 6047 C CA . LEU D 1 79 ? 73.332 10.468 55.583 1.00 27.17 79 LEU D CA 1
ATOM 6048 C C . LEU D 1 79 ? 74.259 11.558 55.035 1.00 29.91 79 LEU D C 1
ATOM 6049 O O . LEU D 1 79 ? 75.397 11.282 54.638 1.00 26.18 79 LEU D O 1
ATOM 6065 N N . GLN D 1 80 ? 73.742 12.792 54.978 1.00 22.53 80 GLN D N 1
ATOM 6066 C CA . GLN D 1 80 ? 74.473 13.953 54.473 1.00 24.75 80 GLN D CA 1
ATOM 6067 C C . GLN D 1 80 ? 74.666 15.017 55.560 1.00 25.80 80 GLN D C 1
ATOM 6068 O O . GLN D 1 80 ? 73.913 15.091 56.534 1.00 24.79 80 GLN D O 1
ATOM 6082 N N . THR D 1 81 ? 75.683 15.874 55.381 1.00 22.58 81 THR D N 1
ATOM 6083 C CA . THR D 1 81 ? 75.984 16.882 56.403 1.00 28.01 81 THR D CA 1
ATOM 6084 C C . THR D 1 81 ? 74.830 17.870 56.617 1.00 23.20 81 THR D C 1
ATOM 6085 O O . THR D 1 81 ? 74.682 18.440 57.710 1.00 26.68 81 THR D O 1
ATOM 6096 N N . GLY D 1 82 ? 74.029 18.106 55.591 1.00 23.49 82 GLY D N 1
ATOM 6097 C CA . GLY D 1 82 ? 72.875 18.984 55.696 1.00 25.43 82 GLY D CA 1
ATOM 6098 C C . GLY D 1 82 ? 71.678 18.364 56.371 1.00 18.46 82 GLY D C 1
ATOM 6099 O O . GLY D 1 82 ? 70.634 19.009 56.510 1.00 22.96 82 GLY D O 1
ATOM 6103 N N . ASP D 1 83 ? 71.780 17.094 56.748 1.00 24.37 83 ASP D N 1
ATOM 6104 C CA . ASP D 1 83 ? 70.769 16.471 57.598 1.00 21.11 83 ASP D CA 1
ATOM 6105 C C . ASP D 1 83 ? 70.916 16.820 59.072 1.00 30.45 83 ASP D C 1
ATOM 6106 O O . ASP D 1 83 ? 70.052 16.438 59.872 1.00 20.52 83 ASP D O 1
ATOM 6115 N N . GLU D 1 84 ? 71.972 17.519 59.468 1.00 20.73 84 GLU D N 1
ATOM 6116 C CA . GLU D 1 84 ? 72.096 17.882 60.874 1.00 18.25 84 GLU D CA 1
ATOM 6117 C C . GLU D 1 84 ? 70.952 18.804 61.260 1.00 24.55 84 GLU D C 1
ATOM 6118 O O . GLU D 1 84 ? 70.679 19.777 60.570 1.00 21.01 84 GLU D O 1
ATOM 6130 N N . ALA D 1 85 ? 70.311 18.520 62.382 1.00 26.79 85 ALA D N 1
ATOM 6131 C CA . ALA D 1 85 ? 69.123 19.262 62.784 1.00 26.84 85 ALA D CA 1
ATOM 6132 C C . ALA D 1 85 ? 68.508 18.567 63.988 1.00 18.13 85 ALA D C 1
ATOM 6133 O O . ALA D 1 85 ? 68.848 17.417 64.235 1.00 22.82 85 ALA D O 1
ATOM 6140 N N . ASP D 1 86 ? 67.577 19.199 64.696 1.00 16.21 86 ASP D N 1
ATOM 6141 C CA . ASP D 1 86 ? 66.741 18.472 65.651 1.00 23.20 86 ASP D CA 1
ATOM 6142 C C . ASP D 1 86 ? 65.534 17.844 64.967 1.00 14.80 86 ASP D C 1
ATOM 6143 O O . ASP D 1 86 ? 64.883 18.451 64.110 1.00 22.37 86 ASP D O 1
ATOM 6152 N N . TYR D 1 87 ? 65.227 16.625 65.361 1.00 12.83 87 TYR D N 1
ATOM 6153 C CA . TYR D 1 87 ? 64.223 15.814 64.708 1.00 12.13 87 TYR D CA 1
ATOM 6154 C C . TYR D 1 87 ? 63.158 15.494 65.731 1.00 23.67 87 TYR D C 1
ATOM 6155 O O . TYR D 1 87 ? 63.486 15.109 66.858 1.00 25.36 87 TYR D O 1
ATOM 6173 N N . TYR D 1 88 ? 61.898 15.658 65.356 1.00 15.81 88 TYR D N 1
ATOM 6174 C CA . TYR D 1 88 ? 60.788 15.475 66.293 1.00 18.43 88 TYR D CA 1
ATOM 6175 C C . TYR D 1 88 ? 59.725 14.565 65.710 1.00 18.44 88 TYR D C 1
ATOM 6176 O O . TYR D 1 88 ? 59.350 14.708 64.543 1.00 20.54 88 TYR D O 1
ATOM 6194 N N . CYS D 1 89 ? 59.202 13.663 66.541 1.00 20.79 89 CYS D N 1
ATOM 6195 C CA . CYS D 1 89 ? 58.021 12.887 66.205 1.00 17.65 89 CYS D CA 1
ATOM 6196 C C . CYS D 1 89 ? 56.820 13.494 66.897 1.00 14.53 89 CYS D C 1
ATOM 6197 O O . CYS D 1 89 ? 56.953 14.176 67.918 1.00 20.76 89 CYS D O 1
ATOM 6204 N N . GLY D 1 90 ? 55.643 13.255 66.335 1.00 19.40 90 GLY D N 1
ATOM 6205 C CA . GLY D 1 90 ? 54.416 13.780 66.904 1.00 19.15 90 GLY D CA 1
ATOM 6206 C C . GLY D 1 90 ? 53.206 13.006 66.435 1.00 24.52 90 GLY D C 1
ATOM 6207 O O . GLY D 1 90 ? 53.162 12.507 65.303 1.00 21.01 90 GLY D O 1
ATOM 6211 N N . THR D 1 91 ? 52.209 12.915 67.316 1.00 24.08 91 THR D N 1
ATOM 6212 C CA . THR D 1 91 ? 50.978 12.203 67.020 1.00 27.81 91 THR D CA 1
ATOM 6213 C C . THR D 1 91 ? 49.856 12.783 67.871 1.00 20.19 91 THR D C 1
ATOM 6214 O O . THR D 1 91 ? 50.087 13.604 68.739 1.00 19.48 91 THR D O 1
ATOM 6225 N N . TRP D 1 92 ? 48.628 12.339 67.605 1.00 20.77 92 TRP D N 1
ATOM 6226 C CA . TRP D 1 92 ? 47.484 12.658 68.443 1.00 25.58 92 TRP D CA 1
ATOM 6227 C C . TRP D 1 92 ? 47.481 11.715 69.634 1.00 25.26 92 TRP D C 1
ATOM 6228 O O . TRP D 1 92 ? 47.688 10.514 69.470 1.00 21.06 92 TRP D O 1
ATOM 6249 N N . ASP D 1 93 ? 47.242 12.248 70.827 1.00 19.68 93 ASP D N 1
ATOM 6250 C CA . ASP D 1 93 ? 46.984 11.416 72.004 1.00 29.08 93 ASP D CA 1
ATOM 6251 C C . ASP D 1 93 ? 45.480 11.367 72.284 1.00 27.19 93 ASP D C 1
ATOM 6252 O O . ASP D 1 93 ? 44.888 12.365 72.709 1.00 31.17 93 ASP D O 1
ATOM 6261 N N . SER D 1 94 ? 44.860 10.203 72.068 1.00 27.67 94 SER D N 1
ATOM 6262 C CA A SER D 1 94 ? 43.415 10.078 72.241 0.70 28.52 94 SER D CA 1
ATOM 6263 C CA B SER D 1 94 ? 43.414 10.094 72.237 0.30 28.61 94 SER D CA 1
ATOM 6264 C C . SER D 1 94 ? 42.981 10.200 73.695 1.00 26.87 94 SER D C 1
ATOM 6265 O O . SER D 1 94 ? 41.837 10.581 73.957 1.00 36.41 94 SER D O 1
ATOM 6280 N N . SER D 1 95 ? 43.861 9.889 74.640 1.00 29.21 95 SER D N 1
ATOM 6281 C CA A SER D 1 95 ? 43.524 9.998 76.055 0.45 33.57 95 SER D CA 1
ATOM 6282 C CA B SER D 1 95 ? 43.509 9.999 76.050 0.55 33.57 95 SER D CA 1
ATOM 6283 C C . SER D 1 95 ? 43.567 11.437 76.539 1.00 38.51 95 SER D C 1
ATOM 6284 O O . SER D 1 95 ? 42.812 11.799 77.445 1.00 37.60 95 SER D O 1
ATOM 6299 N N . LEU D 1 96 ? 44.454 12.264 75.960 1.00 35.94 96 LEU D N 1
ATOM 6300 C CA . LEU D 1 96 ? 44.556 13.681 76.291 1.00 34.87 96 LEU D CA 1
ATOM 6301 C C . LEU D 1 96 ? 43.772 14.579 75.349 1.00 33.65 96 LEU D C 1
ATOM 6302 O O . LEU D 1 96 ? 43.635 15.765 75.641 1.00 36.12 96 LEU D O 1
ATOM 6318 N N . SER D 1 97 ? 43.260 14.048 74.238 1.00 31.76 97 SER D N 1
ATOM 6319 C CA . SER D 1 97 ? 42.667 14.853 73.168 1.00 36.25 97 SER D CA 1
ATOM 6320 C C . SER D 1 97 ? 43.536 16.063 72.833 1.00 26.05 97 SER D C 1
ATOM 6321 O O . SER D 1 97 ? 43.051 17.187 72.719 1.00 25.88 97 SER D O 1
ATOM 6329 N N . ALA D 1 98 ? 44.837 15.812 72.660 1.00 31.20 98 ALA D N 1
ATOM 6330 C CA . ALA D 1 98 ? 45.812 16.823 72.249 1.00 22.74 98 ALA D CA 1
ATOM 6331 C C . ALA D 1 98 ? 46.891 16.170 71.388 1.00 20.96 98 ALA D C 1
ATOM 6332 O O . ALA D 1 98 ? 47.158 14.974 71.522 1.00 21.37 98 ALA D O 1
ATOM 6339 N N . LEU D 1 99 ? 47.511 16.957 70.507 1.00 22.43 99 LEU D N 1
ATOM 6340 C CA . LEU D 1 99 ? 48.756 16.525 69.882 1.00 20.62 99 LEU D CA 1
ATOM 6341 C C . LEU D 1 99 ? 49.868 16.482 70.910 1.00 23.36 99 LEU D C 1
ATOM 6342 O O . LEU D 1 99 ? 49.979 17.368 71.756 1.00 18.28 99 LEU D O 1
ATOM 6358 N N . VAL D 1 100 ? 50.704 15.451 70.827 1.00 19.80 100 VAL D N 1
ATOM 6359 C CA . VAL D 1 100 ? 51.868 15.321 71.679 1.00 22.37 100 VAL D CA 1
ATOM 6360 C C . VAL D 1 100 ? 53.088 15.104 70.801 1.00 25.90 100 VAL D C 1
ATOM 6361 O O . VAL D 1 100 ? 53.000 14.508 69.721 1.00 22.61 100 VAL D O 1
ATOM 6374 N N . PHE D 1 101 ? 54.237 15.550 71.301 1.00 21.89 101 PHE D N 1
ATOM 6375 C CA . PHE D 1 101 ? 55.489 15.505 70.570 1.00 17.51 101 PHE D CA 1
ATOM 6376 C C . PHE D 1 101 ? 56.560 14.848 71.427 1.00 19.91 101 PHE D C 1
ATOM 6377 O O . PHE D 1 101 ? 56.484 14.865 72.654 1.00 22.32 101 PHE D O 1
ATOM 6394 N N . GLY D 1 102 ? 57.539 14.239 70.764 1.00 20.99 102 GLY D N 1
ATOM 6395 C CA . GLY D 1 102 ? 58.771 13.841 71.423 1.00 21.31 102 GLY D CA 1
ATOM 6396 C C . GLY D 1 102 ? 59.621 15.031 71.794 1.00 26.34 102 GLY D C 1
ATOM 6397 O O . GLY D 1 102 ? 59.430 16.148 71.313 1.00 28.67 102 GLY D O 1
ATOM 6401 N N . GLY D 1 103 ? 60.579 14.785 72.677 1.00 25.15 103 GLY D N 1
ATOM 6402 C CA . GLY D 1 103 ? 61.479 15.835 73.117 1.00 29.66 103 GLY D CA 1
ATOM 6403 C C . GLY D 1 103 ? 62.579 16.244 72.162 1.00 24.50 103 GLY D C 1
ATOM 6404 O O . GLY D 1 103 ? 63.325 17.173 72.467 1.00 26.09 103 GLY D O 1
ATOM 6408 N N . GLY D 1 104 ? 62.708 15.583 71.015 1.00 18.20 104 GLY D N 1
ATOM 6409 C CA . GLY D 1 104 ? 63.673 15.955 70.002 1.00 21.38 104 GLY D CA 1
ATOM 6410 C C . GLY D 1 104 ? 64.952 15.157 70.065 1.00 21.77 104 GLY D C 1
ATOM 6411 O O . GLY D 1 104 ? 65.471 14.863 71.148 1.00 20.83 104 GLY D O 1
ATOM 6415 N N . THR D 1 105 ? 65.460 14.796 68.899 1.00 17.08 105 THR D N 1
ATOM 6416 C CA . THR D 1 105 ? 66.741 14.125 68.760 1.00 18.47 105 THR D CA 1
ATOM 6417 C C . THR D 1 105 ? 67.669 15.008 67.934 1.00 20.68 105 THR D C 1
ATOM 6418 O O . THR D 1 105 ? 67.365 15.342 66.781 1.00 20.84 105 THR D O 1
ATOM 6429 N N . LYS D 1 106 ? 68.787 15.379 68.513 1.00 19.23 106 LYS D N 1
ATOM 6430 C CA . LYS D 1 106 ? 69.789 16.166 67.809 1.00 22.10 106 LYS D CA 1
ATOM 6431 C C . LYS D 1 106 ? 70.674 15.200 67.029 1.00 23.80 106 LYS D C 1
ATOM 6432 O O . LYS D 1 106 ? 71.344 14.351 67.611 1.00 21.17 106 LYS D O 1
ATOM 6451 N N . LEU D 1 107 ? 70.618 15.290 65.703 1.00 18.09 107 LEU D N 1
ATOM 6452 C CA A LEU D 1 107 ? 71.444 14.472 64.829 0.52 20.03 107 LEU D CA 1
ATOM 6453 C CA B LEU D 1 107 ? 71.436 14.477 64.815 0.48 20.11 107 LEU D CA 1
ATOM 6454 C C . LEU D 1 107 ? 72.721 15.230 64.480 1.00 20.75 107 LEU D C 1
ATOM 6455 O O . LEU D 1 107 ? 72.676 16.347 63.935 1.00 20.19 107 LEU D O 1
ATOM 6486 N N . THR D 1 108 ? 73.852 14.612 64.792 1.00 26.03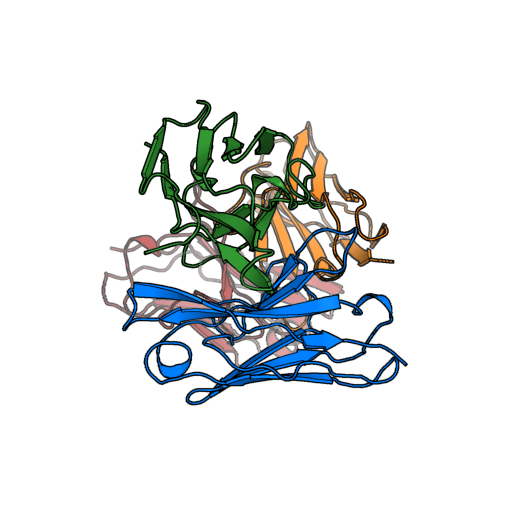 108 THR D N 1
ATOM 6487 C CA A THR D 1 108 ? 75.149 15.162 64.458 0.57 24.44 108 THR D CA 1
ATOM 6488 C CA B THR D 1 108 ? 75.191 15.121 64.517 0.43 24.57 108 THR D CA 1
ATOM 6489 C C . THR D 1 108 ? 75.842 14.227 63.468 1.00 27.15 108 THR D C 1
ATOM 6490 O O . THR D 1 108 ? 75.729 12.997 63.549 1.00 28.41 108 THR D O 1
ATOM 6511 N N . VAL D 1 109 ? 76.499 14.826 62.481 1.00 27.97 109 VAL D N 1
ATOM 6512 C CA . VAL D 1 109 ? 77.171 14.097 61.410 1.00 26.46 109 VAL D CA 1
ATOM 6513 C C . VAL D 1 109 ? 78.664 14.179 61.690 1.00 29.1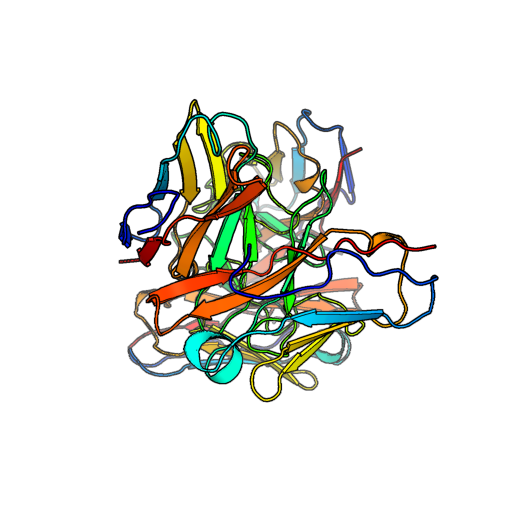0 109 VAL D C 1
ATOM 6514 O O . VAL D 1 109 ? 79.202 15.271 61.858 1.00 30.21 109 VAL D O 1
ATOM 6527 N N . LEU D 1 110 ? 79.325 13.037 61.795 1.00 33.06 110 LEU D N 1
ATOM 6528 C CA . LEU D 1 110 ? 80.697 13.015 62.315 1.00 29.88 110 LEU D CA 1
ATOM 6529 C C . LEU D 1 110 ? 81.770 12.807 61.243 1.00 31.78 110 LEU D C 1
ATOM 6530 O O . LEU D 1 110 ? 81.537 12.298 60.149 1.00 36.50 110 LEU D O 1
#

Nearest PDB structures (foldseek):
  5t93-assembly1_A  TM=1.009E+00  e=2.811E-25  Homo sapiens
  1rzf-assembly1_L  TM=9.907E-01  e=3.033E-21  Homo sapiens
  7cm4-assembly1_L  TM=9.841E-01  e=2.860E-21  Homo sapiens
  6pef-assembly2_E  TM=9.756E-01  e=3.581E-20  Macaca mulatta
  3t0w-assembly1_B-2  TM=9.858E-01  e=1.305E-19  Homo sapiens

Sequence (440 aa):
QSVLTQPPSVSSAAPGQTVTISCSGSSSNIGNNYVSSWYQHLPGTAPKFLIYDNNKRPSGIPDRFSGFKSGTSATLGITGLQTGDEADYYCGTWDSSLSALVFGGGTKLTVLQSVLTQPPSVSAAPGQTVTISCSGSSSSSNIGNNNYVSWYQHLPGTAPKFLIYDNNKRRPSSGIPDRFSGFKSGTSATLGITGLQTGDEADYYCGTWDSSLSALVFGGGTKLTVLQSVLTQPPSVSAAPGQTVVTISCSGSSSNIGNNYVSSWYQHLPGTAPKFLIYDNNKRPSGIPDRFSGFKSGTSATLGITGLQTGDEADYYCGTWDSSLSALVFGGGTKLTVLQSSVLTQPPSSVSSAAPGQTVTISCSGSSSNIGNNYVSSWYQHLPGTAPKFLIYDNNKRRPSGIPDRFSGFKSGTSSATLGITGLQTGDEADYYCGTWDSSSSLSALVFGGGTKLLTTVL

Secondary structure (DSSP, 8-state):
--SBB--SEEEE-TT--EEEEEE--IIIIITS--EEEEE-TTS--EEEEBTTTB--TB--TTEEEEEETTEEEEEE-S--GGG-EEEEEEEEETTTTEEEEB--EEEEE-/--SBB--SEEEE-TT--EEEEEE--TTTTTTS-EEEEEE-TTS--EEEEBTTTBPPTT--TTEEEEEETTEEEEEE-S--TBT-EEEEEEEEETTTTEEEEB--EEEEE-/--SBB--SEEEE-TTS-EEEEEE--TTTTTTS-EEEEEE-TTS--EEEEBTTTBPPTT--TTEEEEEETTEEEEEE-S--GGG-EEEEEEEEETTTTEEEEB--EEEEE-/--SBB--SEEEE-TT--EEEEEE--IIIIITS--EEEEE-TTS--EEEEBTTTBPPTT--TTEEEEEETTEEEEEE-S--GGG-EEEEEEEEETTTTEEEEB--EEEEE-

B-factor: mean 28.14, std 8.8, range [9.96, 77.26]

Foldseek 3Di:
DFQKEWDQEDEEAAQAKDKIKIFHACQKLVPWKKWKWWADPPDDIDTQDIRFFDGDPPHDPQWTKHGDGGMIMIMGGRDDQVPFTWMKMWTAGNVVRDITMYPTYGYYHD/DFQKAWDAADEEAAQAKDKIKIAHDCQKLQPWKKWKWWAAPPDDIGTQGIRQFDGDPPHDPLWGKHGDHRMIMIMHGRDDQVSFTWMKMWTAGNVVRDIGIYPTYGYGHD/DFQKAWPAEDEDAAQAKDKIKIFHACQKLQPWKKWKWWAAPPDDIGTQDIRQFDGPPPHDPQWTKHGDGGMIMIMHGRDDQVVFTKMKMWTQGNVVRDITIYPIYGYHHD/DFQWAWDQEDEEAAQAKDKIKIFHACQKLQPWKKWKWWADPPDDIDTQDTRQFDGPPPRDPQWGKHGDGGMIMIMGGRDDQVRFTWMKMWTAGNVVRGITMYPTYGYHHD

CATH classification: 2.60.40.10

Radius of gyration: 23.73 Å; Cα contacts (8 Å, |Δi|>4): 1283; chains: 4; bounding box: 57×52×68 Å

Solvent-accessible surface area: 19943 Å² total; per-residue (Å²): 238,45,82,0,82,18,41,110,70,27,62,13,33,74,58,95,83,9,82,0,57,0,50,24,49,72,17,3,0,26,107,27,148,0,25,1,12,28,50,69,99,61,66,29,7,70,9,1,0,27,18,26,96,69,90,16,39,4,5,25,100,44,9,61,12,141,47,72,55,58,46,2,41,0,13,0,69,32,3,95,100,67,7,56,4,36,0,27,0,2,3,105,6,59,91,104,79,38,65,12,37,7,55,13,0,76,0,45,22,148,230,50,80,0,88,15,41,113,69,33,61,13,36,70,45,95,83,10,89,0,57,0,52,24,49,89,23,2,0,31,110,27,143,1,21,1,13,27,51,66,91,63,43,31,7,87,10,2,0,24,20,25,98,94,82,16,119,55,13,25,42,10,2,58,13,135,50,66,54,52,51,3,38,0,10,0,51,4,1,31,62,25,1,62,8,40,0,27,0,3,5,109,7,56,93,110,76,41,54,9,32,7,55,11,0,119,3,47,15,145,225,55,70,0,86,16,42,115,72,31,69,8,35,69,56,98,84,9,88,0,57,0,45,27,49,71,32,3,0,24,115,26,145,1,22,2,16,29,49,73,91,63,42,30,8,57,8,1,0,26,24,30,97,97,109,14,70,16,9,42,114,36,8,55,13,136,47,68,54,58,46,2,42,0,10,0,64,35,4,70,98,65,7,62,6,36,0,27,0,3,3,108,6,62,87,100,78,40,63,11,33,6,54,12,0,120,2,47,15,149,235,49,74,0,84,16,44,107,71,26,53,15,33,74,58,95,85,10,81,0,55,0,49,24,52,66,33,4,0,26,115,32,147,1,22,2,12,27,45,80,99,57,65,30,7,98,10,1,0,28,16,27,90,98,111,17,86,73,18,58,113,38,6,59,12,141,45,69,55,54,49,2,43,0,10,0,69,32,3,96,98,71,8,60,7,39,0,24,0,3,3,112,4,65,81,106,81,43,62,10,32,6,58,12,0,126,1,39,22,153